Protein AF-A0A841ESJ3-F1 (afdb_monomer)

pLDDT: mean 89.95, std 11.15, range [37.41, 98.88]

Nearest PDB structures (foldseek):
  6ppw-assembly1_A  TM=8.665E-01  e=8.960E-16  Neisseria meningitidis serogroup B
  4ipi-assembly1_A-2  TM=8.671E-01  e=2.176E-15  Neisseria meningitidis
  2wqp-assembly1_A-2  TM=8.686E-01  e=4.232E-15  Neisseria meningitidis serogroup B
  4ipj-assembly1_A-2  TM=8.660E-01  e=6.594E-15  Neisseria meningitidis
  1vli-assembly1_A  TM=8.471E-01  e=4.004E-15  Bacillus subtilis

Foldseek 3Di:
DPPVVVVLLVLQVVAQDLEEEEEDQAPQLLLADPVLPPRGFYEYEQQSCLSPAGQEYEHEDPLSVVNCVVSDRRYNEYEYCDDDPPVHHYDHFAEDEDDPVCLVCVLPPPPDLGQYAYPLRVSSVSSSSLSSLVVVVAAHEYEYGNLPLDDPVPDPRDDDPPPDDPVVSNVVSVVSVVSVVVVQVCCVPPPRSYHYAYEDLDLPHPHDSVLSNVSPLPDLVPFDALVRLVVVLVVCVVVLAAAEEAEAELLCQLPLSSLLSSLRLLVVLPHQEYEYEADDLPVLDDPVQQQPAADDPQDGGNVSSVVRRHQDPVSVVSNNVSCRSSSHRYEYEYADDVSVVVCVVVVHQEYEDECVCLVVLVVVLVCLVPPLHAYEYEQAPHDPVSVVSCCVRNLPDLHAYAYEYEHPDQQDDPVRQPLVVLLVQVVCCVPPRVSYARAYEHNHAAQPSVLSNSLSRHRYYYAYAHADDDPRDPSRVRHQHSVSSSSSVNSVSNSVSNVVSDDPDDDDDPPDDDPDDDDPVPD

Structure (mmCIF, N/CA/C/O backbone):
data_AF-A0A841ESJ3-F1
#
_entry.id   AF-A0A841ESJ3-F1
#
loop_
_atom_site.group_PDB
_atom_site.id
_atom_site.type_symbol
_atom_site.label_atom_id
_atom_site.label_alt_id
_atom_site.label_comp_id
_atom_site.label_asym_id
_atom_site.label_entity_id
_atom_site.label_seq_id
_atom_site.pdbx_PDB_ins_code
_atom_site.Cartn_x
_atom_site.Cartn_y
_atom_site.Cartn_z
_atom_site.occupancy
_atom_site.B_iso_or_equiv
_atom_site.auth_seq_id
_atom_site.auth_comp_id
_atom_site.auth_asym_id
_atom_site.auth_atom_id
_atom_site.pdbx_PDB_model_num
ATOM 1 N N . MET A 1 1 ? -26.104 4.030 46.543 1.00 40.56 1 MET A N 1
ATOM 2 C CA . MET A 1 1 ? -25.430 4.532 45.334 1.00 40.56 1 MET A CA 1
ATOM 3 C C . MET A 1 1 ? -23.946 4.328 45.551 1.00 40.56 1 MET A C 1
ATOM 5 O O . MET A 1 1 ? -23.335 5.131 46.244 1.00 40.56 1 MET A O 1
ATOM 9 N N . GLU A 1 2 ? -23.391 3.208 45.076 1.00 48.34 2 GLU A N 1
ATOM 10 C CA . GLU A 1 2 ? -21.947 3.163 44.814 1.00 48.34 2 GLU A CA 1
ATOM 11 C C . GLU A 1 2 ? -21.603 4.406 43.990 1.00 48.34 2 GLU A C 1
ATOM 13 O O . GLU A 1 2 ? -22.382 4.793 43.117 1.00 48.34 2 GLU A O 1
ATOM 18 N N . ASN A 1 3 ? -20.499 5.080 44.308 1.00 74.06 3 ASN A N 1
ATOM 19 C CA . ASN A 1 3 ? -20.042 6.209 43.508 1.00 74.06 3 ASN A CA 1
ATOM 20 C C . ASN A 1 3 ? -19.911 5.710 42.056 1.00 74.06 3 ASN A C 1
ATOM 22 O O . ASN A 1 3 ? -19.167 4.768 41.806 1.00 74.06 3 ASN A O 1
ATOM 26 N N . PHE A 1 4 ? -20.679 6.260 41.113 1.00 79.62 4 PHE A N 1
ATOM 27 C CA . PHE A 1 4 ? -20.742 5.753 39.736 1.00 79.62 4 PHE A CA 1
ATOM 28 C C . PHE A 1 4 ? -19.363 5.724 39.057 1.00 79.62 4 PHE A C 1
ATOM 30 O O . PHE A 1 4 ? -19.072 4.818 38.273 1.00 79.62 4 PHE A O 1
ATOM 37 N N . LEU A 1 5 ? -18.465 6.638 39.447 1.00 82.12 5 LEU A N 1
ATOM 38 C CA . LEU A 1 5 ? -17.057 6.607 39.046 1.00 82.12 5 LEU A CA 1
ATOM 39 C C . LEU A 1 5 ? -16.354 5.320 39.493 1.00 82.12 5 LEU A C 1
ATOM 41 O O . LEU A 1 5 ? -15.536 4.790 38.752 1.00 82.12 5 LEU A O 1
ATOM 45 N N . THR A 1 6 ? -16.692 4.764 40.658 1.00 87.12 6 THR A N 1
ATOM 46 C CA . THR A 1 6 ? -16.174 3.471 41.130 1.00 87.12 6 THR A CA 1
ATOM 47 C C . THR A 1 6 ? -16.594 2.325 40.214 1.00 87.12 6 THR A C 1
ATOM 49 O O . THR A 1 6 ? -15.775 1.459 39.920 1.00 87.12 6 THR A O 1
ATOM 52 N N . GLN A 1 7 ? -17.831 2.321 39.714 1.00 90.19 7 GLN A N 1
ATOM 53 C CA . GLN A 1 7 ? -18.306 1.261 38.822 1.00 90.19 7 GLN A CA 1
ATOM 54 C C . GLN A 1 7 ? -17.569 1.290 37.473 1.00 90.19 7 GLN A C 1
ATOM 56 O O . GLN A 1 7 ? -17.075 0.259 37.015 1.00 90.19 7 GLN A O 1
ATOM 61 N N . ILE A 1 8 ? -17.417 2.479 36.883 1.00 91.69 8 ILE A N 1
ATOM 62 C CA . ILE A 1 8 ? -16.658 2.681 35.639 1.00 91.69 8 ILE A CA 1
ATOM 63 C C . ILE A 1 8 ? -15.175 2.358 35.864 1.00 91.69 8 ILE A C 1
ATOM 65 O O . ILE A 1 8 ? -14.572 1.612 35.095 1.00 91.69 8 ILE A O 1
ATOM 69 N N . ARG A 1 9 ? -14.592 2.824 36.971 1.00 91.62 9 ARG A N 1
ATOM 70 C CA . ARG A 1 9 ? -13.211 2.509 37.351 1.00 91.62 9 ARG A CA 1
ATOM 71 C C . ARG A 1 9 ? -12.987 1.006 37.485 1.00 91.62 9 ARG A C 1
ATOM 73 O O . ARG A 1 9 ? -11.941 0.519 37.062 1.00 91.62 9 ARG A O 1
ATOM 80 N N . ASN A 1 10 ? -13.947 0.265 38.038 1.00 91.44 10 ASN A N 1
ATOM 81 C CA . ASN A 1 10 ? -13.875 -1.191 38.155 1.00 91.44 10 ASN A CA 1
ATOM 82 C C . ASN A 1 10 ? -13.890 -1.883 36.787 1.00 91.44 10 ASN A C 1
ATOM 84 O O . ASN A 1 10 ? -13.231 -2.907 36.633 1.00 91.44 10 ASN A O 1
ATOM 88 N N . ILE A 1 11 ? -14.606 -1.338 35.799 1.00 93.00 11 ILE A N 1
ATOM 89 C CA . ILE A 1 11 ? -14.554 -1.821 34.412 1.00 93.00 11 ILE A CA 1
ATOM 90 C C . ILE A 1 11 ? -13.148 -1.610 33.845 1.00 93.00 11 ILE A C 1
ATOM 92 O O . ILE A 1 11 ? -12.505 -2.572 33.432 1.00 93.00 11 ILE A O 1
ATOM 96 N N . PHE A 1 12 ? -12.626 -0.383 33.914 1.00 93.38 12 PHE A N 1
ATOM 97 C CA . PHE A 1 12 ? -11.301 -0.077 33.370 1.00 93.38 12 PHE A CA 1
ATOM 98 C C . PHE A 1 12 ? -10.177 -0.842 34.076 1.00 93.38 12 PHE A C 1
ATOM 100 O O . PHE A 1 12 ? -9.230 -1.288 33.438 1.00 93.38 12 PHE A O 1
ATOM 107 N N . SER A 1 13 ? -10.299 -1.057 35.387 1.00 88.81 13 SER A N 1
ATOM 108 C CA . SER A 1 13 ? -9.288 -1.759 36.188 1.00 88.81 13 SER A CA 1
ATOM 109 C C . SER A 1 13 ? -9.218 -3.265 35.910 1.00 88.81 13 SER A C 1
ATOM 111 O O . SER A 1 13 ? -8.241 -3.900 36.297 1.00 88.81 13 SER A O 1
ATOM 113 N N . LYS A 1 14 ? -10.233 -3.853 35.258 1.00 86.44 14 LYS A N 1
ATOM 114 C CA . LYS A 1 14 ? -10.199 -5.256 34.804 1.00 86.44 14 LYS A CA 1
ATOM 115 C C . LYS A 1 14 ? -9.385 -5.440 33.525 1.00 86.44 14 LYS A C 1
ATOM 117 O O . LYS A 1 14 ? -8.959 -6.562 33.247 1.00 86.44 14 LYS A O 1
ATOM 122 N N . SER A 1 15 ? -9.189 -4.370 32.752 1.00 84.25 15 SER A N 1
ATOM 123 C CA . SER A 1 15 ? -8.399 -4.418 31.527 1.00 84.25 15 SER A CA 1
ATOM 124 C C . SER A 1 15 ? -6.946 -4.767 31.842 1.00 84.25 15 SER A C 1
ATOM 126 O O . SER A 1 15 ? -6.341 -4.230 32.771 1.00 84.25 15 SER A O 1
ATOM 128 N N . LYS A 1 16 ? -6.371 -5.670 31.044 1.00 79.44 16 LYS A N 1
ATOM 129 C CA . LYS A 1 16 ? -4.957 -6.066 31.149 1.00 79.44 16 LYS A CA 1
ATOM 130 C C . LYS A 1 16 ? -4.019 -5.087 30.446 1.00 79.44 16 LYS A C 1
ATOM 132 O O . LYS A 1 16 ? -2.806 -5.204 30.590 1.00 79.44 16 LYS A O 1
ATOM 137 N N . THR A 1 17 ? -4.573 -4.159 29.673 1.00 87.19 17 THR A N 1
ATOM 138 C CA . THR A 1 17 ? -3.829 -3.148 28.923 1.00 87.19 17 THR A CA 1
ATOM 139 C C . THR A 1 17 ? -4.431 -1.768 29.154 1.00 87.19 17 THR A C 1
ATOM 141 O O . THR A 1 17 ? -5.559 -1.639 29.632 1.00 87.19 17 THR A O 1
ATOM 144 N N . ASP A 1 18 ? -3.709 -0.731 28.750 1.00 91.69 18 ASP A N 1
ATOM 145 C CA . ASP A 1 18 ? -4.196 0.648 28.798 1.00 91.69 18 ASP A CA 1
ATOM 146 C C . ASP A 1 18 ? -5.003 1.029 27.534 1.00 91.69 18 ASP A C 1
ATOM 148 O O . ASP A 1 18 ? -5.155 2.204 27.199 1.00 91.69 18 ASP A O 1
ATOM 152 N N . ARG A 1 19 ? -5.511 0.025 26.803 1.00 93.94 19 ARG A N 1
ATOM 153 C CA . ARG A 1 19 ? -6.229 0.196 25.536 1.00 93.94 19 ARG A CA 1
ATOM 154 C C . ARG A 1 19 ? -7.728 0.360 25.766 1.00 93.94 19 ARG A C 1
ATOM 156 O O . ARG A 1 19 ? -8.350 -0.402 26.509 1.00 93.94 19 ARG A O 1
ATOM 163 N N . VAL A 1 20 ? -8.311 1.315 25.055 1.00 96.56 20 VAL A N 1
ATOM 164 C CA . VAL A 1 20 ? -9.750 1.577 25.003 1.00 96.56 20 VAL A CA 1
ATOM 165 C C . VAL A 1 20 ? -10.188 1.555 23.545 1.00 96.56 20 VAL A C 1
ATOM 167 O O . VAL A 1 20 ? -9.591 2.227 22.713 1.00 96.56 20 VAL A O 1
ATOM 170 N N . TYR A 1 21 ? -11.234 0.807 23.219 1.00 96.81 21 TYR A N 1
ATOM 171 C CA . TYR A 1 21 ? -11.771 0.692 21.868 1.00 96.81 21 TYR A CA 1
ATOM 172 C C . TYR A 1 21 ? -13.136 1.361 21.807 1.00 96.81 21 TYR A C 1
ATOM 174 O O . TYR A 1 21 ? -14.100 0.862 22.381 1.00 96.81 21 TYR A O 1
ATOM 182 N N . ILE A 1 22 ? -13.232 2.480 21.096 1.00 97.62 22 ILE A N 1
ATOM 183 C CA . ILE A 1 22 ? -14.507 3.139 20.823 1.00 97.62 22 ILE A CA 1
ATOM 184 C C . ILE A 1 22 ? -15.033 2.600 19.495 1.00 97.62 22 ILE A C 1
ATOM 186 O O . ILE A 1 22 ? -14.393 2.757 18.452 1.00 97.62 22 ILE A O 1
ATOM 190 N N . LEU A 1 23 ? -16.199 1.955 19.535 1.00 96.50 23 LEU A N 1
ATOM 191 C CA . LEU A 1 23 ? -16.807 1.314 18.370 1.00 96.50 23 LEU A CA 1
ATOM 192 C C . LEU A 1 23 ? -17.895 2.200 17.769 1.00 96.50 23 LEU A C 1
ATOM 194 O O . LEU A 1 23 ? -18.935 2.427 18.384 1.00 96.50 23 LEU A O 1
ATOM 198 N N . GLY A 1 24 ? -17.650 2.676 16.551 1.00 92.94 24 GLY A N 1
ATOM 199 C CA . GLY A 1 24 ? -18.624 3.351 15.704 1.00 92.94 24 GLY A CA 1
ATOM 200 C C . GLY A 1 24 ? -19.527 2.373 14.947 1.00 92.94 24 GLY A C 1
ATOM 201 O O . GLY A 1 24 ? -19.757 1.244 15.371 1.00 92.94 24 GLY A O 1
ATOM 202 N N . LYS A 1 25 ? -20.047 2.813 13.798 1.00 86.00 25 LYS A N 1
ATOM 203 C CA . LYS A 1 25 ? -20.945 2.018 12.931 1.00 86.00 25 LYS A CA 1
ATOM 204 C C . LYS A 1 25 ? -20.495 1.939 11.472 1.00 86.00 25 LYS A C 1
ATOM 206 O O . LYS A 1 25 ? -21.250 1.517 10.602 1.00 86.00 25 LYS A O 1
ATOM 211 N N . GLY A 1 26 ? -19.293 2.422 11.192 1.00 86.88 26 GLY A N 1
ATOM 212 C CA . GLY A 1 26 ? -18.702 2.390 9.867 1.00 86.88 26 GLY A CA 1
ATOM 213 C C . GLY A 1 26 ? -18.474 0.960 9.385 1.00 86.88 26 GLY A C 1
ATOM 214 O O . GLY A 1 26 ? -18.232 0.040 10.168 1.00 86.88 26 GLY A O 1
ATOM 215 N N . ALA A 1 27 ? -18.523 0.797 8.069 1.00 85.44 27 ALA A N 1
ATOM 216 C CA . ALA A 1 27 ? -18.238 -0.435 7.355 1.00 85.44 27 ALA A CA 1
ATOM 217 C C . ALA A 1 27 ? -16.894 -1.076 7.733 1.00 85.44 27 ALA A C 1
ATOM 219 O O . ALA A 1 27 ? -16.772 -2.304 7.734 1.00 85.44 27 ALA A O 1
ATOM 220 N N . SER A 1 28 ? -15.885 -0.263 8.062 1.00 89.44 28 SER A N 1
ATOM 221 C CA . SER A 1 28 ? -14.574 -0.751 8.494 1.00 89.44 28 SER A CA 1
ATOM 222 C C . SER A 1 28 ? -14.638 -1.599 9.760 1.00 89.44 28 SER A C 1
ATOM 224 O O . SER A 1 28 ? -13.830 -2.517 9.896 1.00 89.44 28 SER A O 1
ATOM 226 N N . LEU A 1 29 ? -15.627 -1.382 10.637 1.00 91.06 29 LEU A N 1
ATOM 227 C CA . LEU A 1 29 ? -15.795 -2.173 11.857 1.00 91.06 29 LEU A CA 1
ATOM 228 C C . LEU A 1 29 ? -16.015 -3.658 11.546 1.00 91.06 29 LEU A C 1
ATOM 230 O O . LEU A 1 29 ? -15.482 -4.518 12.241 1.00 91.06 29 LEU A O 1
ATOM 234 N N . GLY A 1 30 ? -16.727 -3.970 10.457 1.00 88.50 30 GLY A N 1
ATOM 235 C CA . GLY A 1 30 ? -16.953 -5.348 10.013 1.00 88.50 30 GLY A CA 1
ATOM 236 C C . GLY A 1 30 ? -15.678 -6.086 9.584 1.00 88.50 30 GLY A C 1
ATOM 237 O O . GLY A 1 30 ? -15.701 -7.305 9.435 1.00 88.50 30 GLY A O 1
ATOM 238 N N . LYS A 1 31 ? -14.566 -5.365 9.393 1.00 89.38 31 LYS A N 1
ATOM 239 C CA . LYS A 1 31 ? -13.256 -5.916 9.021 1.00 89.38 31 LYS A CA 1
ATOM 240 C C . LYS A 1 31 ? -12.306 -6.045 10.213 1.00 89.38 31 LYS A C 1
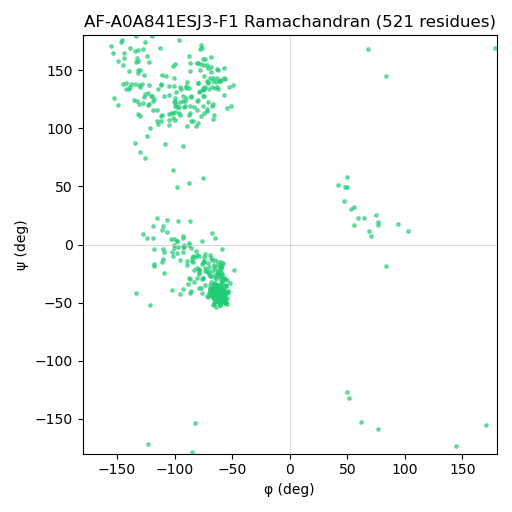ATOM 242 O O . LYS A 1 31 ? -11.197 -6.539 10.029 1.00 89.38 31 LYS A O 1
ATOM 247 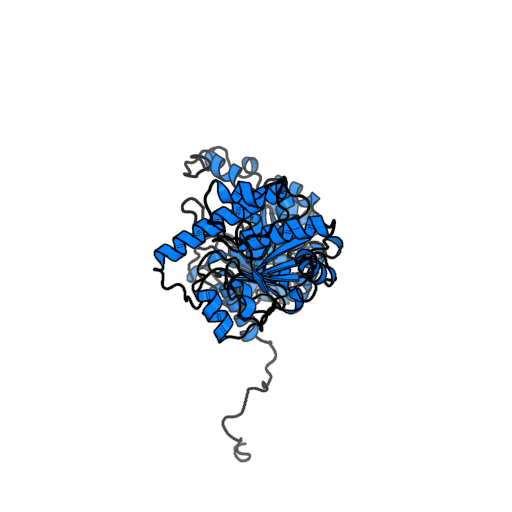N N . ILE A 1 32 ? -12.703 -5.607 11.408 1.00 91.88 32 ILE A N 1
ATOM 248 C CA . ILE A 1 32 ? -11.878 -5.698 12.614 1.00 91.88 32 ILE A CA 1
ATOM 249 C C . ILE A 1 32 ? -11.933 -7.118 13.188 1.00 91.88 32 ILE A C 1
ATOM 251 O O . ILE A 1 32 ? -13.005 -7.692 13.392 1.00 91.88 32 ILE A O 1
ATOM 255 N N . ALA A 1 33 ? -10.765 -7.680 13.489 1.00 91.38 33 ALA A N 1
ATOM 256 C CA . ALA A 1 33 ? -10.638 -8.962 14.162 1.00 91.38 33 ALA A CA 1
ATOM 257 C C . ALA A 1 33 ? -11.050 -8.831 15.637 1.00 91.38 33 ALA A C 1
ATOM 259 O O . ALA A 1 33 ? -10.384 -8.167 16.429 1.00 91.38 33 ALA A O 1
ATOM 260 N N . LYS A 1 34 ? -12.143 -9.504 16.016 1.00 90.25 34 LYS A N 1
ATOM 261 C CA . LYS A 1 34 ? -12.727 -9.451 17.369 1.00 90.25 34 LYS A CA 1
ATOM 262 C C . LYS A 1 34 ? -11.741 -9.809 18.484 1.00 90.25 34 LYS A C 1
ATOM 264 O O . LYS A 1 34 ? -11.782 -9.188 19.539 1.00 90.25 34 LYS A O 1
ATOM 269 N N . SER A 1 35 ? -10.824 -10.741 18.224 1.00 90.12 35 SER A N 1
ATOM 270 C CA . SER A 1 35 ? -9.779 -11.150 19.171 1.00 90.12 35 SER A CA 1
ATOM 271 C C . SER A 1 35 ? -8.869 -9.996 19.604 1.00 90.12 35 SER A C 1
ATOM 273 O O . SER A 1 35 ? -8.306 -10.035 20.692 1.00 90.12 35 SER A O 1
ATOM 275 N N . GLN A 1 36 ? -8.734 -8.946 18.785 1.00 89.50 36 GLN A N 1
ATOM 276 C CA . GLN A 1 36 ? -7.919 -7.779 19.129 1.00 89.50 36 GLN A CA 1
ATOM 277 C C . GLN A 1 36 ? -8.577 -6.876 20.179 1.00 89.50 36 GLN A C 1
ATOM 279 O O . GLN A 1 36 ? -7.890 -6.048 20.769 1.00 89.50 36 GLN A O 1
ATOM 284 N N . LEU A 1 37 ? -9.881 -7.032 20.433 1.00 91.50 37 LEU A N 1
ATOM 285 C CA . LEU A 1 37 ? -10.626 -6.212 21.393 1.00 91.50 37 LEU A CA 1
ATOM 286 C C . LEU A 1 37 ? -10.605 -6.792 22.816 1.00 91.50 37 LEU A C 1
ATOM 288 O O . LEU A 1 37 ? -10.869 -6.070 23.770 1.00 91.50 37 LEU A O 1
ATOM 292 N N . GLU A 1 38 ? -10.265 -8.075 22.975 1.00 87.50 38 GLU A N 1
ATOM 293 C CA . GLU A 1 38 ? -10.401 -8.825 24.238 1.00 87.50 38 GLU A CA 1
ATOM 294 C C . GLU A 1 38 ? -9.515 -8.308 25.385 1.00 87.50 38 GLU A C 1
ATOM 296 O O . GLU A 1 38 ? -9.784 -8.580 26.553 1.00 87.50 38 GLU A O 1
ATOM 301 N N . ASN A 1 39 ? -8.446 -7.575 25.067 1.00 83.75 39 ASN A N 1
ATOM 302 C CA . ASN A 1 39 ? -7.448 -7.131 26.043 1.00 83.75 39 ASN A CA 1
ATOM 303 C C . ASN A 1 39 ? -7.610 -5.669 26.488 1.00 83.75 39 ASN A C 1
ATOM 305 O O . ASN A 1 39 ? -6.756 -5.184 27.233 1.00 83.75 39 ASN A O 1
ATOM 309 N N . GLY A 1 40 ? -8.657 -4.973 26.043 1.00 91.94 40 GLY A N 1
ATOM 310 C CA . GLY A 1 40 ? -8.927 -3.574 26.385 1.00 91.94 40 GLY A CA 1
ATOM 311 C C . GLY A 1 40 ? -10.380 -3.341 26.787 1.00 91.94 40 GLY A C 1
ATOM 312 O O . GLY A 1 40 ? -11.190 -4.264 26.786 1.00 91.94 40 GLY A O 1
ATOM 313 N N . VAL A 1 41 ? -10.707 -2.095 27.123 1.00 96.38 41 VAL A N 1
ATOM 314 C CA . VAL A 1 41 ? -12.083 -1.684 27.441 1.00 96.38 41 VAL A CA 1
ATOM 315 C C . VAL A 1 41 ? -12.815 -1.335 26.158 1.00 96.38 41 VAL A C 1
ATOM 317 O O . VAL A 1 41 ? -12.350 -0.485 25.401 1.00 96.38 41 VAL A O 1
ATOM 320 N N . VAL A 1 42 ? -13.979 -1.925 25.920 1.00 97.12 42 VAL A N 1
ATOM 321 C CA . VAL A 1 42 ? -14.795 -1.624 24.743 1.00 97.12 42 VAL A CA 1
ATOM 322 C C . VAL A 1 42 ? -15.927 -0.666 25.106 1.00 97.12 42 VAL A C 1
ATOM 324 O O . VAL A 1 42 ? -16.766 -0.959 25.957 1.00 97.12 42 VAL A O 1
ATOM 327 N N . ILE A 1 43 ? -15.969 0.474 24.418 1.00 97.94 43 ILE A N 1
ATOM 328 C CA . ILE A 1 43 ? -17.013 1.490 24.532 1.00 97.94 43 ILE A CA 1
ATOM 329 C C . ILE A 1 43 ? -17.813 1.514 23.229 1.00 97.94 43 ILE A C 1
ATOM 331 O O . ILE A 1 43 ? -17.335 1.955 22.183 1.00 97.94 43 ILE A O 1
ATOM 335 N N . ASN A 1 44 ? -19.058 1.063 23.286 1.00 97.19 44 ASN A N 1
ATOM 336 C CA . ASN A 1 44 ? -20.006 1.192 22.192 1.00 97.19 44 ASN A CA 1
ATOM 337 C C . ASN A 1 44 ? -20.598 2.604 22.157 1.00 97.19 44 ASN A C 1
ATOM 339 O O . ASN A 1 44 ? -20.980 3.153 23.191 1.00 97.19 44 ASN A O 1
ATOM 343 N N . ILE A 1 45 ? -20.744 3.171 20.960 1.00 94.31 45 ILE A N 1
ATOM 344 C CA . ILE A 1 45 ? -21.613 4.333 20.729 1.00 94.31 45 ILE A CA 1
ATOM 345 C C . ILE A 1 45 ? -22.831 3.936 19.889 1.00 94.31 45 ILE A C 1
ATOM 347 O O . ILE A 1 45 ? -22.721 3.093 18.993 1.00 94.31 45 ILE A O 1
ATOM 351 N N . ASN A 1 46 ? -23.985 4.558 20.156 1.00 88.69 46 ASN A N 1
ATOM 352 C CA . ASN A 1 46 ? -25.272 4.200 19.544 1.00 88.69 46 ASN A CA 1
ATOM 353 C C . ASN A 1 46 ? -25.560 2.691 19.690 1.00 88.69 46 ASN A C 1
ATOM 355 O O . ASN A 1 46 ? -25.398 2.147 20.774 1.00 88.69 46 ASN A O 1
ATOM 359 N N . ASP A 1 47 ? -25.959 2.010 18.613 1.00 89.00 47 ASP A N 1
ATOM 360 C CA . ASP A 1 47 ? -26.268 0.578 18.571 1.00 89.00 47 ASP A CA 1
ATOM 361 C C . ASP A 1 47 ? -25.094 -0.288 18.072 1.00 89.00 47 ASP A C 1
ATOM 363 O O . ASP A 1 47 ? -25.288 -1.431 17.649 1.00 89.00 47 ASP A O 1
ATOM 367 N N . SER A 1 48 ? -23.856 0.220 18.136 1.00 91.56 48 SER A N 1
ATOM 368 C CA . SER A 1 48 ? -22.653 -0.520 17.706 1.00 91.56 48 SER A CA 1
ATOM 369 C C . SER A 1 48 ? -22.433 -1.840 18.460 1.00 91.56 48 SER A C 1
ATOM 371 O O . SER A 1 48 ? -21.737 -2.729 17.963 1.00 91.56 48 SER A O 1
ATOM 373 N N . GLU A 1 49 ? -23.076 -2.025 19.617 1.00 91.38 49 GLU A N 1
ATOM 374 C CA . GLU A 1 49 ? -23.042 -3.282 20.374 1.00 91.38 49 GLU A CA 1
ATOM 375 C C . GLU A 1 49 ? -23.646 -4.478 19.616 1.00 91.38 49 GLU A C 1
ATOM 377 O O . GLU A 1 49 ? -23.401 -5.640 19.951 1.00 91.38 49 GLU A O 1
ATOM 382 N N . ARG A 1 50 ? -24.394 -4.215 18.535 1.00 87.19 50 ARG A N 1
ATOM 383 C CA . ARG A 1 50 ? -24.850 -5.243 17.591 1.00 87.19 50 ARG A CA 1
ATOM 384 C C . ARG A 1 50 ? -23.685 -6.006 16.959 1.00 87.19 50 ARG A C 1
ATOM 386 O O . ARG A 1 50 ? -23.827 -7.201 16.701 1.00 87.19 50 ARG A O 1
ATOM 393 N N . PHE A 1 51 ? -22.545 -5.349 16.741 1.00 84.19 51 PHE A N 1
ATOM 394 C CA . PHE A 1 51 ? -21.362 -5.948 16.115 1.00 84.19 51 PHE A CA 1
ATOM 395 C C . PHE A 1 51 ? -20.464 -6.662 17.129 1.00 84.19 51 PHE A C 1
ATOM 397 O O . PHE A 1 51 ? -19.965 -7.768 16.866 1.00 84.19 51 PHE A O 1
ATOM 404 N N . TYR A 1 52 ? -20.279 -6.037 18.291 1.00 88.69 52 TYR A N 1
ATOM 405 C CA . TYR A 1 52 ? -19.480 -6.551 19.395 1.00 88.69 52 TYR A CA 1
ATOM 406 C C . TYR A 1 52 ? -20.003 -5.994 20.721 1.00 88.69 52 TYR A C 1
ATOM 408 O O . TYR A 1 52 ? -20.105 -4.778 20.874 1.00 88.69 52 TYR A O 1
ATOM 416 N N . ALA A 1 53 ? -20.315 -6.882 21.667 1.00 91.50 53 ALA A N 1
ATOM 417 C CA . ALA A 1 53 ? -20.769 -6.503 23.000 1.00 91.50 53 ALA A CA 1
ATOM 418 C C . ALA A 1 53 ? -19.630 -5.820 23.766 1.00 91.50 53 ALA A C 1
ATOM 420 O O . ALA A 1 53 ? -18.578 -6.428 23.957 1.00 91.50 53 ALA A O 1
ATOM 421 N N . GLY A 1 54 ? -19.820 -4.567 24.167 1.00 92.44 54 GLY A N 1
ATOM 422 C CA . GLY A 1 54 ? -18.815 -3.810 24.902 1.00 92.44 54 GLY A CA 1
ATOM 423 C C . GLY A 1 54 ? -19.004 -3.828 26.410 1.00 92.44 54 GLY A C 1
ATOM 424 O O . GLY A 1 54 ? -19.981 -4.340 26.956 1.00 92.44 54 GLY A O 1
ATOM 425 N N . ASP A 1 55 ? -18.055 -3.221 27.107 1.00 96.25 55 ASP A N 1
ATOM 426 C CA . ASP A 1 55 ? -18.139 -3.032 28.548 1.00 96.25 55 ASP A CA 1
ATOM 427 C C . ASP A 1 55 ? -19.066 -1.863 28.897 1.00 96.25 55 ASP A C 1
ATOM 429 O O . ASP A 1 55 ? -19.818 -1.928 29.871 1.00 96.25 55 ASP A O 1
ATOM 433 N N . ILE A 1 56 ? -19.035 -0.804 28.083 1.00 97.06 56 ILE A N 1
ATOM 434 C CA . ILE A 1 56 ? -19.830 0.413 28.266 1.00 97.06 56 ILE A CA 1
ATOM 435 C C . ILE A 1 56 ? -20.540 0.757 26.955 1.00 97.06 56 ILE A C 1
ATOM 437 O O . ILE A 1 56 ? -19.910 0.754 25.904 1.00 97.06 56 ILE A O 1
ATOM 441 N N . ALA A 1 57 ? -21.823 1.110 27.004 1.00 96.81 57 ALA A N 1
ATOM 442 C CA . ALA A 1 57 ? -22.564 1.645 25.862 1.00 96.81 57 ALA A CA 1
ATOM 443 C C . ALA A 1 57 ? -23.066 3.065 26.143 1.00 96.81 57 ALA A C 1
ATOM 445 O O . ALA A 1 57 ? -23.769 3.304 27.124 1.00 96.81 57 ALA A O 1
ATOM 446 N N . LEU A 1 58 ? -22.721 4.007 25.264 1.00 96.69 58 LEU A N 1
ATOM 447 C CA . LEU A 1 58 ? -23.229 5.377 25.288 1.00 96.69 58 LEU A CA 1
ATOM 448 C C . LEU A 1 58 ? -24.427 5.493 24.346 1.00 96.69 58 LEU A C 1
ATOM 450 O O . LEU A 1 58 ? -24.311 5.219 23.147 1.00 96.69 58 L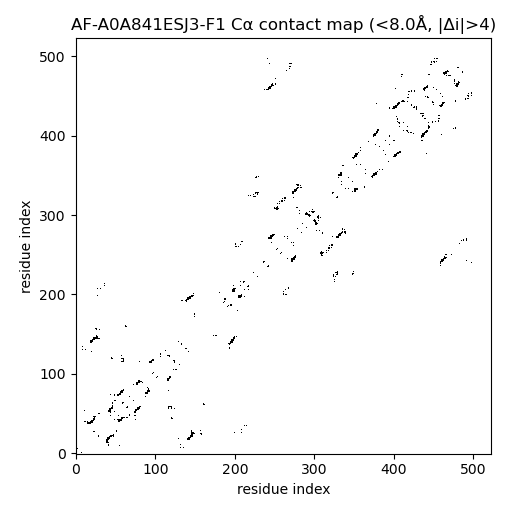EU A O 1
ATOM 454 N N . VAL A 1 59 ? -25.574 5.919 24.877 1.00 93.69 59 VAL A N 1
ATOM 455 C CA . VAL A 1 59 ? -26.840 5.959 24.133 1.00 93.69 59 VAL A CA 1
ATOM 456 C C . VAL A 1 59 ? -27.523 7.306 24.331 1.00 93.69 59 VAL A C 1
ATOM 458 O O . VAL A 1 59 ? -27.825 7.693 25.456 1.00 93.69 59 VAL A O 1
ATOM 461 N N . HIS A 1 60 ? -27.813 7.995 23.228 1.00 91.31 60 HIS A N 1
ATOM 462 C CA . HIS A 1 60 ? -28.549 9.263 23.232 1.00 91.31 60 HIS A CA 1
ATOM 463 C C . HIS A 1 60 ? -29.825 9.199 22.395 1.00 91.31 60 HIS A C 1
ATOM 465 O O . HIS A 1 60 ? -30.913 9.552 22.837 1.00 91.31 60 HIS A O 1
ATOM 471 N N . SER A 1 61 ? -29.707 8.764 21.145 1.00 85.69 61 SER A N 1
ATOM 472 C CA . SER A 1 61 ? -30.803 8.868 20.190 1.00 85.69 61 SER A CA 1
ATOM 473 C C . SER A 1 61 ? -31.913 7.846 20.465 1.00 85.69 61 SER A C 1
ATOM 475 O O . SER A 1 61 ? -31.663 6.707 20.868 1.00 85.69 61 SER A O 1
ATOM 477 N N . LEU A 1 62 ? -33.167 8.241 20.209 1.00 85.75 62 LEU A N 1
ATOM 478 C CA . LEU A 1 62 ? -34.321 7.356 20.401 1.00 85.75 62 LEU A CA 1
ATOM 479 C C . LEU A 1 62 ? -34.242 6.113 19.501 1.00 85.75 62 LEU A C 1
ATOM 481 O O . LEU A 1 62 ? -34.591 5.019 19.937 1.00 85.75 62 LEU A O 1
ATOM 485 N N . TRP A 1 63 ? -33.747 6.274 18.271 1.00 86.12 63 TRP A N 1
ATOM 486 C CA . TRP A 1 63 ? -33.582 5.166 17.331 1.00 86.12 63 TRP A CA 1
ATOM 487 C C . TRP A 1 63 ? -32.529 4.158 17.815 1.00 86.12 63 TRP A C 1
ATOM 489 O O . TRP A 1 63 ? -32.751 2.955 17.700 1.00 86.12 63 TRP A O 1
ATOM 499 N N . ALA A 1 64 ? -31.417 4.613 18.411 1.00 86.81 64 ALA A N 1
ATOM 500 C CA . ALA A 1 64 ? -30.398 3.708 18.943 1.00 86.81 64 ALA A CA 1
ATOM 501 C C . ALA A 1 64 ? -30.957 2.920 20.129 1.00 86.81 64 ALA A C 1
ATOM 503 O O . ALA A 1 64 ? -30.799 1.705 20.189 1.00 86.81 64 ALA A O 1
ATOM 504 N N . TYR A 1 65 ? -31.693 3.588 21.023 1.00 87.56 65 TYR A N 1
ATOM 505 C CA . TYR A 1 65 ? -32.386 2.917 22.121 1.00 87.56 65 TYR A CA 1
ATOM 506 C C . TYR A 1 65 ? -33.363 1.836 21.627 1.00 87.56 65 TYR A C 1
ATOM 508 O O . TYR A 1 65 ? -33.373 0.727 22.161 1.00 87.56 65 TYR A O 1
ATOM 516 N N . GLN A 1 66 ? -34.168 2.131 20.601 1.00 88.12 66 GLN A N 1
ATOM 517 C CA . GLN A 1 66 ? -35.092 1.157 20.006 1.00 88.12 66 GLN A CA 1
ATOM 518 C C . GLN A 1 66 ? -34.345 -0.036 19.399 1.00 88.12 66 GLN A C 1
ATOM 520 O O . GLN A 1 66 ? -34.677 -1.177 19.716 1.00 88.12 66 GLN A O 1
ATOM 525 N N . SER A 1 67 ? -33.293 0.225 18.618 1.00 87.44 67 SER A N 1
ATOM 526 C CA . SER A 1 67 ? -32.438 -0.810 18.023 1.00 87.44 67 SER A CA 1
ATOM 527 C C . SER A 1 67 ? -31.846 -1.740 19.090 1.00 87.44 67 SER A C 1
ATOM 529 O O . SER A 1 67 ? -31.955 -2.962 18.987 1.00 87.44 67 SER A O 1
ATOM 531 N N . ILE A 1 68 ? -31.287 -1.186 20.168 1.00 90.12 68 ILE A N 1
A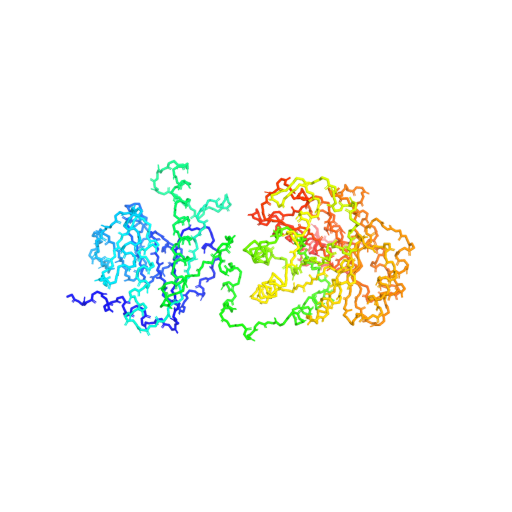TOM 532 C CA . ILE A 1 68 ? -30.721 -1.967 21.280 1.00 90.12 68 ILE A CA 1
ATOM 533 C C . ILE A 1 68 ? -31.806 -2.792 21.976 1.00 90.12 68 ILE A C 1
ATOM 535 O O . ILE A 1 68 ? -31.620 -3.979 22.237 1.00 90.12 68 ILE A O 1
ATOM 539 N N . LYS A 1 69 ? -32.973 -2.192 22.236 1.00 89.31 69 LYS A N 1
ATOM 540 C CA . LYS A 1 69 ? -34.100 -2.878 22.876 1.00 89.31 69 LYS A CA 1
ATOM 541 C C . LYS A 1 69 ? -34.582 -4.083 22.060 1.00 89.31 69 LYS A C 1
ATOM 543 O O . LYS A 1 69 ? -34.919 -5.107 22.648 1.00 89.31 69 LYS A O 1
ATOM 548 N N . GLU A 1 70 ? -34.604 -3.974 20.734 1.00 88.81 70 GLU A N 1
ATOM 549 C CA . GLU A 1 70 ? -34.993 -5.061 19.827 1.00 88.81 70 GLU A CA 1
ATOM 550 C C . GLU A 1 70 ? -33.922 -6.155 19.715 1.00 88.81 70 GLU A C 1
ATOM 552 O O . GLU A 1 70 ? -34.251 -7.336 19.616 1.00 88.81 70 GLU A O 1
ATOM 557 N N . ASN A 1 71 ? -32.641 -5.781 19.768 1.00 86.62 71 ASN A N 1
ATOM 558 C CA . ASN A 1 71 ? -31.508 -6.701 19.614 1.00 86.62 71 ASN A CA 1
ATOM 559 C C . ASN A 1 71 ? -30.972 -7.272 20.944 1.00 86.62 71 ASN A C 1
ATOM 561 O O . ASN A 1 71 ? -30.054 -8.102 20.932 1.00 86.62 71 ASN A O 1
ATOM 565 N N . GLY A 1 72 ? -31.547 -6.841 22.069 1.00 90.75 72 GLY A N 1
ATOM 566 C CA . GLY A 1 72 ? -31.125 -7.172 23.425 1.00 90.75 72 GLY A CA 1
ATOM 567 C C . GLY A 1 72 ? -29.984 -6.285 23.930 1.00 90.75 72 GLY A C 1
ATOM 568 O O . GLY A 1 72 ? -29.075 -5.930 23.182 1.00 90.75 72 GLY A O 1
ATOM 569 N N . PHE A 1 73 ? -30.017 -5.979 25.229 1.00 93.06 73 PHE A N 1
ATOM 570 C CA . PHE A 1 73 ? -28.972 -5.226 25.919 1.00 93.06 73 PHE A CA 1
ATOM 571 C C . PHE A 1 73 ? -27.738 -6.118 26.131 1.00 93.06 73 PHE A C 1
ATOM 573 O O . PHE A 1 73 ? -27.816 -7.086 26.890 1.00 93.06 73 PHE A O 1
ATOM 580 N N . LYS A 1 74 ? -26.611 -5.821 25.470 1.00 94.12 74 LYS A N 1
ATOM 581 C CA . LYS A 1 74 ? -25.392 -6.649 25.504 1.00 94.12 74 LYS A CA 1
ATOM 582 C C . LYS A 1 74 ? -24.246 -6.011 26.285 1.00 94.12 74 LYS A C 1
ATOM 584 O O . LYS A 1 74 ? -23.397 -6.750 26.776 1.00 94.12 74 LYS A O 1
ATOM 589 N N . ALA A 1 75 ? -24.217 -4.684 26.417 1.00 94.44 75 ALA A N 1
ATOM 590 C CA . ALA A 1 75 ? -23.197 -4.009 27.216 1.00 94.44 75 ALA A CA 1
ATOM 591 C C . ALA A 1 75 ? -23.356 -4.215 28.735 1.00 94.44 75 ALA A C 1
ATOM 593 O O . ALA A 1 75 ? -24.467 -4.378 29.245 1.00 94.44 75 ALA A O 1
ATOM 594 N N . SER A 1 76 ? -22.238 -4.167 29.469 1.00 93.69 76 SER A N 1
ATOM 595 C CA . SER A 1 76 ? -22.230 -4.345 30.934 1.00 93.69 76 SER A CA 1
ATOM 596 C C . SER A 1 76 ? -22.737 -3.117 31.704 1.00 93.69 76 SER A C 1
ATOM 598 O O . SER A 1 76 ? -23.266 -3.254 32.811 1.00 93.69 76 SER A O 1
ATOM 600 N N . LEU A 1 77 ? -22.571 -1.918 31.142 1.00 95.69 77 LEU A N 1
ATOM 601 C CA . LEU A 1 77 ? -23.047 -0.650 31.693 1.00 95.69 77 LEU A CA 1
ATOM 602 C C . LEU A 1 77 ? -23.538 0.262 30.565 1.00 95.69 77 LEU A C 1
ATOM 604 O O . LEU A 1 77 ? -22.836 0.465 29.579 1.00 95.69 77 LEU A O 1
ATOM 608 N N . TYR A 1 78 ? -24.707 0.871 30.741 1.00 95.62 78 TYR A N 1
ATOM 609 C CA . TYR A 1 78 ? -25.229 1.887 29.825 1.00 95.62 78 TYR A CA 1
ATOM 610 C C . TYR A 1 78 ? -25.096 3.277 30.429 1.00 95.62 78 TYR A C 1
ATOM 612 O O . TYR A 1 78 ? -25.441 3.478 31.587 1.00 95.62 78 TYR A O 1
ATOM 620 N N . ILE A 1 79 ? -24.655 4.253 29.644 1.00 95.31 79 ILE A N 1
ATOM 621 C CA . ILE A 1 79 ? -24.641 5.665 30.035 1.00 95.31 79 ILE A CA 1
ATOM 622 C C . ILE A 1 79 ? -25.533 6.424 29.052 1.00 95.31 79 ILE A C 1
ATOM 624 O O . ILE A 1 79 ? -25.337 6.343 27.837 1.00 95.31 79 ILE A O 1
ATOM 628 N N . SER A 1 80 ? -26.541 7.125 29.567 1.00 94.75 80 SER A N 1
ATOM 629 C CA . SER A 1 80 ? -27.540 7.814 28.744 1.00 94.75 80 SER A CA 1
ATOM 630 C C . SER A 1 80 ? -28.073 9.071 29.426 1.00 94.75 80 SER A C 1
ATOM 632 O O . SER A 1 80 ? -28.038 9.187 30.645 1.00 94.75 80 SER A O 1
ATOM 634 N N . ASP A 1 81 ? -28.615 10.008 28.650 1.00 92.94 81 ASP A N 1
ATOM 635 C CA . ASP A 1 81 ? -29.450 11.095 29.173 1.00 92.94 81 ASP A CA 1
ATOM 636 C C . ASP A 1 81 ? -30.868 10.633 29.527 1.00 92.94 81 ASP A C 1
ATOM 638 O O . ASP A 1 81 ? -31.602 11.307 30.255 1.00 92.94 81 ASP A O 1
ATOM 642 N N . LYS A 1 82 ? -31.259 9.462 29.018 1.00 89.38 82 LYS A N 1
ATOM 643 C CA . LYS A 1 82 ? -32.591 8.891 29.186 1.00 89.38 82 LYS A CA 1
ATOM 644 C C . LYS A 1 82 ? -32.593 7.815 30.256 1.00 89.38 82 LYS A C 1
ATOM 646 O O . LYS A 1 82 ? -31.599 7.138 30.505 1.00 89.38 82 LYS A O 1
ATOM 651 N N . GLN A 1 83 ? -33.759 7.628 30.860 1.00 89.88 83 GLN A N 1
ATOM 652 C CA . GLN A 1 83 ? -33.975 6.538 31.795 1.00 89.88 83 GLN A CA 1
ATOM 653 C C . GLN A 1 83 ? -34.012 5.199 31.043 1.00 89.88 83 GLN A C 1
ATOM 655 O O . GLN A 1 83 ? -34.830 5.002 30.142 1.00 89.88 83 GLN A O 1
ATOM 660 N N . MET A 1 84 ? -33.128 4.278 31.426 1.00 90.38 84 MET A N 1
ATOM 661 C CA . MET A 1 84 ? -33.110 2.902 30.922 1.00 90.38 84 MET A CA 1
ATOM 662 C C . MET A 1 84 ? -34.034 2.000 31.763 1.00 90.38 84 MET A C 1
ATOM 664 O O . MET A 1 84 ? -34.405 2.376 32.877 1.00 90.38 84 MET A O 1
ATOM 668 N N . PRO A 1 85 ? -34.435 0.813 31.262 1.00 91.44 85 PRO A N 1
ATOM 669 C CA . PRO A 1 85 ? -35.216 -0.140 32.051 1.00 91.44 85 PRO A CA 1
ATOM 670 C C . PRO A 1 85 ? -34.489 -0.536 33.343 1.00 91.44 85 PRO A C 1
ATOM 672 O O . PRO A 1 85 ? -33.280 -0.740 33.322 1.00 91.44 85 PRO A O 1
ATOM 675 N N . GLU A 1 86 ? -35.222 -0.733 34.441 1.00 89.31 86 GLU A N 1
ATOM 676 C CA . GLU A 1 86 ? -34.638 -1.083 35.752 1.00 89.31 86 GLU A CA 1
ATOM 677 C C . GLU A 1 86 ? -33.830 -2.392 35.741 1.00 89.31 86 GLU A C 1
ATOM 679 O O . GLU A 1 86 ? -32.938 -2.585 36.562 1.00 89.31 86 GLU A O 1
ATOM 684 N N . SER A 1 87 ? -34.114 -3.291 34.794 1.00 90.12 87 SER A N 1
ATOM 685 C CA . SER A 1 87 ? -33.371 -4.539 34.597 1.00 90.12 87 SER A CA 1
ATOM 686 C C . SER A 1 87 ? -31.984 -4.344 33.971 1.00 90.12 87 SER A C 1
ATOM 688 O O . SER A 1 87 ? -31.241 -5.314 33.837 1.00 90.12 87 SER A O 1
ATOM 690 N N . VAL A 1 88 ? -31.653 -3.130 33.524 1.00 92.44 88 VAL A N 1
ATOM 691 C CA . VAL A 1 88 ? -30.408 -2.795 32.829 1.00 92.44 88 VAL A CA 1
ATOM 692 C C . VAL A 1 88 ? -29.530 -1.957 33.750 1.00 92.44 88 VAL A C 1
ATOM 694 O O . VAL A 1 88 ? -29.951 -0.922 34.266 1.00 92.44 88 VAL A O 1
ATOM 697 N N . ASN A 1 89 ? -28.278 -2.378 33.925 1.00 94.00 89 ASN A N 1
ATOM 698 C CA . ASN A 1 89 ? -27.291 -1.597 34.660 1.00 94.00 89 ASN A CA 1
ATOM 699 C C . ASN A 1 89 ? -26.991 -0.300 33.897 1.00 94.00 89 ASN A C 1
ATOM 701 O O . ASN A 1 89 ? -26.422 -0.343 32.802 1.00 94.00 89 ASN A O 1
ATOM 705 N N . SER A 1 90 ? -27.401 0.843 34.445 1.00 93.75 90 SER A N 1
ATOM 706 C CA . SER A 1 90 ? -27.320 2.119 33.741 1.00 93.75 90 SER A CA 1
ATOM 707 C C . SER A 1 90 ? -26.998 3.301 34.652 1.00 93.75 90 SER A C 1
ATOM 709 O O . SER A 1 90 ? -27.296 3.294 35.846 1.00 93.75 90 SER A O 1
ATOM 711 N N . LEU A 1 91 ? -26.403 4.326 34.049 1.00 92.56 91 LEU A N 1
ATOM 712 C CA . LEU A 1 91 ? -26.109 5.623 34.634 1.00 92.56 91 LEU A CA 1
ATOM 713 C C . LEU A 1 91 ? -26.793 6.706 33.799 1.00 92.56 91 LEU A C 1
ATOM 715 O O . LEU A 1 91 ? -26.507 6.859 32.609 1.00 92.56 91 LEU A O 1
ATOM 719 N N . GLN A 1 92 ? -27.666 7.477 34.443 1.00 92.75 92 GLN A N 1
ATOM 720 C CA . GLN A 1 92 ? -28.247 8.663 33.832 1.00 92.75 92 GLN A CA 1
ATOM 721 C C . GLN A 1 92 ? -27.326 9.872 34.045 1.00 92.75 92 GLN A C 1
ATOM 723 O O . GLN A 1 92 ? -26.943 10.156 35.179 1.00 92.75 92 GLN A O 1
ATOM 728 N N . VAL A 1 93 ? -26.984 10.584 32.972 1.00 91.81 93 VAL A N 1
ATOM 729 C CA . VAL A 1 93 ? -26.155 11.803 33.012 1.00 91.81 93 VAL A CA 1
ATOM 730 C C . VAL A 1 93 ? -26.829 12.960 32.280 1.00 91.81 93 VAL A C 1
ATOM 732 O O . VAL A 1 93 ? -27.809 12.774 31.563 1.00 91.81 93 VAL A O 1
ATOM 735 N N . SER A 1 94 ? -26.306 14.170 32.448 1.00 90.75 94 SER A N 1
ATOM 736 C CA . SER A 1 94 ? -26.818 15.349 31.749 1.00 90.75 94 SER A CA 1
ATOM 737 C C . SER A 1 94 ? -26.526 15.292 30.247 1.00 90.75 94 SER A C 1
ATOM 739 O O . SER A 1 94 ? -25.459 14.848 29.816 1.00 90.75 94 SER A O 1
ATOM 741 N N . TYR A 1 95 ? -27.478 15.784 29.455 1.00 89.94 95 TYR A N 1
ATOM 742 C CA . TYR A 1 95 ? -27.322 16.003 28.020 1.00 89.94 95 TYR A CA 1
ATOM 743 C C . TYR A 1 95 ? -26.902 17.446 27.736 1.00 89.94 95 TYR A C 1
ATOM 745 O O . TYR A 1 95 ? -27.521 18.376 28.258 1.00 89.94 95 TYR A O 1
ATOM 753 N N . PHE A 1 96 ? -25.904 17.624 26.871 1.00 85.31 96 PHE A N 1
ATOM 754 C CA . PHE A 1 96 ? -25.486 18.927 26.369 1.00 85.31 96 PHE A CA 1
ATOM 755 C C . PHE A 1 96 ? -25.455 18.919 24.838 1.00 85.31 96 PHE A C 1
ATOM 757 O O . PHE A 1 96 ? -24.722 18.118 24.259 1.00 85.31 96 PHE A O 1
ATOM 764 N N . PRO A 1 97 ? -26.215 19.806 24.176 1.00 80.88 97 PRO A N 1
ATOM 765 C CA . PRO A 1 97 ? -26.181 19.910 22.725 1.00 80.88 97 PRO A CA 1
ATOM 766 C C . PRO A 1 97 ? -24.821 20.427 22.240 1.00 80.88 97 PRO A C 1
ATOM 768 O O . PRO A 1 97 ? -24.208 21.311 22.859 1.00 80.88 97 PRO A O 1
ATOM 771 N N . ASP A 1 98 ? -24.370 19.897 21.107 1.00 74.88 98 ASP A N 1
ATOM 772 C CA . ASP A 1 98 ? -23.113 20.296 20.488 1.00 74.88 98 ASP A CA 1
ATOM 773 C C . ASP A 1 98 ? -23.283 21.639 19.773 1.00 74.88 98 ASP A C 1
ATOM 775 O O . ASP A 1 98 ? -23.946 21.776 18.745 1.00 74.88 98 ASP A O 1
ATOM 779 N N . THR A 1 99 ? -22.647 22.662 20.331 1.00 69.19 99 THR A N 1
ATOM 780 C CA . THR A 1 99 ? -22.457 23.973 19.715 1.00 69.19 99 THR A CA 1
ATOM 781 C C . THR A 1 99 ? -20.961 24.253 19.655 1.00 69.19 99 THR A C 1
ATOM 783 O O . THR A 1 99 ? -20.189 23.701 20.439 1.00 69.19 99 THR A O 1
ATOM 786 N N . TYR A 1 100 ? -20.534 25.132 18.748 1.00 60.41 100 TYR A N 1
ATOM 787 C CA . TYR A 1 100 ? -19.111 25.444 18.586 1.00 60.41 100 TYR A CA 1
ATOM 788 C C . TYR A 1 100 ? -18.447 25.876 19.908 1.00 60.41 100 TYR A C 1
ATOM 790 O O . TYR A 1 100 ? -17.342 25.442 20.218 1.00 60.41 100 TYR A O 1
ATOM 798 N N . GLU A 1 101 ? -19.150 26.674 20.718 1.00 59.91 101 GLU A N 1
ATOM 799 C CA . GLU A 1 101 ? -18.669 27.157 22.018 1.00 59.91 101 GLU A CA 1
ATOM 800 C C . GLU A 1 101 ? -18.731 26.083 23.121 1.00 59.91 101 GLU A C 1
ATOM 802 O O . GLU A 1 101 ? -17.906 26.088 24.037 1.00 59.91 101 GLU A O 1
ATOM 807 N N . THR A 1 102 ? -19.677 25.138 23.048 1.00 62.34 102 THR A N 1
ATOM 808 C CA . THR A 1 102 ? -19.844 24.094 24.074 1.00 62.34 102 THR A CA 1
ATOM 809 C C . THR A 1 102 ? -18.903 22.907 23.861 1.00 62.34 102 THR A C 1
ATOM 811 O O . THR A 1 102 ? -18.425 22.331 24.832 1.00 62.34 102 THR A O 1
ATOM 814 N N . THR A 1 103 ? -18.548 22.545 22.628 1.00 65.75 103 THR A N 1
ATOM 815 C CA . THR A 1 103 ? -17.705 21.360 22.404 1.00 65.75 103 THR A CA 1
ATOM 816 C C . THR A 1 103 ? -16.335 21.486 23.083 1.00 65.75 103 THR A C 1
ATOM 818 O O . THR A 1 103 ? -15.950 20.599 23.839 1.00 65.75 103 THR A O 1
ATOM 821 N N . GLU A 1 104 ? -15.607 22.589 22.890 1.00 65.31 104 GLU A N 1
ATOM 822 C CA . GLU A 1 104 ? -14.259 22.744 23.468 1.00 65.31 104 GLU A CA 1
ATOM 823 C C . GLU A 1 104 ? -14.294 23.060 24.966 1.00 65.31 104 GLU A C 1
ATOM 825 O O . GLU A 1 104 ? -13.542 22.474 25.748 1.00 65.31 104 GLU A O 1
ATOM 830 N N . SER A 1 105 ? -15.216 23.930 25.384 1.00 64.75 105 SER A N 1
ATOM 831 C CA . SER A 1 105 ? -15.339 24.348 26.782 1.00 64.75 105 SER A CA 1
ATOM 832 C C . SER A 1 105 ? -15.631 23.167 27.717 1.00 64.75 105 SER A C 1
ATOM 834 O O . SER A 1 105 ? -15.035 23.062 28.788 1.00 64.75 105 SER A O 1
ATOM 836 N N . TYR A 1 106 ? -16.486 22.222 27.308 1.00 65.44 106 TYR A N 1
ATOM 837 C CA . TYR A 1 106 ? -16.900 21.108 28.168 1.00 65.44 106 TYR A CA 1
ATOM 838 C C . TYR A 1 106 ? -15.970 19.892 28.077 1.00 65.44 106 TYR A C 1
ATOM 840 O O . TYR A 1 106 ? -15.727 19.237 29.093 1.00 65.44 106 TYR A O 1
ATOM 848 N N . LEU A 1 107 ? -15.388 19.607 26.904 1.00 67.44 107 LEU A N 1
ATOM 849 C CA . LEU A 1 107 ? -14.388 18.540 26.772 1.00 67.44 107 LEU A CA 1
ATOM 850 C C . LEU A 1 107 ? -13.120 18.819 27.577 1.00 67.44 107 LEU A C 1
ATOM 852 O O . LEU A 1 107 ? -12.527 17.870 28.093 1.00 67.44 107 LEU A O 1
ATOM 856 N N . PHE A 1 108 ? -12.724 20.089 27.705 1.00 67.75 108 PHE A N 1
ATOM 857 C CA . PHE A 1 108 ? -11.443 20.483 28.303 1.00 67.75 108 PHE A CA 1
ATOM 858 C C . PHE A 1 108 ? -11.577 21.345 29.562 1.00 67.75 108 PHE A C 1
ATOM 860 O O . PHE A 1 108 ? -10.572 21.760 30.136 1.00 67.75 108 PHE A O 1
ATOM 867 N N . SER A 1 109 ? -12.803 21.556 30.049 1.00 64.31 109 SER A N 1
ATOM 868 C CA . SER A 1 109 ? -13.064 22.138 31.366 1.00 64.31 109 SER A CA 1
ATOM 869 C C . SER A 1 109 ? -12.268 21.396 32.448 1.00 64.31 109 SER A C 1
ATOM 871 O O . SER A 1 109 ? -12.461 20.193 32.678 1.00 64.31 109 SER A O 1
ATOM 873 N N . ALA A 1 110 ? -11.390 22.144 33.126 1.00 46.06 110 ALA A N 1
ATOM 874 C CA . ALA A 1 110 ? -10.555 21.683 34.236 1.00 46.06 110 ALA A CA 1
ATOM 875 C C . ALA A 1 110 ? -11.356 21.372 35.518 1.00 46.06 110 ALA A C 1
ATOM 877 O O . ALA A 1 110 ? -10.798 20.825 36.469 1.00 46.06 110 ALA A O 1
ATOM 878 N N . HIS A 1 111 ? -12.648 21.722 35.560 1.00 45.69 111 HIS A N 1
ATOM 879 C CA . HIS A 1 111 ? -13.454 21.737 36.784 1.00 45.69 111 HIS A CA 1
ATOM 880 C C . HIS A 1 111 ? -1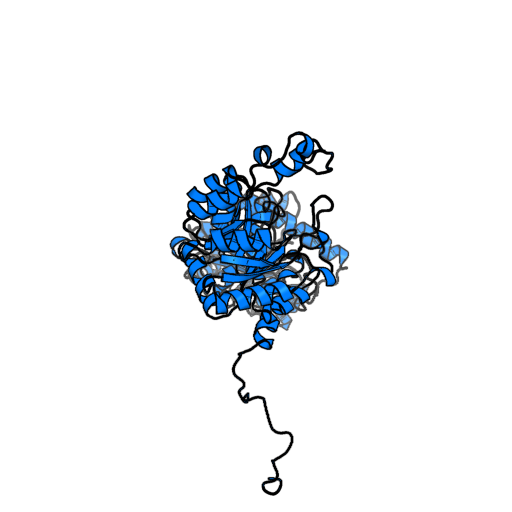4.524 20.644 36.899 1.00 45.69 111 HIS A C 1
ATOM 882 O O . HIS A 1 111 ? -15.118 20.532 37.966 1.00 45.69 111 HIS A O 1
ATOM 888 N N . GLY A 1 112 ? -14.776 19.825 35.876 1.00 56.12 112 GLY A N 1
ATOM 889 C CA . GLY A 1 112 ? -15.841 18.818 35.958 1.00 56.12 112 GLY A CA 1
ATOM 890 C C . GLY A 1 112 ? -15.351 17.393 35.760 1.00 56.12 112 GLY A C 1
ATOM 891 O O . GLY A 1 112 ? -15.279 16.952 34.629 1.00 56.12 112 GLY A O 1
ATOM 892 N N . ASP A 1 113 ? -15.155 16.597 36.808 1.00 66.06 113 ASP A N 1
ATOM 893 C CA . ASP A 1 113 ? -15.074 15.125 36.654 1.00 66.06 113 ASP A CA 1
ATOM 894 C C . ASP A 1 113 ? -16.435 14.504 36.225 1.00 66.06 113 ASP A C 1
ATOM 896 O O . ASP A 1 113 ? -16.621 13.288 36.215 1.00 66.06 113 ASP A O 1
ATOM 900 N N . GLU A 1 114 ? -17.404 15.350 35.856 1.00 80.62 114 GLU A N 1
ATOM 901 C CA . GLU A 1 114 ? -18.729 14.996 35.372 1.00 80.62 114 GLU A CA 1
ATOM 902 C C . GLU A 1 114 ? -18.698 14.463 33.934 1.00 80.62 114 GLU A C 1
ATOM 904 O O . GLU A 1 114 ? -18.091 15.029 33.017 1.00 80.62 114 GLU A O 1
ATOM 909 N N . LEU A 1 115 ? -19.411 13.356 33.749 1.00 87.94 115 LEU A N 1
ATOM 910 C CA . LEU A 1 115 ? -19.704 12.764 32.452 1.00 87.94 115 LEU A CA 1
ATOM 911 C C . LEU A 1 115 ? -20.965 13.399 31.867 1.00 87.94 115 LEU A C 1
ATOM 913 O O . LEU A 1 115 ? -21.887 13.761 32.597 1.00 87.94 115 LEU A O 1
ATOM 917 N N . PHE A 1 116 ? -21.031 13.470 30.541 1.00 88.94 116 PHE A N 1
ATOM 918 C CA . PHE A 1 116 ? -22.194 13.977 29.826 1.00 88.94 116 PHE A CA 1
ATOM 919 C C . PHE A 1 116 ? -22.440 13.229 28.519 1.00 88.94 116 PHE A C 1
ATOM 921 O O . PHE A 1 116 ? -21.530 12.617 27.954 1.00 88.94 116 PHE A O 1
ATOM 928 N N . ILE A 1 117 ? -23.669 13.330 28.020 1.00 92.00 117 ILE A N 1
ATOM 929 C CA . ILE A 1 117 ? -24.049 12.912 26.671 1.00 92.00 117 ILE A CA 1
ATOM 930 C C . ILE A 1 117 ? -24.080 14.131 25.748 1.00 92.00 117 ILE A C 1
ATOM 932 O O . ILE A 1 117 ? -24.695 15.138 26.093 1.00 92.00 117 ILE A O 1
ATOM 936 N N . SER A 1 118 ? -23.439 14.028 24.586 1.00 89.94 118 SER A N 1
ATOM 937 C CA . SER A 1 118 ? -23.515 15.010 23.500 1.00 89.94 118 SER A CA 1
ATOM 938 C C . SER A 1 118 ? -24.222 14.455 22.263 1.00 89.94 118 SER A C 1
ATOM 940 O O . SER A 1 118 ? -24.455 13.245 22.162 1.00 89.94 118 SER A O 1
ATOM 942 N N . ASP A 1 119 ? -24.538 15.329 21.300 1.00 86.25 119 ASP A N 1
ATOM 943 C CA . ASP A 1 119 ? -25.068 14.920 19.991 1.00 86.25 119 ASP A CA 1
ATOM 944 C C . ASP A 1 119 ? -24.099 13.951 19.290 1.00 86.25 119 ASP A C 1
ATOM 946 O O . ASP A 1 119 ? -24.478 12.897 18.766 1.00 86.25 119 ASP A O 1
ATOM 950 N N . PHE A 1 120 ? -22.809 14.281 19.309 1.00 89.81 120 PHE A N 1
ATOM 951 C CA . PHE A 1 120 ? -21.726 13.462 18.796 1.00 89.81 120 PHE A CA 1
ATOM 952 C C . PHE A 1 120 ? -21.156 12.595 19.917 1.00 89.81 120 PHE A C 1
ATOM 954 O O . PHE A 1 120 ? -20.133 12.923 20.506 1.00 89.81 120 PHE A O 1
ATOM 961 N N . LEU A 1 121 ? -21.778 11.439 20.169 1.00 92.56 121 LEU A N 1
ATOM 962 C CA . LEU A 1 121 ? -21.417 10.502 21.252 1.00 92.56 121 LEU A CA 1
ATOM 963 C C . LEU A 1 121 ? -19.926 10.143 21.375 1.00 92.56 121 LEU A C 1
ATOM 965 O O . LEU A 1 121 ? -19.477 9.714 22.437 1.00 92.56 121 LEU A O 1
ATOM 969 N N . PHE A 1 122 ? -19.142 10.294 20.308 1.00 93.00 122 PHE A N 1
ATOM 970 C CA . PHE A 1 122 ? -17.699 10.097 20.381 1.00 93.00 122 PHE A CA 1
ATOM 971 C C . PHE A 1 122 ? -17.005 11.131 21.285 1.00 93.00 122 PHE A C 1
ATOM 973 O O . PHE A 1 122 ? -16.004 10.800 21.908 1.00 93.00 122 PHE A O 1
ATOM 980 N N . LEU A 1 123 ? -17.553 12.342 21.428 1.00 92.12 123 LEU A N 1
ATOM 981 C CA . LEU A 1 123 ? -17.084 13.364 22.370 1.00 92.12 123 LEU A CA 1
ATOM 982 C C . LEU A 1 123 ? -17.303 12.913 23.816 1.00 92.12 123 LEU A C 1
ATOM 984 O O . LEU A 1 123 ? -16.382 12.979 24.629 1.00 92.12 123 LEU A O 1
ATOM 988 N N . SER A 1 124 ? -18.486 12.372 24.120 1.00 93.50 124 SER A N 1
ATOM 989 C CA . SER A 1 124 ? -18.778 11.741 25.411 1.00 93.50 124 SER A CA 1
ATOM 990 C C . SER A 1 124 ? -17.823 10.585 25.713 1.00 93.50 124 SER A C 1
ATOM 992 O O . SER A 1 124 ? -17.338 10.459 26.837 1.00 93.50 124 SER A O 1
ATOM 994 N N . ALA A 1 125 ? -17.499 9.766 24.707 1.00 95.31 125 ALA A N 1
ATOM 995 C CA . ALA A 1 125 ? -16.546 8.668 24.852 1.00 95.31 125 ALA A CA 1
ATOM 996 C C . ALA A 1 125 ? -15.109 9.162 25.104 1.00 95.31 125 ALA A C 1
ATOM 998 O O . ALA A 1 125 ? -14.417 8.616 25.964 1.00 95.31 125 ALA A O 1
ATOM 999 N N . ILE A 1 126 ? -14.673 10.227 24.420 1.00 93.62 126 ILE A N 1
ATOM 1000 C CA . ILE A 1 126 ? -13.383 10.885 24.682 1.00 93.62 126 ILE A CA 1
ATOM 1001 C C . ILE A 1 126 ? -13.349 11.429 26.108 1.00 93.62 126 ILE A C 1
ATOM 1003 O O . ILE A 1 126 ? -12.390 11.167 26.832 1.00 93.62 126 ILE A O 1
ATOM 1007 N N . ARG A 1 127 ? -14.398 12.141 26.542 1.00 91.56 127 ARG A N 1
ATOM 1008 C CA . ARG A 1 127 ? -14.482 12.682 27.905 1.00 91.56 127 ARG A CA 1
ATOM 1009 C C . ARG A 1 127 ? -14.374 11.576 28.947 1.00 91.56 127 ARG A C 1
ATOM 1011 O O . ARG A 1 127 ? -13.609 11.716 29.896 1.00 91.56 127 ARG A O 1
ATOM 1018 N N . LEU A 1 128 ? -15.084 10.468 28.742 1.00 93.56 128 LEU A N 1
ATOM 1019 C CA . LEU A 1 128 ? -14.985 9.286 29.592 1.00 93.56 128 LEU A CA 1
ATOM 1020 C C . LEU A 1 128 ? -13.542 8.764 29.666 1.00 93.56 128 LEU A C 1
ATOM 1022 O O . LEU A 1 128 ? -13.045 8.505 30.760 1.00 93.56 128 LEU A O 1
ATOM 1026 N N . GLY A 1 129 ? -12.847 8.682 28.529 1.00 93.62 129 GLY A N 1
ATOM 1027 C CA . GLY A 1 129 ? -11.427 8.333 28.476 1.00 93.62 129 GLY A CA 1
ATOM 1028 C C . GLY A 1 129 ? -10.533 9.294 29.270 1.00 93.62 129 GLY A C 1
ATOM 1029 O O . GLY A 1 129 ? -9.709 8.838 30.057 1.00 93.62 129 GLY A O 1
ATOM 1030 N N . ILE A 1 130 ? -10.726 10.610 29.132 1.00 91.56 130 ILE A N 1
ATOM 1031 C CA . ILE A 1 130 ? -9.963 11.640 29.865 1.00 91.56 130 ILE A CA 1
ATOM 1032 C C . ILE A 1 130 ? -10.161 11.500 31.380 1.00 91.56 130 ILE A C 1
ATOM 1034 O O . ILE A 1 130 ? -9.184 11.476 32.132 1.00 91.56 130 ILE A O 1
ATOM 1038 N N . VAL A 1 131 ? -11.415 11.387 31.831 1.00 91.81 131 VAL A N 1
ATOM 1039 C CA . VAL A 1 131 ? -11.744 11.242 33.258 1.00 91.81 131 VAL A CA 1
ATOM 1040 C C . VAL A 1 131 ? -11.139 9.948 33.809 1.00 91.81 131 VAL A C 1
ATOM 1042 O O . VAL A 1 131 ? -10.524 9.965 34.872 1.00 91.81 131 VAL A O 1
ATOM 1045 N N . MET A 1 132 ? -11.221 8.837 33.070 1.00 93.12 132 MET A N 1
ATOM 1046 C CA . MET A 1 132 ? -10.638 7.562 33.505 1.00 93.12 132 MET A CA 1
ATOM 1047 C C . MET A 1 132 ? -9.110 7.559 33.505 1.00 93.12 132 MET A C 1
ATOM 1049 O O . MET A 1 132 ? -8.517 7.013 34.432 1.00 93.12 132 MET A O 1
ATOM 1053 N N . ALA A 1 133 ? -8.456 8.208 32.541 1.00 92.44 133 ALA A N 1
ATOM 1054 C CA . ALA A 1 133 ? -7.002 8.366 32.544 1.00 92.44 133 ALA A CA 1
ATOM 1055 C C . ALA A 1 133 ? -6.518 9.112 33.802 1.00 92.44 133 ALA A C 1
ATOM 1057 O O . ALA A 1 133 ? -5.556 8.693 34.452 1.00 92.44 133 ALA A O 1
ATOM 1058 N N . LYS A 1 134 ? -7.235 10.177 34.196 1.00 90.44 134 LYS A N 1
ATOM 1059 C CA . LYS A 1 134 ? -6.976 10.943 35.425 1.00 90.44 134 LYS A CA 1
ATOM 1060 C C . LYS A 1 134 ? -7.226 10.105 36.685 1.00 90.44 134 LYS A C 1
ATOM 1062 O O . LYS A 1 134 ? -6.346 10.020 37.536 1.00 90.44 134 LYS A O 1
ATOM 1067 N N . GLU A 1 135 ? -8.381 9.447 36.785 1.00 90.38 135 GLU A N 1
ATOM 1068 C CA . GLU A 1 135 ? -8.770 8.625 37.945 1.00 90.38 135 GLU A CA 1
ATOM 1069 C C . GLU A 1 135 ? -7.855 7.413 38.175 1.00 90.38 135 GLU A C 1
ATOM 1071 O O . GLU A 1 135 ? -7.593 7.017 39.315 1.00 90.38 135 GLU A O 1
ATOM 1076 N N . LEU A 1 136 ? -7.366 6.805 37.093 1.00 91.31 136 LEU A N 1
ATOM 1077 C CA . LEU A 1 136 ? -6.446 5.669 37.146 1.00 91.31 136 LEU A CA 1
ATOM 1078 C C . LEU A 1 136 ? -4.985 6.106 37.284 1.00 91.31 136 LEU A C 1
ATOM 1080 O O . LEU A 1 136 ? -4.139 5.260 37.569 1.00 91.31 136 LEU A O 1
ATOM 1084 N N . ASN A 1 137 ? -4.695 7.399 37.097 1.00 91.00 137 ASN A N 1
ATOM 1085 C CA . ASN A 1 137 ? -3.349 7.954 36.976 1.00 91.00 137 ASN A CA 1
ATOM 1086 C C . ASN A 1 137 ? -2.501 7.182 35.947 1.00 91.00 137 ASN A C 1
ATOM 1088 O O . ASN A 1 137 ? -1.387 6.735 36.234 1.00 91.00 137 ASN A O 1
ATOM 1092 N N . LYS A 1 138 ? -3.071 6.971 34.756 1.00 91.38 138 LYS A N 1
ATOM 1093 C CA . LYS A 1 138 ? -2.462 6.211 33.659 1.00 91.38 138 LYS A CA 1
ATOM 1094 C C . LYS A 1 138 ? -2.722 6.874 32.317 1.00 91.38 138 LYS A C 1
ATOM 1096 O O . LYS A 1 138 ? -3.771 7.480 32.116 1.00 91.38 138 LYS A O 1
ATOM 1101 N N . LYS A 1 139 ? -1.779 6.704 31.389 1.00 93.50 139 LYS A N 1
ATOM 1102 C CA . LYS A 1 139 ? -1.985 7.080 29.992 1.00 93.50 139 LYS A CA 1
ATOM 1103 C C . LYS A 1 139 ? -2.839 6.019 29.300 1.00 93.50 139 LYS A C 1
ATOM 1105 O O . LYS A 1 139 ? -2.523 4.846 29.443 1.00 93.50 139 LYS A O 1
ATOM 1110 N N . LEU A 1 140 ? -3.876 6.420 28.564 1.00 94.50 140 LEU A N 1
ATOM 1111 C CA . LEU A 1 140 ? -4.731 5.495 27.808 1.00 94.50 140 LEU A C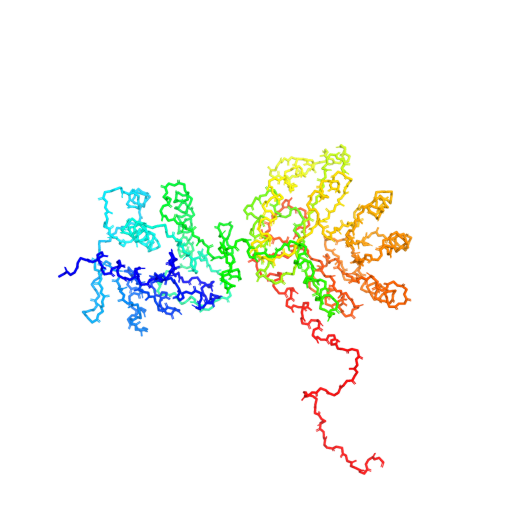A 1
ATOM 1112 C C . LEU A 1 140 ? -4.560 5.672 26.297 1.00 94.50 140 LEU A C 1
ATOM 1114 O O . LEU A 1 140 ? -4.552 6.798 25.801 1.00 94.50 140 LEU A O 1
ATOM 1118 N N . ASP A 1 141 ? -4.504 4.562 25.564 1.00 94.25 141 ASP A N 1
ATOM 1119 C CA . ASP A 1 141 ? -4.573 4.556 24.101 1.00 94.25 141 ASP A CA 1
ATOM 1120 C C . ASP A 1 141 ? -6.015 4.281 23.660 1.00 94.25 141 ASP A C 1
ATOM 1122 O O . ASP A 1 141 ? -6.548 3.189 23.872 1.00 94.25 141 ASP A O 1
ATOM 1126 N N . ILE A 1 142 ? -6.652 5.275 23.046 1.00 96.25 142 ILE A N 1
ATOM 1127 C CA . ILE A 1 142 ? -8.055 5.246 22.638 1.00 96.25 142 ILE A CA 1
ATOM 1128 C C . ILE A 1 142 ? -8.147 5.043 21.124 1.00 96.25 142 ILE A C 1
ATOM 1130 O O . ILE A 1 142 ? -7.897 5.955 20.336 1.00 96.25 142 ILE A O 1
ATOM 1134 N N . TYR A 1 143 ? -8.550 3.843 20.723 1.00 96.44 143 TYR A N 1
ATOM 1135 C CA . TYR A 1 143 ? -8.691 3.416 19.338 1.00 96.44 143 TYR A CA 1
ATOM 1136 C C . TYR A 1 143 ? -10.118 3.650 18.843 1.00 96.44 143 TYR A C 1
ATOM 1138 O O . TYR A 1 143 ? -11.077 3.107 19.392 1.00 96.44 143 TYR A O 1
ATOM 1146 N N . PHE A 1 144 ? -10.256 4.411 17.764 1.00 97.44 144 PHE A N 1
ATOM 1147 C CA . PHE A 1 144 ? -11.520 4.661 17.079 1.00 97.44 144 PHE A CA 1
ATOM 1148 C C . PHE A 1 144 ? -11.678 3.679 15.922 1.00 97.44 144 PHE A C 1
ATOM 1150 O O . PHE A 1 144 ? -10.953 3.761 14.928 1.00 97.44 144 PHE A O 1
ATOM 1157 N N . LEU A 1 145 ? -12.635 2.757 16.054 1.00 96.12 145 LEU A N 1
ATOM 1158 C CA . LEU A 1 145 ? -12.912 1.688 15.091 1.00 96.12 145 LEU A CA 1
ATOM 1159 C C . LEU A 1 145 ? -14.292 1.899 14.460 1.00 96.12 145 LEU A C 1
ATOM 1161 O O . LEU A 1 145 ? -15.259 2.162 15.172 1.00 96.12 145 LEU A O 1
ATOM 1165 N N . GLY A 1 146 ? -14.430 1.782 13.136 1.00 93.31 146 GLY A N 1
ATOM 1166 C CA . GLY A 1 146 ? -15.720 2.049 12.482 1.00 93.31 146 GLY A CA 1
ATOM 1167 C C . GLY A 1 146 ? -16.065 3.537 12.374 1.00 93.31 146 GLY A C 1
ATOM 1168 O O . GLY A 1 146 ? -17.242 3.894 12.322 1.00 93.31 146 GLY A O 1
ATOM 1169 N N . PHE A 1 147 ? -15.063 4.415 12.368 1.00 93.50 147 PHE A N 1
ATOM 1170 C CA . PHE A 1 147 ? -15.221 5.862 12.200 1.00 93.50 147 PHE A CA 1
ATOM 1171 C C . PHE A 1 147 ? -14.881 6.268 10.762 1.00 93.50 147 PHE A C 1
ATOM 1173 O O . PHE A 1 147 ? -13.907 6.969 10.504 1.00 93.50 147 PHE A O 1
ATOM 1180 N N . ASP A 1 148 ? -15.671 5.779 9.804 1.00 89.31 148 ASP A N 1
ATOM 1181 C CA . ASP A 1 148 ? -15.438 6.025 8.370 1.00 89.31 148 ASP A CA 1
ATOM 1182 C C . ASP A 1 148 ? -15.955 7.397 7.907 1.00 89.31 148 ASP A C 1
ATOM 1184 O O . ASP A 1 148 ? -15.535 7.897 6.864 1.00 89.31 148 ASP A O 1
ATOM 1188 N N . PHE A 1 149 ? -16.874 7.998 8.674 1.00 83.19 149 PHE A N 1
ATOM 1189 C CA . PHE A 1 149 ? -17.516 9.292 8.406 1.00 83.19 149 PHE A CA 1
ATOM 1190 C C . PHE A 1 149 ? -18.034 9.472 6.964 1.00 83.19 149 PHE A C 1
ATOM 1192 O O . PHE A 1 149 ? -17.950 10.543 6.370 1.00 83.19 149 PHE A O 1
ATOM 1199 N N . GLY A 1 150 ? -18.575 8.410 6.371 1.00 70.50 150 GLY A N 1
ATOM 1200 C CA . GLY A 1 150 ? -19.090 8.429 5.006 1.00 70.50 150 GLY A CA 1
ATOM 1201 C C . GLY A 1 150 ? -19.620 7.067 4.580 1.00 70.50 150 GLY A C 1
ATOM 1202 O O . GLY A 1 150 ? -19.433 6.069 5.278 1.00 70.50 150 GLY A O 1
ATOM 1203 N N . SER A 1 151 ? -20.305 7.028 3.438 1.00 54.25 151 SER A N 1
ATOM 1204 C CA . SER A 1 151 ? -20.772 5.781 2.836 1.00 54.25 151 SER A CA 1
ATOM 1205 C C . SER A 1 151 ? -19.704 5.214 1.900 1.00 54.25 151 SER A C 1
ATOM 1207 O O . SER A 1 151 ? -19.569 5.645 0.759 1.00 54.25 151 SER A O 1
ATOM 1209 N N . ASP A 1 152 ? -18.965 4.204 2.361 1.00 49.50 152 ASP A N 1
ATOM 1210 C CA . ASP A 1 152 ? -18.388 3.232 1.432 1.00 49.50 152 ASP A CA 1
ATOM 1211 C C . ASP A 1 152 ? -19.577 2.476 0.815 1.00 49.50 152 ASP A C 1
ATOM 1213 O O . ASP A 1 152 ? -20.256 1.692 1.485 1.00 49.50 152 ASP A O 1
ATOM 1217 N N . SER A 1 153 ? -19.858 2.748 -0.460 1.00 40.31 153 SER A N 1
ATOM 1218 C CA . SER A 1 153 ? -21.023 2.274 -1.227 1.00 40.31 153 SER A CA 1
ATOM 1219 C C . SER A 1 153 ? -21.175 0.746 -1.329 1.00 40.31 153 SER A C 1
ATOM 1221 O O . SER A 1 153 ? -22.175 0.269 -1.857 1.00 40.31 153 SER A O 1
ATOM 1223 N N . ASN A 1 154 ? -20.228 -0.028 -0.793 1.00 38.22 154 ASN A N 1
ATOM 1224 C CA . ASN A 1 154 ? -20.132 -1.481 -0.944 1.00 38.22 154 ASN A CA 1
ATOM 1225 C C . ASN A 1 154 ? -20.427 -2.284 0.332 1.00 38.22 154 ASN A C 1
ATOM 1227 O O . ASN A 1 154 ? -20.097 -3.468 0.397 1.00 38.22 154 ASN A O 1
ATOM 1231 N N . THR A 1 155 ? -21.043 -1.683 1.351 1.00 40.16 155 THR A N 1
ATOM 1232 C CA . THR A 1 155 ? -21.271 -2.378 2.628 1.00 40.16 155 THR A CA 1
ATOM 1233 C C . THR A 1 155 ? -22.703 -2.244 3.121 1.00 40.16 155 THR A C 1
ATOM 1235 O O . THR A 1 155 ? -23.137 -1.191 3.572 1.00 40.16 155 THR A O 1
ATOM 1238 N N . THR A 1 156 ? -23.408 -3.374 3.110 1.00 37.41 156 THR A N 1
ATOM 1239 C CA . THR A 1 156 ? -24.765 -3.621 3.630 1.00 37.41 156 THR A CA 1
ATOM 1240 C C . THR A 1 156 ? -24.893 -3.470 5.153 1.00 37.41 156 THR A C 1
ATOM 1242 O O . THR A 1 156 ? -25.938 -3.778 5.711 1.00 37.41 156 THR A O 1
ATOM 1245 N N . LEU A 1 157 ? -23.833 -3.033 5.842 1.00 44.84 157 LEU A N 1
ATOM 1246 C CA . LEU A 1 157 ? -23.736 -3.003 7.308 1.00 44.84 157 LEU A CA 1
ATOM 1247 C C . LEU A 1 157 ? -24.444 -1.804 7.956 1.00 44.84 157 LEU A C 1
ATOM 1249 O O . LEU A 1 157 ? -24.558 -1.767 9.177 1.00 44.84 157 LEU A O 1
ATOM 1253 N N . ILE A 1 158 ? -24.907 -0.829 7.170 1.00 51.47 158 ILE A N 1
ATOM 1254 C CA . ILE A 1 158 ? -25.540 0.388 7.686 1.00 51.47 158 ILE A CA 1
ATOM 1255 C C . ILE A 1 158 ? -27.040 0.336 7.379 1.00 51.47 158 ILE A C 1
ATOM 1257 O O . ILE A 1 158 ? -27.497 0.862 6.366 1.00 51.47 158 ILE A O 1
ATOM 1261 N N . GLU A 1 159 ? -27.819 -0.292 8.260 1.00 51.84 159 GLU A N 1
ATOM 1262 C CA . GLU A 1 159 ? -29.259 -0.025 8.329 1.00 51.84 159 GLU A CA 1
ATOM 1263 C C . GLU A 1 159 ? -29.449 1.337 9.011 1.00 51.84 159 GLU A C 1
ATOM 1265 O O . GLU A 1 159 ? -28.992 1.554 10.135 1.00 51.84 159 GLU A O 1
ATOM 1270 N N . ASP A 1 160 ? -30.060 2.294 8.310 1.00 54.88 160 ASP A N 1
ATOM 1271 C CA . ASP A 1 160 ? -30.332 3.618 8.865 1.00 54.88 160 ASP A CA 1
ATOM 1272 C C . ASP A 1 160 ? -31.753 3.705 9.422 1.00 54.88 160 ASP A C 1
ATOM 1274 O O . ASP A 1 160 ? -32.729 3.629 8.677 1.00 54.88 160 ASP A O 1
ATOM 1278 N N . TYR A 1 161 ? -31.846 3.950 10.726 1.00 53.75 161 TYR A N 1
ATOM 1279 C CA . TYR A 1 161 ? -33.102 4.123 11.456 1.00 53.75 161 TYR A CA 1
ATOM 1280 C C . TYR A 1 161 ? -33.413 5.593 11.775 1.00 53.75 161 TYR A C 1
ATOM 1282 O O . TYR A 1 161 ? -34.386 5.878 12.467 1.00 53.75 161 TYR A O 1
ATOM 1290 N N . SER A 1 162 ? -32.597 6.544 11.296 1.00 61.22 162 SER A N 1
ATOM 1291 C CA . SER A 1 162 ? -32.782 7.972 11.593 1.00 61.22 162 SER A CA 1
ATOM 1292 C C . SER A 1 162 ? -33.881 8.643 10.761 1.00 61.22 162 SER A C 1
ATOM 1294 O O . SER A 1 162 ? -34.405 9.679 11.163 1.00 61.22 162 SER A O 1
ATOM 1296 N N . GLY A 1 163 ? -34.243 8.072 9.605 1.00 57.31 163 GLY A N 1
ATOM 1297 C CA . GLY A 1 163 ? -35.292 8.602 8.724 1.00 57.31 163 GLY A CA 1
ATOM 1298 C C . GLY A 1 163 ? -34.934 9.906 7.993 1.00 57.31 163 GLY A C 1
ATOM 1299 O O . GLY A 1 163 ? -35.795 10.496 7.340 1.00 57.31 163 GLY A O 1
ATOM 1300 N N . HIS A 1 164 ? -33.686 10.375 8.079 1.00 69.31 164 HIS A N 1
ATOM 1301 C CA . HIS A 1 164 ? -33.235 11.602 7.419 1.00 69.31 164 HIS A CA 1
ATOM 1302 C C . HIS A 1 164 ? -32.899 11.403 5.933 1.00 69.31 164 HIS A C 1
ATOM 1304 O O . HIS A 1 164 ? -32.525 10.317 5.487 1.00 69.31 164 HIS A O 1
ATOM 1310 N N . SER A 1 165 ? -32.964 12.491 5.153 1.00 73.19 165 SER A N 1
ATOM 1311 C CA . SER A 1 165 ? -32.514 12.477 3.757 1.00 73.19 165 SER A CA 1
ATOM 1312 C C . SER A 1 165 ? -31.014 12.164 3.664 1.00 73.19 165 SER A C 1
ATOM 1314 O O . SER A 1 165 ? -30.231 12.499 4.555 1.00 73.19 165 SER A O 1
ATOM 1316 N N . GLN A 1 166 ? -30.582 11.540 2.565 1.00 72.75 166 GLN A N 1
ATOM 1317 C CA . GLN A 1 166 ? -29.164 11.232 2.339 1.00 72.75 166 GLN A CA 1
ATOM 1318 C C . GLN A 1 166 ? -28.274 12.481 2.413 1.00 72.75 166 GLN A C 1
ATOM 1320 O O . GLN A 1 166 ? -27.265 12.459 3.104 1.00 72.75 166 GLN A O 1
ATOM 1325 N N . GLN A 1 167 ? -28.709 13.594 1.815 1.00 72.38 167 GLN A N 1
ATOM 1326 C CA . GLN A 1 167 ? -27.962 14.856 1.836 1.00 72.38 167 GLN A CA 1
ATOM 1327 C C . GLN A 1 167 ? -27.744 15.403 3.253 1.00 72.38 167 GLN A C 1
ATOM 1329 O O . GLN A 1 167 ? -26.651 15.875 3.561 1.00 72.38 167 GLN A O 1
ATOM 1334 N N . PHE A 1 168 ? -28.764 15.335 4.118 1.00 74.31 168 PHE A N 1
ATOM 1335 C CA . PHE A 1 168 ? -28.638 15.781 5.506 1.00 74.31 168 PHE A CA 1
ATOM 1336 C C . PHE A 1 168 ? -27.676 14.883 6.289 1.00 74.31 168 PHE A C 1
ATOM 1338 O O . PHE A 1 168 ? -26.800 15.386 6.986 1.00 74.31 168 PHE A O 1
ATOM 1345 N N . ARG A 1 169 ? -27.776 13.558 6.115 1.00 74.75 169 ARG A N 1
ATOM 1346 C CA . ARG A 1 169 ? -26.862 12.594 6.752 1.00 74.75 169 ARG A CA 1
ATOM 1347 C C . ARG A 1 169 ? -25.412 12.836 6.347 1.00 74.75 169 ARG A C 1
ATOM 1349 O O . ARG A 1 169 ? -24.548 12.898 7.214 1.00 74.75 169 ARG A O 1
ATOM 1356 N N . ASP A 1 170 ? -25.157 13.042 5.058 1.00 77.19 170 ASP A N 1
ATOM 1357 C CA . ASP A 1 170 ? -23.811 13.321 4.554 1.00 77.19 170 ASP A CA 1
ATOM 1358 C C . ASP A 1 170 ? -23.256 14.640 5.114 1.00 77.19 170 ASP A C 1
ATOM 1360 O O . ASP A 1 170 ? -22.065 14.740 5.399 1.00 77.19 170 ASP A O 1
ATOM 1364 N N . ALA A 1 171 ? -24.103 15.661 5.292 1.00 79.00 171 ALA A N 1
ATOM 1365 C CA . ALA A 1 171 ? -23.697 16.916 5.920 1.00 79.00 171 ALA A CA 1
ATOM 1366 C C . ALA A 1 171 ? -23.324 16.722 7.398 1.00 79.00 171 ALA A C 1
ATOM 1368 O O . ALA A 1 171 ? -22.257 17.172 7.809 1.00 79.00 171 ALA A O 1
ATOM 1369 N N . VAL A 1 172 ? -24.145 15.998 8.165 1.00 81.00 172 VAL A N 1
ATOM 1370 C CA . VAL A 1 172 ? -23.863 15.686 9.576 1.00 81.00 172 VAL A CA 1
ATOM 1371 C C . VAL A 1 172 ? -22.577 14.869 9.718 1.00 81.00 172 VAL A C 1
ATOM 1373 O O . VAL A 1 172 ? -21.751 15.185 10.569 1.00 81.00 172 VAL A O 1
ATOM 1376 N N . LEU A 1 173 ? -22.366 13.855 8.871 1.00 83.75 173 LEU A N 1
ATOM 1377 C CA . LEU A 1 173 ? -21.150 13.033 8.895 1.00 83.75 173 LEU A CA 1
ATOM 1378 C C . LEU A 1 173 ? -19.888 13.854 8.611 1.00 83.75 173 LEU A C 1
ATOM 1380 O O . LEU A 1 173 ? -18.891 13.671 9.304 1.00 83.75 173 LEU A O 1
ATOM 1384 N N . ARG A 1 174 ? -19.942 14.796 7.659 1.00 83.81 174 ARG A N 1
ATOM 1385 C CA . ARG A 1 174 ? -18.834 15.733 7.410 1.00 83.81 174 ARG A CA 1
ATOM 1386 C C . ARG A 1 174 ? -18.534 16.592 8.635 1.00 83.81 174 ARG A C 1
ATOM 1388 O O . ARG A 1 174 ? -17.386 16.682 9.046 1.00 83.81 174 ARG A O 1
ATOM 1395 N N . THR A 1 175 ? -19.560 17.156 9.274 1.00 85.62 175 THR A N 1
ATOM 1396 C CA . THR A 1 175 ? -19.375 17.935 10.508 1.00 85.62 175 THR A CA 1
ATOM 1397 C C . THR A 1 175 ? -18.780 17.091 11.641 1.00 85.62 175 THR A C 1
ATOM 1399 O O . THR A 1 175 ? -17.932 17.582 12.389 1.00 85.62 175 THR A O 1
ATOM 1402 N N . GLN A 1 176 ? -19.180 15.821 11.763 1.00 88.88 176 GLN A N 1
ATOM 1403 C CA . GLN A 1 176 ? -18.592 14.884 12.725 1.00 88.88 176 GLN A CA 1
ATOM 1404 C C . GLN A 1 176 ? -17.117 14.605 12.425 1.00 88.88 176 GLN A C 1
ATOM 1406 O O . GLN A 1 176 ? -16.307 14.624 13.350 1.00 88.88 176 GLN A O 1
ATOM 1411 N N . GLU A 1 177 ? -16.767 14.385 11.156 1.00 91.50 177 GLU A N 1
ATOM 1412 C CA . GLU A 1 177 ? -15.388 14.161 10.715 1.00 91.50 177 GLU A CA 1
ATOM 1413 C C . GLU A 1 177 ? -14.493 15.363 11.027 1.00 91.50 177 GLU A C 1
ATOM 1415 O O . GLU A 1 177 ? -13.465 15.212 11.687 1.00 91.50 177 GLU A O 1
ATOM 1420 N N . ASP A 1 178 ? -14.917 16.564 10.627 1.00 88.75 178 ASP A N 1
ATOM 1421 C CA . ASP A 1 178 ? -14.171 17.805 10.861 1.00 88.75 178 ASP A CA 1
ATOM 1422 C C . ASP A 1 178 ? -13.955 18.047 12.362 1.00 88.75 178 ASP A C 1
ATOM 1424 O O . ASP A 1 178 ? -12.870 18.435 12.804 1.00 88.75 178 ASP A O 1
ATOM 1428 N N . THR A 1 179 ? -14.985 17.771 13.166 1.00 88.94 179 THR A N 1
ATOM 1429 C CA . THR A 1 179 ? -14.917 17.892 14.627 1.00 88.94 179 THR A CA 1
ATOM 1430 C C . THR A 1 179 ? -13.962 16.862 15.229 1.00 88.94 179 THR A C 1
ATOM 1432 O O . THR A 1 179 ? -13.148 17.213 16.083 1.00 88.94 179 THR A O 1
ATOM 1435 N N . PHE A 1 180 ? -14.008 15.609 14.767 1.00 92.06 180 PHE A N 1
ATOM 1436 C CA . PHE A 1 180 ? -13.101 14.553 15.215 1.00 92.06 180 PHE A CA 1
ATOM 1437 C C . PHE A 1 180 ? -11.637 14.899 14.922 1.00 92.06 180 PHE A C 1
ATOM 1439 O O . PHE A 1 180 ? -10.799 14.809 15.818 1.00 92.06 180 PHE A O 1
ATOM 1446 N N . VAL A 1 181 ? -11.331 15.355 13.703 1.00 91.31 181 VAL A N 1
ATOM 1447 C CA . VAL A 1 181 ? -9.965 15.737 13.306 1.00 91.31 181 VAL A CA 1
ATOM 1448 C C . VAL A 1 181 ? -9.449 16.905 14.146 1.00 91.31 181 VAL A C 1
ATOM 1450 O O . VAL A 1 181 ? -8.313 16.853 14.625 1.00 91.31 181 VAL A O 1
ATOM 1453 N N . ARG A 1 182 ? -10.280 17.932 14.379 1.00 89.19 182 ARG A N 1
ATOM 1454 C CA . ARG A 1 182 ? -9.917 19.074 15.233 1.00 89.19 182 ARG A CA 1
ATOM 1455 C C . ARG A 1 182 ? -9.577 18.622 16.654 1.00 89.19 182 ARG A C 1
ATOM 1457 O O . ARG A 1 182 ? -8.539 18.997 17.191 1.00 89.19 182 ARG A O 1
ATOM 1464 N N . ILE A 1 183 ? -10.427 17.786 17.242 1.00 89.31 183 ILE A N 1
ATOM 1465 C CA . ILE A 1 183 ? -10.267 17.316 18.622 1.00 89.31 183 ILE A CA 1
ATOM 1466 C C . ILE A 1 183 ? -9.070 16.385 18.771 1.00 89.31 183 ILE A C 1
ATOM 1468 O O . ILE A 1 183 ? -8.329 16.522 19.741 1.00 89.31 183 ILE A O 1
ATOM 1472 N N . LYS A 1 184 ? -8.844 15.482 17.811 1.00 91.25 184 LYS A N 1
ATOM 1473 C CA . LYS A 1 184 ? -7.645 14.637 17.777 1.00 91.25 184 LYS A CA 1
ATOM 1474 C C . LYS A 1 184 ? -6.383 15.497 17.824 1.00 91.25 184 LYS A C 1
ATOM 1476 O O . LYS A 1 184 ? -5.555 15.295 18.704 1.00 91.25 184 LYS A O 1
ATOM 1481 N N . SER A 1 185 ? -6.293 16.503 16.951 1.00 88.88 185 SER A N 1
ATOM 1482 C CA . SER A 1 185 ? -5.140 17.412 16.896 1.00 88.88 185 SER A CA 1
ATOM 1483 C C . SER A 1 185 ? -4.936 18.193 18.198 1.00 88.88 185 SER A C 1
ATOM 1485 O O . SER A 1 185 ? -3.798 18.391 18.621 1.00 88.88 185 SER A O 1
ATOM 1487 N N . TYR A 1 186 ? -6.022 18.638 18.838 1.00 88.00 186 TYR A N 1
ATOM 1488 C CA . TYR A 1 186 ? -5.945 19.312 20.134 1.00 88.00 186 TYR A CA 1
ATOM 1489 C C . TYR A 1 186 ? -5.428 18.365 21.224 1.00 88.00 186 TYR A C 1
ATOM 1491 O O . TYR A 1 186 ? -4.503 18.706 21.954 1.00 88.00 186 TYR A O 1
ATOM 1499 N N . ILE A 1 187 ? -5.986 17.155 21.317 1.00 89.12 187 ILE A N 1
ATOM 1500 C CA . ILE A 1 187 ? -5.630 16.166 22.343 1.00 89.12 187 ILE A CA 1
ATOM 1501 C C . ILE A 1 187 ? -4.171 15.731 22.239 1.00 89.12 187 ILE A C 1
ATOM 1503 O O . ILE A 1 187 ? -3.495 15.651 23.260 1.00 89.12 187 ILE A O 1
ATOM 1507 N N . GLU A 1 188 ? -3.675 15.518 21.021 1.00 86.62 188 GLU A N 1
ATOM 1508 C CA . GLU A 1 188 ? -2.265 15.198 20.772 1.00 86.62 188 GLU A CA 1
ATOM 1509 C C . GLU A 1 188 ? -1.303 16.259 21.318 1.00 86.62 188 GLU A C 1
ATOM 1511 O O . GLU A 1 188 ? -0.178 15.928 21.690 1.00 86.62 188 GLU A O 1
ATOM 1516 N N . THR A 1 189 ? -1.747 17.516 21.382 1.00 85.19 189 THR A N 1
ATOM 1517 C CA . THR A 1 189 ? -0.920 18.648 21.814 1.00 85.19 189 THR A CA 1
ATOM 1518 C C . THR A 1 189 ? -1.105 18.956 23.303 1.00 85.19 189 THR A C 1
ATOM 1520 O O . THR A 1 189 ? -0.129 19.172 24.015 1.00 85.19 189 THR A O 1
ATOM 1523 N N . GLU A 1 190 ? -2.348 18.938 23.790 1.00 87.19 190 GLU A N 1
ATOM 1524 C CA . GLU A 1 190 ? -2.723 19.525 25.084 1.00 87.19 190 GLU A CA 1
ATOM 1525 C C . GLU A 1 190 ? -3.121 18.494 26.156 1.00 87.19 190 GLU A C 1
ATOM 1527 O O . GLU A 1 190 ? -3.196 18.830 27.339 1.00 87.19 190 GLU A O 1
ATOM 1532 N N . VAL A 1 191 ? -3.394 17.232 25.791 1.00 87.56 191 VAL A N 1
ATOM 1533 C CA . VAL A 1 191 ? -3.932 16.218 26.722 1.00 87.56 191 VAL A CA 1
ATOM 1534 C C . VAL A 1 191 ? -3.060 14.952 26.731 1.00 87.56 191 VAL A C 1
ATOM 1536 O O . VAL A 1 191 ? -3.461 13.906 26.224 1.00 87.56 191 VAL A O 1
ATOM 1539 N N . PRO A 1 192 ? -1.872 14.986 27.368 1.00 87.75 192 PRO A N 1
ATOM 1540 C CA . PRO A 1 192 ? -0.891 13.895 27.302 1.00 87.75 192 PRO A CA 1
ATOM 1541 C C . PRO A 1 192 ? -1.330 12.595 28.000 1.00 87.75 192 PRO A C 1
ATOM 1543 O O . PRO A 1 192 ? -0.690 11.553 27.823 1.00 87.75 192 PRO A O 1
ATOM 1546 N N . SER A 1 193 ? -2.393 12.644 28.813 1.00 89.62 193 SER A N 1
ATOM 1547 C CA . SER A 1 193 ? -2.954 11.490 29.525 1.00 89.62 193 SER A CA 1
ATOM 1548 C C . SER A 1 193 ? -3.740 10.539 28.622 1.00 89.62 193 SER A C 1
ATOM 1550 O O . SER A 1 193 ? -4.013 9.412 29.028 1.00 89.62 193 SER A O 1
ATOM 1552 N N . ILE A 1 194 ? -4.087 10.941 27.401 1.00 92.69 194 ILE A N 1
ATOM 1553 C CA . ILE A 1 194 ? -4.712 10.051 26.426 1.00 92.69 194 ILE A CA 1
ATOM 1554 C C . ILE A 1 194 ? -4.042 10.194 25.064 1.00 92.69 194 ILE A C 1
ATOM 1556 O O . ILE A 1 194 ? -3.414 11.199 24.750 1.00 92.69 194 ILE A O 1
ATOM 1560 N N . ASN A 1 195 ? -4.177 9.163 24.249 1.00 93.81 195 ASN A N 1
ATOM 1561 C CA . ASN A 1 195 ? -3.740 9.144 22.866 1.00 93.81 195 ASN A CA 1
ATOM 1562 C C . ASN A 1 195 ? -4.928 8.723 22.002 1.00 93.81 195 ASN A C 1
ATOM 1564 O O . ASN A 1 195 ? -5.556 7.707 22.293 1.00 93.81 195 ASN A O 1
ATOM 1568 N N . ILE A 1 196 ? -5.264 9.499 20.973 1.00 94.25 196 ILE A N 1
ATOM 1569 C CA . ILE A 1 196 ? -6.360 9.167 20.058 1.00 94.25 196 ILE A CA 1
ATOM 1570 C C . ILE A 1 196 ? -5.778 8.560 18.793 1.00 94.25 196 ILE A C 1
ATOM 1572 O O . ILE A 1 196 ? -5.047 9.218 18.059 1.00 94.25 196 ILE A O 1
ATOM 1576 N N . LEU A 1 197 ? -6.167 7.319 18.524 1.00 94.56 197 LEU A N 1
ATOM 1577 C CA . LEU A 1 197 ? -5.708 6.537 17.389 1.00 94.56 197 LEU A CA 1
ATOM 1578 C C . LEU A 1 197 ? -6.899 6.187 16.503 1.00 94.56 197 LEU A C 1
ATOM 1580 O O . LEU A 1 197 ? -7.802 5.458 16.908 1.00 94.56 197 LEU A O 1
ATOM 1584 N N . HIS A 1 198 ? -6.921 6.692 15.277 1.00 95.88 198 HIS A N 1
ATOM 1585 C CA . HIS A 1 198 ? -7.926 6.308 14.291 1.00 95.88 198 HIS A CA 1
ATOM 1586 C C . HIS A 1 198 ? -7.443 5.103 13.482 1.00 95.88 198 HIS A C 1
ATOM 1588 O O . HIS A 1 198 ? -6.353 5.126 12.902 1.00 95.88 198 HIS A O 1
ATOM 1594 N N . VAL A 1 199 ? -8.261 4.047 13.434 1.00 94.75 199 VAL A N 1
ATOM 1595 C CA . VAL A 1 199 ? -7.981 2.844 12.642 1.00 94.75 199 VAL A CA 1
ATOM 1596 C C . VAL A 1 199 ? -8.828 2.875 11.377 1.00 94.75 199 VAL A C 1
ATOM 1598 O O . VAL A 1 199 ? -10.055 2.777 11.435 1.00 94.75 199 VAL A O 1
ATOM 1601 N N . GLY A 1 200 ? -8.187 3.006 10.217 1.00 92.44 200 GLY A N 1
ATOM 1602 C CA . GLY A 1 200 ? -8.918 3.139 8.963 1.00 92.44 200 GLY A CA 1
ATOM 1603 C C . GLY A 1 200 ? -8.063 3.512 7.758 1.00 92.44 200 GLY A C 1
ATOM 1604 O O . GLY A 1 200 ? -6.875 3.211 7.683 1.00 92.44 200 GLY A O 1
ATOM 1605 N N . ARG A 1 201 ? -8.718 4.132 6.769 1.00 88.38 201 ARG A N 1
ATOM 1606 C CA . ARG A 1 201 ? -8.142 4.482 5.455 1.00 88.38 201 ARG A CA 1
ATOM 1607 C C . ARG A 1 201 ? -8.138 5.991 5.190 1.00 88.38 201 ARG A C 1
ATOM 1609 O O . ARG A 1 201 ? -8.038 6.421 4.045 1.00 88.38 201 ARG A O 1
ATOM 1616 N N . LYS A 1 202 ? -8.325 6.802 6.228 1.00 88.19 202 LYS A N 1
ATOM 1617 C CA . LYS A 1 202 ? -8.409 8.258 6.111 1.00 88.19 202 LYS A CA 1
ATOM 1618 C C . LYS A 1 202 ? -7.006 8.872 6.156 1.00 88.19 202 LYS A C 1
ATOM 1620 O O . LYS A 1 202 ? -6.103 8.285 6.753 1.00 88.19 202 LYS A O 1
ATOM 1625 N N . PRO A 1 203 ? -6.810 10.080 5.599 1.00 86.19 203 PRO A N 1
ATOM 1626 C CA . PRO A 1 203 ? -5.522 10.772 5.664 1.00 86.19 203 PRO A CA 1
ATOM 1627 C C . PRO A 1 203 ? -4.984 10.985 7.085 1.00 86.19 203 PRO A C 1
ATOM 1629 O O . PRO A 1 203 ? -3.776 11.029 7.289 1.00 86.19 203 PRO A O 1
ATOM 1632 N N . TYR A 1 204 ? -5.887 11.111 8.059 1.00 89.06 204 TYR A N 1
ATOM 1633 C CA . TYR A 1 204 ? -5.587 11.273 9.483 1.00 89.06 204 TYR A CA 1
ATOM 1634 C C . TYR A 1 204 ? -5.665 9.964 10.279 1.00 89.06 204 TYR A C 1
ATOM 1636 O O . TYR A 1 204 ? -5.528 10.005 11.499 1.00 89.06 204 TYR A O 1
ATOM 1644 N N . SER A 1 205 ? -5.922 8.818 9.631 1.00 92.56 205 SER A N 1
ATOM 1645 C CA . SER A 1 205 ? -5.780 7.523 10.300 1.00 92.56 205 SER A CA 1
ATOM 1646 C C . SER A 1 205 ? -4.357 7.397 10.827 1.00 92.56 205 SER A C 1
ATOM 1648 O O . SER A 1 205 ? -3.433 7.944 10.221 1.00 92.56 205 SER A O 1
ATOM 1650 N N . ASP A 1 206 ? -4.170 6.641 11.899 1.00 92.50 206 ASP A N 1
ATOM 1651 C CA . ASP A 1 206 ? -2.863 6.320 12.477 1.00 92.50 206 ASP A CA 1
ATOM 1652 C C . ASP A 1 206 ? -2.455 4.898 12.090 1.00 92.50 206 ASP A C 1
ATOM 1654 O O . ASP A 1 206 ? -1.311 4.649 11.714 1.00 92.50 206 ASP A O 1
ATOM 1658 N N . ILE A 1 207 ? -3.423 3.980 12.088 1.00 92.44 207 ILE A N 1
ATOM 1659 C CA . ILE A 1 207 ? -3.206 2.547 11.891 1.00 92.44 207 ILE A CA 1
ATOM 1660 C C . ILE A 1 207 ? -4.138 2.053 10.779 1.00 92.44 207 ILE A C 1
ATOM 1662 O O . ILE A 1 207 ? -5.303 2.449 10.702 1.00 92.44 207 ILE A O 1
ATOM 1666 N N . SER A 1 208 ? -3.627 1.193 9.897 1.00 90.94 208 SER A N 1
ATOM 1667 C CA . SER A 1 208 ? -4.456 0.533 8.886 1.00 90.94 208 SER A CA 1
ATOM 1668 C C . SER A 1 208 ? -5.291 -0.589 9.516 1.00 90.94 208 SER A C 1
ATOM 1670 O O . SER A 1 208 ? -4.959 -1.117 10.578 1.00 90.94 208 SER A O 1
ATOM 1672 N N . ILE A 1 209 ? -6.376 -1.004 8.864 1.00 90.81 209 ILE A N 1
ATOM 1673 C CA . ILE A 1 209 ? -7.197 -2.111 9.383 1.00 90.81 209 ILE A CA 1
ATOM 1674 C C . ILE A 1 209 ? -6.380 -3.408 9.378 1.00 90.81 209 ILE A C 1
ATOM 1676 O O . ILE A 1 209 ? -6.452 -4.196 10.323 1.00 90.81 209 ILE A O 1
ATOM 1680 N N . GLY A 1 210 ? -5.581 -3.620 8.327 1.00 89.12 210 GLY A N 1
ATOM 1681 C CA . GLY A 1 210 ? -4.701 -4.779 8.217 1.00 89.12 210 GLY A CA 1
ATOM 1682 C C . GLY A 1 210 ? -3.681 -4.839 9.351 1.00 89.12 210 GLY A C 1
ATOM 1683 O O . GLY A 1 210 ? -3.562 -5.879 9.999 1.00 89.12 210 GLY A O 1
ATOM 1684 N N . LEU A 1 211 ? -3.003 -3.723 9.632 1.00 88.94 211 LEU A N 1
ATOM 1685 C CA . LEU A 1 211 ? -2.008 -3.627 10.699 1.00 88.94 211 LEU A CA 1
ATOM 1686 C C . LEU A 1 211 ? -2.640 -3.817 12.086 1.00 88.94 211 LEU A C 1
ATOM 1688 O O . LEU A 1 211 ? -2.120 -4.574 12.902 1.00 88.94 211 LEU A O 1
ATOM 1692 N N . PHE A 1 212 ? -3.803 -3.209 12.340 1.00 91.62 212 PHE A N 1
ATOM 1693 C CA . PHE A 1 212 ? -4.522 -3.402 13.602 1.00 91.62 212 PHE A CA 1
ATOM 1694 C C . PHE A 1 212 ? -4.857 -4.881 13.849 1.00 91.62 212 PHE A C 1
ATOM 1696 O O . PHE A 1 212 ? -4.650 -5.407 14.941 1.00 91.62 212 PHE A O 1
ATOM 1703 N N . ASN A 1 213 ? -5.312 -5.589 12.813 1.00 91.06 213 ASN A N 1
ATOM 1704 C CA . ASN A 1 213 ? -5.685 -6.998 12.918 1.00 91.06 213 ASN A CA 1
ATOM 1705 C C . ASN A 1 213 ? -4.501 -7.943 13.176 1.00 91.06 213 ASN A C 1
ATOM 1707 O O . ASN A 1 213 ? -4.718 -9.035 13.707 1.00 91.06 213 ASN A O 1
ATOM 1711 N N . GLN A 1 214 ? -3.272 -7.541 12.833 1.00 86.06 214 GLN A N 1
ATOM 1712 C CA . GLN A 1 214 ? -2.060 -8.317 13.119 1.00 86.06 214 GLN A CA 1
ATOM 1713 C C . GLN A 1 214 ? -1.684 -8.306 14.608 1.00 86.06 214 GLN A C 1
ATOM 1715 O O . GLN A 1 214 ? -1.004 -9.221 15.058 1.00 86.06 214 GLN A O 1
ATOM 1720 N N . GLY A 1 215 ? -2.127 -7.309 15.383 1.00 79.94 215 GLY A N 1
ATOM 1721 C CA . GLY A 1 215 ? -1.860 -7.204 16.825 1.00 79.94 215 GLY A CA 1
ATOM 1722 C C . GLY A 1 215 ? -0.512 -6.568 17.205 1.00 79.94 215 GLY A C 1
ATOM 1723 O O . GLY A 1 215 ? -0.383 -6.066 18.321 1.00 79.94 215 GLY A O 1
ATOM 1724 N N . ASN A 1 216 ? 0.449 -6.500 16.276 1.00 69.69 216 ASN A N 1
ATOM 1725 C CA . ASN A 1 216 ? 1.804 -5.965 16.487 1.00 69.69 216 ASN A CA 1
ATOM 1726 C C . ASN A 1 216 ? 1.950 -4.502 16.024 1.00 69.69 216 ASN A C 1
ATOM 1728 O O . ASN A 1 216 ? 2.866 -4.159 15.288 1.00 69.69 216 ASN A O 1
ATOM 1732 N N . PHE A 1 217 ? 1.036 -3.621 16.430 1.00 71.94 217 PHE A N 1
ATOM 1733 C CA . PHE A 1 217 ? 1.047 -2.204 16.021 1.00 71.94 217 PHE A CA 1
ATOM 1734 C C . PHE A 1 217 ? 1.678 -1.254 17.055 1.00 71.94 217 PHE A C 1
ATOM 1736 O O . PHE A 1 217 ? 1.671 -0.041 16.852 1.00 71.94 217 PHE A O 1
ATOM 1743 N N . THR A 1 218 ? 2.208 -1.782 18.167 1.00 65.75 218 THR A N 1
ATOM 1744 C CA . THR A 1 218 ? 2.776 -0.983 19.272 1.00 65.75 218 THR A CA 1
ATOM 1745 C C . THR A 1 218 ? 4.268 -1.208 19.540 1.00 65.75 218 THR A C 1
ATOM 1747 O O . THR A 1 218 ? 4.873 -0.348 20.175 1.00 65.75 218 THR A O 1
ATOM 1750 N N . ASP A 1 219 ? 4.875 -2.311 19.081 1.00 65.38 219 ASP A N 1
ATOM 1751 C CA . ASP A 1 219 ? 6.294 -2.612 19.335 1.00 65.38 219 ASP A CA 1
ATOM 1752 C C . ASP A 1 219 ? 7.132 -2.592 18.049 1.00 65.38 219 ASP A C 1
ATOM 1754 O O . ASP A 1 219 ? 7.133 -3.523 17.245 1.00 65.38 219 ASP A O 1
ATOM 1758 N N . PHE A 1 220 ? 7.885 -1.507 17.874 1.00 60.59 220 PHE A N 1
ATOM 1759 C CA . PHE A 1 220 ? 8.734 -1.303 16.705 1.00 60.59 220 PHE A CA 1
ATOM 1760 C C . PHE A 1 220 ? 10.003 -2.156 16.688 1.00 60.59 220 PHE A C 1
ATOM 1762 O O . PHE A 1 220 ? 10.617 -2.311 15.623 1.00 60.59 220 PHE A O 1
ATOM 1769 N N . ALA A 1 221 ? 10.432 -2.669 17.844 1.00 61.69 221 ALA A N 1
ATOM 1770 C CA . ALA A 1 221 ? 11.626 -3.500 17.937 1.00 61.69 221 ALA A CA 1
ATOM 1771 C C . ALA A 1 221 ? 11.407 -4.874 17.289 1.00 61.69 221 ALA A C 1
ATOM 1773 O O . ALA A 1 221 ? 12.366 -5.471 16.805 1.00 61.69 221 ALA A O 1
ATOM 1774 N N . GLU A 1 222 ? 10.155 -5.333 17.219 1.00 71.81 222 GLU A N 1
ATOM 1775 C CA . GLU A 1 222 ? 9.788 -6.613 16.607 1.00 71.81 222 GLU A CA 1
ATOM 1776 C C . GLU A 1 222 ? 9.607 -6.536 15.082 1.00 71.81 222 GLU A C 1
ATOM 1778 O O . GLU A 1 222 ? 9.599 -7.571 14.415 1.00 71.81 222 GLU A O 1
ATOM 1783 N N . HIS A 1 223 ? 9.496 -5.332 14.505 1.00 82.69 223 HIS A N 1
ATOM 1784 C CA . HIS A 1 223 ? 9.317 -5.183 13.061 1.00 82.69 223 HIS A CA 1
ATOM 1785 C C . HIS A 1 223 ? 10.573 -5.558 12.279 1.00 82.69 223 HIS A C 1
ATOM 1787 O O . HIS A 1 223 ? 11.676 -5.069 12.548 1.00 82.69 223 HIS A O 1
ATOM 1793 N N . LYS A 1 224 ? 10.359 -6.348 11.226 1.00 89.69 224 LYS A N 1
ATOM 1794 C CA . LYS A 1 224 ? 11.394 -6.758 10.272 1.00 89.69 224 LYS A CA 1
ATOM 1795 C C . LYS A 1 224 ? 12.097 -5.558 9.635 1.00 89.69 224 LYS A C 1
ATOM 1797 O O . LYS A 1 224 ? 11.465 -4.553 9.296 1.00 89.69 224 LYS A O 1
ATOM 1802 N N . SER A 1 225 ? 13.408 -5.678 9.420 1.00 93.19 225 SER A N 1
ATOM 1803 C CA . SER A 1 225 ? 14.144 -4.683 8.639 1.00 93.19 225 SER A CA 1
ATOM 1804 C C . SER A 1 225 ? 13.724 -4.730 7.164 1.00 93.19 225 SER A C 1
ATOM 1806 O O . SER A 1 225 ? 13.190 -5.734 6.687 1.00 93.19 225 SER A O 1
ATOM 1808 N N . ASN A 1 226 ? 14.006 -3.668 6.400 1.00 96.25 226 ASN A N 1
ATOM 1809 C CA . ASN A 1 226 ? 13.714 -3.660 4.960 1.00 96.25 226 ASN A CA 1
ATOM 1810 C C . ASN A 1 226 ? 14.441 -4.803 4.216 1.00 96.25 226 ASN A C 1
ATOM 1812 O O . ASN A 1 226 ? 13.900 -5.373 3.272 1.00 96.25 226 ASN A O 1
ATOM 1816 N N . ASN A 1 227 ? 15.634 -5.186 4.687 1.00 96.62 227 ASN A N 1
ATOM 1817 C CA . ASN A 1 227 ? 16.388 -6.323 4.158 1.00 96.62 227 ASN A CA 1
ATOM 1818 C C . ASN A 1 227 ? 15.706 -7.666 4.462 1.00 96.62 227 ASN A C 1
ATOM 1820 O O . ASN A 1 227 ? 15.565 -8.491 3.562 1.00 96.62 227 ASN A O 1
ATOM 1824 N N . ASP A 1 228 ? 15.206 -7.868 5.683 1.00 96.56 228 ASP A N 1
ATOM 1825 C CA . ASP A 1 228 ? 14.479 -9.095 6.046 1.00 96.56 228 ASP A CA 1
ATOM 1826 C C . ASP A 1 228 ? 13.163 -9.225 5.268 1.00 96.56 228 ASP A C 1
ATOM 1828 O O . ASP A 1 228 ? 12.784 -10.312 4.827 1.00 96.56 228 ASP A O 1
ATOM 1832 N N . LEU A 1 229 ? 12.468 -8.103 5.052 1.00 97.56 229 LEU A N 1
ATOM 1833 C CA . LEU A 1 229 ? 11.263 -8.064 4.223 1.00 97.56 229 LEU A CA 1
ATOM 1834 C C . LEU A 1 229 ? 11.575 -8.445 2.770 1.00 97.56 229 LEU A C 1
ATOM 1836 O O . LEU A 1 229 ? 10.807 -9.189 2.154 1.00 97.56 229 LEU A O 1
ATOM 1840 N N . TYR A 1 230 ? 12.721 -8.010 2.239 1.00 98.31 230 TYR A N 1
ATOM 1841 C CA . TYR A 1 230 ? 13.169 -8.405 0.907 1.00 98.31 230 TYR A CA 1
ATOM 1842 C C . TYR A 1 230 ? 13.518 -9.896 0.802 1.00 98.31 230 TYR A C 1
ATOM 1844 O O . TYR A 1 230 ? 13.209 -10.527 -0.209 1.00 98.31 230 TYR A O 1
ATOM 1852 N N . LEU A 1 231 ? 14.100 -10.499 1.844 1.00 97.88 231 LEU A N 1
ATOM 1853 C CA . LEU A 1 231 ? 14.327 -11.949 1.869 1.00 97.88 231 LEU A CA 1
ATOM 1854 C C . LEU A 1 231 ? 13.007 -12.720 1.733 1.00 97.88 231 LEU A C 1
ATOM 1856 O O . LEU A 1 231 ? 12.914 -13.623 0.903 1.00 97.88 231 LEU A O 1
ATOM 1860 N N . GLY A 1 232 ? 11.955 -12.294 2.440 1.00 97.69 232 GLY A N 1
ATOM 1861 C CA . GLY A 1 232 ? 10.617 -12.878 2.290 1.00 97.69 232 GLY A CA 1
ATOM 1862 C C . GLY A 1 232 ? 10.019 -12.689 0.886 1.00 97.69 232 GLY A C 1
ATOM 1863 O O . GLY A 1 232 ? 9.334 -13.574 0.372 1.00 97.69 232 GLY A O 1
ATOM 1864 N N . VAL A 1 233 ? 10.300 -11.561 0.227 1.00 98.00 233 VAL A N 1
ATOM 1865 C CA . VAL A 1 233 ? 9.941 -11.330 -1.185 1.00 98.00 233 VAL A CA 1
ATOM 1866 C C . VAL A 1 233 ? 10.667 -12.324 -2.102 1.00 98.00 233 VAL A C 1
ATOM 1868 O O . VAL A 1 233 ? 10.032 -12.957 -2.948 1.00 98.00 233 VAL A O 1
ATOM 1871 N N . LYS A 1 234 ? 11.975 -12.528 -1.903 1.00 97.50 234 LYS A N 1
ATOM 1872 C CA . LYS A 1 234 ? 12.774 -13.490 -2.678 1.00 97.50 234 LYS A CA 1
ATOM 1873 C C . LYS A 1 234 ? 12.284 -14.921 -2.503 1.00 97.50 234 LYS A C 1
ATOM 1875 O O . LYS A 1 234 ? 12.145 -15.626 -3.497 1.00 97.50 234 LYS A O 1
ATOM 1880 N N . GLU A 1 235 ? 11.989 -15.344 -1.277 1.00 97.94 235 GLU A N 1
ATOM 1881 C CA . GLU A 1 235 ? 11.443 -16.678 -0.995 1.00 97.94 235 GLU A CA 1
ATOM 1882 C C . GLU A 1 235 ? 10.171 -16.950 -1.806 1.00 97.94 235 GLU A C 1
ATOM 1884 O O . GLU A 1 235 ? 10.059 -17.989 -2.458 1.00 97.94 235 GLU A O 1
ATOM 1889 N N . LYS A 1 236 ? 9.244 -15.985 -1.845 1.00 97.19 236 LYS A N 1
ATOM 1890 C CA . LYS A 1 236 ? 8.016 -16.090 -2.644 1.00 97.19 236 LYS A CA 1
ATOM 1891 C C . LYS A 1 236 ? 8.304 -16.173 -4.146 1.00 97.19 236 LYS A C 1
ATOM 1893 O O . LYS A 1 236 ? 7.741 -17.036 -4.818 1.00 97.19 236 LYS A O 1
ATOM 1898 N N . ILE A 1 237 ? 9.203 -15.336 -4.667 1.00 96.75 237 ILE A N 1
ATOM 1899 C CA . ILE A 1 237 ? 9.613 -15.372 -6.081 1.00 96.75 237 ILE A CA 1
ATOM 1900 C C . ILE A 1 237 ? 10.230 -16.727 -6.444 1.00 96.75 237 ILE A C 1
ATOM 1902 O O . ILE A 1 237 ? 9.880 -17.306 -7.472 1.00 96.75 237 ILE A O 1
ATOM 1906 N N . PHE A 1 238 ? 11.109 -17.274 -5.600 1.00 95.69 238 PHE A N 1
ATOM 1907 C CA . PHE A 1 238 ? 11.710 -18.592 -5.827 1.00 95.69 238 PHE A CA 1
ATOM 1908 C C . PHE A 1 238 ? 10.701 -19.738 -5.703 1.00 95.69 238 PHE A C 1
ATOM 1910 O O . PHE A 1 238 ? 10.852 -20.748 -6.387 1.00 95.69 238 PHE A O 1
ATOM 1917 N N . ALA A 1 239 ? 9.637 -19.558 -4.919 1.00 94.69 239 ALA A N 1
ATOM 1918 C CA . ALA A 1 239 ? 8.479 -20.448 -4.896 1.00 94.69 239 ALA A CA 1
ATOM 1919 C C . ALA A 1 239 ? 7.537 -20.270 -6.108 1.00 94.69 239 ALA A C 1
ATOM 1921 O O . ALA A 1 239 ? 6.500 -20.927 -6.179 1.00 94.69 239 ALA A O 1
ATOM 1922 N N . GLY A 1 240 ? 7.872 -19.395 -7.066 1.00 93.50 240 GLY A N 1
ATOM 1923 C CA . GLY A 1 240 ? 7.069 -19.142 -8.264 1.00 93.50 240 GLY A CA 1
ATOM 1924 C C . GLY A 1 240 ? 5.840 -18.265 -8.019 1.00 93.50 240 GLY A C 1
ATOM 1925 O O . GLY A 1 240 ? 4.932 -18.246 -8.846 1.00 93.50 240 GLY A O 1
ATOM 1926 N N . ILE A 1 241 ? 5.791 -17.548 -6.894 1.00 96.19 241 ILE A N 1
ATOM 1927 C CA . ILE A 1 241 ? 4.697 -16.642 -6.548 1.00 96.19 241 ILE A CA 1
ATOM 1928 C C . ILE A 1 241 ? 5.042 -15.245 -7.084 1.00 96.19 241 ILE A C 1
ATOM 1930 O O . ILE A 1 241 ? 6.044 -14.668 -6.654 1.00 96.19 241 ILE A O 1
ATOM 1934 N N . PRO A 1 242 ? 4.233 -14.670 -7.992 1.00 97.06 242 PRO A N 1
ATOM 1935 C CA . PRO A 1 242 ? 4.467 -13.326 -8.504 1.00 97.06 242 PRO A CA 1
ATOM 1936 C C . PRO A 1 242 ? 4.191 -12.247 -7.460 1.00 97.06 242 PRO A C 1
ATOM 1938 O O . PRO A 1 242 ? 3.191 -12.324 -6.745 1.00 97.06 242 PRO A O 1
ATOM 1941 N N . MET A 1 243 ? 5.051 -11.230 -7.412 1.00 98.50 243 MET A N 1
ATOM 1942 C CA . MET A 1 243 ? 4.958 -10.094 -6.492 1.00 98.50 243 MET A CA 1
ATOM 1943 C C . MET A 1 243 ? 4.364 -8.871 -7.180 1.00 98.50 243 MET A C 1
ATOM 1945 O O . MET A 1 243 ? 4.762 -8.529 -8.297 1.00 98.50 243 MET A O 1
ATOM 1949 N N . VAL A 1 244 ? 3.446 -8.187 -6.494 1.00 98.75 244 VAL A N 1
ATOM 1950 C CA . VAL A 1 244 ? 2.842 -6.938 -6.979 1.00 98.75 244 VAL A CA 1
ATOM 1951 C C . VAL A 1 244 ? 3.522 -5.733 -6.330 1.00 98.75 244 VAL A C 1
ATOM 1953 O O . VAL A 1 244 ? 3.508 -5.577 -5.108 1.00 98.75 244 VAL A O 1
ATOM 1956 N N . VAL A 1 245 ? 4.090 -4.862 -7.164 1.00 98.88 245 VAL A N 1
ATOM 1957 C CA . VAL A 1 245 ? 4.716 -3.595 -6.780 1.00 98.88 245 VAL A CA 1
ATOM 1958 C C . VAL A 1 245 ? 3.719 -2.457 -6.993 1.00 98.88 245 VAL A C 1
ATOM 1960 O O . VAL A 1 245 ? 3.316 -2.185 -8.128 1.00 98.88 245 VAL A O 1
ATOM 1963 N N . ALA A 1 246 ? 3.360 -1.769 -5.910 1.00 98.50 246 ALA A N 1
ATOM 1964 C CA . ALA A 1 246 ? 2.618 -0.516 -5.956 1.00 98.50 246 ALA A CA 1
ATOM 1965 C C . ALA A 1 246 ? 3.596 0.646 -6.181 1.00 98.50 246 ALA A C 1
ATOM 1967 O O . ALA A 1 246 ? 4.353 1.029 -5.287 1.00 98.50 246 ALA A O 1
ATOM 1968 N N . GLU A 1 247 ? 3.589 1.194 -7.394 1.00 97.62 247 GLU A N 1
ATOM 1969 C CA . GLU A 1 247 ? 4.455 2.301 -7.795 1.00 97.62 247 GLU A CA 1
ATOM 1970 C C . GLU A 1 247 ? 3.810 3.649 -7.450 1.00 97.62 247 GLU A C 1
ATOM 1972 O O . GLU A 1 247 ? 2.818 4.056 -8.062 1.00 97.62 247 GLU A O 1
ATOM 1977 N N . LEU A 1 248 ? 4.388 4.361 -6.478 1.00 96.19 248 LEU A N 1
ATOM 1978 C CA . LEU A 1 248 ? 3.853 5.637 -6.001 1.00 96.19 248 LEU A CA 1
ATOM 1979 C C . LEU A 1 248 ? 4.272 6.821 -6.878 1.00 96.19 248 LEU A C 1
ATOM 1981 O O . LEU A 1 248 ? 3.585 7.837 -6.868 1.00 96.19 248 LEU A O 1
ATOM 1985 N N . THR A 1 249 ? 5.358 6.730 -7.653 1.00 91.31 249 THR A N 1
ATOM 1986 C CA . THR A 1 249 ? 5.941 7.856 -8.411 1.00 91.31 249 THR A CA 1
ATOM 1987 C C . THR A 1 249 ? 6.138 9.108 -7.542 1.00 91.31 249 THR A C 1
ATOM 1989 O O . THR A 1 249 ? 6.722 9.017 -6.469 1.00 91.31 249 THR A O 1
ATOM 1992 N N . ASN A 1 250 ? 5.607 10.253 -7.988 1.00 91.25 250 ASN A N 1
ATOM 1993 C CA . ASN A 1 250 ? 5.404 11.480 -7.232 1.00 91.25 250 ASN A CA 1
ATOM 1994 C C . ASN A 1 250 ? 3.907 11.689 -6.895 1.00 91.25 250 ASN A C 1
ATOM 1996 O O . ASN A 1 250 ? 3.488 12.813 -6.624 1.00 91.25 250 ASN A O 1
ATOM 2000 N N . ASN A 1 251 ? 3.069 10.639 -6.914 1.00 93.38 251 ASN A N 1
ATOM 2001 C CA . ASN A 1 251 ? 1.628 10.750 -6.628 1.00 93.38 251 ASN A CA 1
ATOM 2002 C C . ASN A 1 251 ? 1.338 11.088 -5.163 1.00 93.38 251 ASN A C 1
ATOM 2004 O O . ASN A 1 251 ? 0.209 11.456 -4.852 1.00 93.38 251 ASN A O 1
ATOM 2008 N N . HIS A 1 252 ? 2.341 11.016 -4.282 1.00 94.06 252 HIS A N 1
ATOM 2009 C CA . HIS A 1 252 ? 2.305 11.568 -2.926 1.00 94.06 252 HIS A CA 1
ATOM 2010 C C . HIS A 1 252 ? 2.440 13.102 -2.895 1.00 94.06 252 HIS A C 1
ATOM 2012 O O . HIS A 1 252 ? 2.207 13.690 -1.850 1.00 94.06 252 HIS A O 1
ATOM 2018 N N . ILE A 1 253 ? 2.790 13.751 -4.016 1.00 93.06 253 ILE A N 1
ATOM 2019 C CA . ILE A 1 253 ? 2.823 15.213 -4.236 1.00 93.06 253 ILE A CA 1
ATOM 2020 C C . ILE A 1 253 ? 3.624 16.025 -3.206 1.00 93.06 253 ILE A C 1
ATOM 2022 O O . ILE A 1 253 ? 3.286 17.171 -2.928 1.00 93.06 253 ILE A O 1
ATOM 2026 N N . GLY A 1 254 ? 4.672 15.432 -2.631 1.00 93.00 254 GLY A N 1
ATOM 2027 C CA . GLY A 1 254 ? 5.434 16.054 -1.540 1.00 93.00 254 GLY A CA 1
ATOM 2028 C C . GLY A 1 254 ? 4.669 16.172 -0.208 1.00 93.00 254 GLY A C 1
ATOM 2029 O O . GLY A 1 254 ? 5.138 16.853 0.697 1.00 93.00 254 GLY A O 1
ATOM 2030 N N . ASP A 1 255 ? 3.511 15.519 -0.065 1.00 94.06 255 ASP A N 1
ATOM 2031 C CA . ASP A 1 255 ? 2.680 15.568 1.142 1.00 94.06 255 ASP A CA 1
ATOM 2032 C C . ASP A 1 255 ? 2.880 14.325 2.027 1.00 94.06 255 ASP A C 1
ATOM 2034 O O . ASP A 1 255 ? 2.680 13.183 1.598 1.00 94.06 255 ASP A O 1
ATOM 2038 N N . GLU A 1 256 ? 3.248 14.553 3.291 1.00 95.12 256 GLU A N 1
ATOM 2039 C CA . GLU A 1 256 ? 3.510 13.491 4.268 1.00 95.12 256 GLU A CA 1
ATOM 2040 C C . GLU A 1 256 ? 2.271 12.624 4.530 1.00 95.12 256 GLU A C 1
ATOM 2042 O O . GLU A 1 256 ? 2.344 11.391 4.488 1.00 95.12 256 GLU A O 1
ATOM 2047 N N . LYS A 1 257 ? 1.119 13.252 4.802 1.00 92.81 257 LYS A N 1
ATOM 2048 C CA . LYS A 1 257 ? -0.111 12.536 5.182 1.00 92.81 257 LYS A CA 1
ATOM 2049 C C . LYS A 1 257 ? -0.574 11.630 4.049 1.00 92.81 257 LYS A C 1
ATOM 2051 O O . LYS A 1 257 ? -0.979 10.484 4.272 1.00 92.81 257 LYS A O 1
ATOM 2056 N N . ARG A 1 258 ? -0.471 12.119 2.819 1.00 94.38 258 ARG A N 1
ATOM 2057 C CA . ARG A 1 258 ? -0.769 11.376 1.605 1.00 94.38 258 ARG A CA 1
ATOM 2058 C C . ARG A 1 258 ? 0.202 10.225 1.397 1.00 94.38 258 ARG A C 1
ATOM 2060 O O . ARG A 1 258 ? -0.273 9.122 1.144 1.00 94.38 258 ARG A O 1
ATOM 2067 N N . LEU A 1 259 ? 1.511 10.433 1.564 1.00 96.75 259 LEU A N 1
ATOM 2068 C CA . LEU A 1 259 ? 2.508 9.360 1.480 1.00 96.75 259 LEU A CA 1
ATOM 2069 C C . LEU A 1 259 ? 2.189 8.224 2.461 1.00 96.75 259 LEU A C 1
ATOM 2071 O O . LEU A 1 259 ? 2.072 7.070 2.043 1.00 96.75 259 LEU A O 1
ATOM 2075 N N . ARG A 1 260 ? 1.950 8.551 3.741 1.00 96.12 260 ARG A N 1
ATOM 2076 C CA . ARG A 1 260 ? 1.589 7.553 4.762 1.00 96.12 260 ARG A CA 1
ATOM 2077 C C . ARG A 1 260 ? 0.319 6.792 4.400 1.00 96.12 260 ARG A C 1
ATOM 2079 O O . ARG A 1 260 ? 0.227 5.574 4.535 1.00 96.12 260 ARG A O 1
ATOM 2086 N N . THR A 1 261 ? -0.681 7.518 3.917 1.00 95.00 261 THR A N 1
ATOM 2087 C CA . THR A 1 261 ? -1.972 6.947 3.522 1.00 95.00 261 THR A CA 1
ATOM 2088 C C . THR A 1 261 ? -1.833 6.008 2.333 1.00 95.00 261 THR A C 1
ATOM 2090 O O . THR A 1 261 ? -2.373 4.905 2.369 1.00 95.00 261 THR A O 1
ATOM 2093 N N . MET A 1 262 ? -1.051 6.391 1.323 1.00 96.88 262 MET A N 1
ATOM 2094 C CA . MET A 1 262 ? -0.794 5.551 0.158 1.00 96.88 262 MET A CA 1
ATOM 2095 C C . MET A 1 262 ? -0.092 4.243 0.528 1.00 96.88 262 MET A C 1
ATOM 2097 O O . MET A 1 262 ? -0.526 3.191 0.069 1.00 96.88 262 MET A O 1
ATOM 2101 N N . ILE A 1 263 ? 0.930 4.286 1.391 1.00 97.69 263 ILE A N 1
ATOM 2102 C CA . ILE A 1 263 ? 1.666 3.091 1.844 1.00 97.69 263 ILE A CA 1
ATOM 2103 C C . ILE A 1 263 ? 0.729 2.114 2.563 1.00 97.69 263 ILE A C 1
ATOM 2105 O O . ILE A 1 263 ? 0.645 0.940 2.195 1.00 97.69 263 ILE A O 1
ATOM 2109 N N . ARG A 1 264 ? -0.025 2.609 3.551 1.00 95.62 264 ARG A N 1
ATOM 2110 C CA . ARG A 1 264 ? -0.964 1.796 4.338 1.00 95.62 264 ARG A CA 1
ATOM 2111 C C . ARG A 1 264 ? -2.046 1.169 3.478 1.00 95.62 264 ARG A C 1
ATOM 2113 O O . ARG A 1 264 ? -2.310 -0.025 3.580 1.00 95.62 264 ARG A O 1
ATOM 2120 N N . MET A 1 265 ? -2.666 1.967 2.611 1.00 95.06 265 MET A N 1
ATOM 2121 C CA . MET A 1 265 ? -3.732 1.478 1.743 1.00 95.06 265 MET A CA 1
ATOM 2122 C C . MET A 1 265 ? -3.205 0.484 0.714 1.00 95.06 265 MET A C 1
ATOM 2124 O O . MET A 1 265 ? -3.849 -0.536 0.499 1.00 95.06 265 MET A O 1
ATOM 2128 N N . ALA A 1 266 ? -2.025 0.721 0.134 1.00 97.19 266 ALA A N 1
ATOM 2129 C CA . ALA A 1 266 ? -1.420 -0.224 -0.796 1.00 97.19 266 ALA A CA 1
ATOM 2130 C C . ALA A 1 266 ? -1.160 -1.590 -0.140 1.00 97.19 266 ALA A C 1
ATOM 2132 O O . ALA A 1 266 ? -1.506 -2.623 -0.718 1.00 97.19 266 ALA A O 1
ATOM 2133 N N . LYS A 1 267 ? -0.640 -1.604 1.096 1.00 95.94 267 LYS A N 1
ATOM 2134 C CA . LYS A 1 267 ? -0.480 -2.830 1.892 1.00 95.94 267 LYS A CA 1
ATOM 2135 C C . LYS A 1 267 ? -1.822 -3.513 2.180 1.00 95.94 267 LYS A C 1
ATOM 2137 O O . LYS A 1 267 ? -1.954 -4.710 1.930 1.00 95.94 267 LYS A O 1
ATOM 2142 N N . ASP A 1 268 ? -2.823 -2.771 2.654 1.00 93.19 268 ASP A N 1
ATOM 2143 C CA . ASP A 1 268 ? -4.171 -3.286 2.965 1.00 93.19 268 ASP A CA 1
ATOM 2144 C C . ASP A 1 268 ? -4.946 -3.772 1.721 1.00 93.19 268 ASP A C 1
ATOM 2146 O O . ASP A 1 268 ? -5.927 -4.520 1.816 1.00 93.19 268 ASP A O 1
ATOM 2150 N N . GLU A 1 269 ? -4.542 -3.330 0.534 1.00 95.00 269 GLU A N 1
ATOM 2151 C CA . GLU A 1 269 ? -5.059 -3.796 -0.754 1.00 95.00 269 GLU A CA 1
ATOM 2152 C C . GLU A 1 269 ? -4.254 -4.958 -1.338 1.00 95.00 269 GLU A C 1
ATOM 2154 O O . GLU A 1 269 ? -4.648 -5.545 -2.341 1.00 95.00 269 GLU A O 1
ATOM 2159 N N . GLY A 1 270 ? -3.192 -5.371 -0.650 1.00 96.19 270 GLY A N 1
ATOM 2160 C CA . GLY A 1 270 ? -2.468 -6.598 -0.939 1.00 96.19 270 GLY A CA 1
ATOM 2161 C C . GLY A 1 270 ? -1.269 -6.430 -1.862 1.00 96.19 270 GLY A C 1
ATOM 2162 O O . GLY A 1 270 ? -0.820 -7.443 -2.397 1.00 96.19 270 GLY A O 1
ATOM 2163 N N . ALA A 1 271 ? -0.746 -5.211 -2.040 1.00 98.25 271 ALA A N 1
ATOM 2164 C CA . ALA A 1 271 ? 0.581 -5.036 -2.623 1.00 98.25 271 ALA A CA 1
ATOM 2165 C C . ALA A 1 271 ? 1.641 -5.735 -1.758 1.00 98.25 271 ALA A C 1
ATOM 2167 O O . ALA A 1 271 ? 1.586 -5.701 -0.525 1.00 98.25 271 ALA A O 1
ATOM 2168 N N . ASP A 1 272 ? 2.621 -6.351 -2.415 1.00 98.50 272 ASP A N 1
ATOM 2169 C CA . ASP A 1 272 ? 3.749 -6.992 -1.740 1.00 98.50 272 ASP A CA 1
ATOM 2170 C C . ASP A 1 272 ? 4.889 -5.997 -1.486 1.00 98.50 272 ASP A C 1
ATOM 2172 O O . ASP A 1 272 ? 5.652 -6.165 -0.533 1.00 98.50 272 ASP A O 1
ATOM 2176 N N . ILE A 1 273 ? 5.014 -4.978 -2.345 1.00 98.81 273 ILE A N 1
ATOM 2177 C CA . ILE A 1 273 ? 6.159 -4.065 -2.382 1.00 98.81 273 ILE A CA 1
ATOM 2178 C C . ILE A 1 273 ? 5.691 -2.635 -2.680 1.00 98.81 273 ILE A C 1
ATOM 2180 O O . ILE A 1 273 ? 4.854 -2.424 -3.559 1.00 98.81 273 ILE A O 1
ATOM 2184 N N . ILE A 1 274 ? 6.271 -1.649 -1.995 1.00 98.75 274 ILE A N 1
ATOM 2185 C CA . ILE A 1 274 ? 6.157 -0.225 -2.342 1.00 98.75 274 ILE A CA 1
ATOM 2186 C C . ILE A 1 274 ? 7.358 0.192 -3.187 1.00 98.75 274 ILE A C 1
ATOM 2188 O O . ILE A 1 274 ? 8.502 -0.112 -2.846 1.00 98.75 274 ILE A O 1
ATOM 2192 N N . LYS A 1 275 ? 7.120 0.944 -4.262 1.00 98.62 275 LYS A N 1
ATOM 2193 C CA . LYS A 1 275 ? 8.195 1.628 -4.980 1.00 98.62 275 LYS A CA 1
ATOM 2194 C C . LYS A 1 275 ? 7.958 3.130 -5.047 1.00 98.62 275 LYS A C 1
ATOM 2196 O O . LYS A 1 275 ? 6.844 3.593 -5.284 1.00 98.62 275 LYS A O 1
ATOM 2201 N N . VAL A 1 276 ? 9.031 3.879 -4.816 1.00 97.62 276 VAL A N 1
ATOM 2202 C CA . VAL A 1 276 ? 9.098 5.336 -4.983 1.00 97.62 276 VAL A CA 1
ATOM 2203 C C . VAL A 1 276 ? 10.171 5.696 -6.013 1.00 97.62 276 VAL A C 1
ATOM 2205 O O . VAL A 1 276 ? 10.833 4.820 -6.575 1.00 97.62 276 VAL A O 1
ATOM 2208 N N . GLN A 1 277 ? 10.354 6.986 -6.286 1.00 95.38 277 GLN A N 1
ATOM 2209 C CA . GLN A 1 277 ? 11.422 7.463 -7.161 1.00 95.38 277 GLN A CA 1
ATOM 2210 C C . GLN A 1 277 ? 12.246 8.528 -6.450 1.00 95.38 277 GLN A C 1
ATOM 2212 O O . GLN A 1 277 ? 11.710 9.331 -5.687 1.00 95.38 277 GLN A O 1
ATOM 2217 N N . ARG A 1 278 ? 13.549 8.546 -6.733 1.00 94.44 278 ARG A N 1
ATOM 2218 C CA . ARG A 1 278 ? 14.434 9.647 -6.368 1.00 94.44 278 ARG A CA 1
ATOM 2219 C C . ARG A 1 278 ? 15.051 10.231 -7.624 1.00 94.44 278 ARG A C 1
ATOM 2221 O O . ARG A 1 278 ? 15.615 9.506 -8.449 1.00 94.44 278 ARG A O 1
ATOM 2228 N N . ARG A 1 279 ? 14.917 11.546 -7.732 1.00 94.38 279 ARG A N 1
ATOM 2229 C CA . ARG A 1 279 ? 15.514 12.358 -8.774 1.00 94.38 279 ARG A CA 1
ATOM 2230 C C . ARG A 1 279 ? 16.032 13.647 -8.170 1.00 94.38 279 ARG A C 1
ATOM 2232 O O . ARG A 1 279 ? 15.306 14.326 -7.444 1.00 94.38 279 ARG A O 1
ATOM 2239 N N . ASP A 1 280 ? 17.247 14.004 -8.533 1.00 95.44 280 ASP A N 1
ATOM 2240 C CA . ASP A 1 280 ? 17.768 15.339 -8.327 1.00 95.44 280 ASP A CA 1
ATOM 2241 C C . ASP A 1 280 ? 17.346 16.208 -9.520 1.00 95.44 280 ASP A C 1
ATOM 2243 O O . ASP A 1 280 ? 17.802 16.031 -10.650 1.00 95.44 280 ASP A O 1
ATOM 2247 N N . VAL A 1 281 ? 16.379 17.101 -9.286 1.00 95.50 281 VAL A N 1
ATOM 2248 C CA . VAL A 1 281 ? 15.668 17.828 -10.355 1.00 95.50 281 VAL A CA 1
ATOM 2249 C C . VAL A 1 281 ? 16.626 18.640 -11.222 1.00 95.50 281 VAL A C 1
ATOM 2251 O O . VAL A 1 281 ? 16.476 18.650 -12.444 1.00 95.50 281 VAL A O 1
ATOM 2254 N N . ASP A 1 282 ? 17.594 19.299 -10.591 1.00 93.12 282 ASP A N 1
ATOM 2255 C CA . ASP A 1 282 ? 18.490 20.244 -11.251 1.00 93.12 282 ASP A CA 1
ATOM 2256 C C . ASP A 1 282 ? 19.613 19.552 -12.040 1.00 93.12 282 ASP A C 1
ATOM 2258 O O . ASP A 1 282 ? 20.092 20.120 -13.020 1.00 93.12 282 ASP A O 1
ATOM 2262 N N . SER A 1 283 ? 20.006 18.322 -11.682 1.00 90.56 283 SER A N 1
ATOM 2263 C CA . SER A 1 283 ? 20.932 17.526 -12.505 1.00 90.56 283 SER A CA 1
ATOM 2264 C C . SER A 1 283 ? 20.236 16.702 -13.588 1.00 90.56 283 SER A C 1
ATOM 2266 O O . SER A 1 283 ? 20.828 16.453 -14.638 1.00 90.56 283 SER A O 1
ATOM 2268 N N . PHE A 1 284 ? 18.989 16.276 -13.363 1.00 94.19 284 PHE A N 1
ATOM 2269 C CA . PHE A 1 284 ? 18.273 15.418 -14.307 1.00 94.19 284 PHE A CA 1
ATOM 2270 C C . PHE A 1 284 ? 17.725 16.184 -15.518 1.00 94.19 284 PHE A C 1
ATOM 2272 O O . PHE A 1 284 ? 17.698 15.661 -16.632 1.00 94.19 284 PHE A O 1
ATOM 2279 N N . TYR A 1 285 ? 17.245 17.410 -15.309 1.00 94.62 285 TYR A N 1
ATOM 2280 C CA . TYR A 1 285 ? 16.605 18.209 -16.349 1.00 94.62 285 TYR A CA 1
ATOM 2281 C C . TYR A 1 285 ? 17.498 19.358 -16.816 1.00 94.62 285 TYR A C 1
ATOM 2283 O O . TYR A 1 285 ? 18.175 19.998 -16.019 1.00 94.62 285 TYR A O 1
ATOM 2291 N N . SER A 1 286 ? 17.437 19.689 -18.109 1.00 95.44 286 SER A N 1
ATOM 2292 C CA . SER A 1 286 ? 18.028 20.939 -18.589 1.00 95.44 286 SER A CA 1
ATOM 2293 C C . SER A 1 286 ? 17.243 22.143 -18.068 1.00 95.44 286 SER A C 1
ATOM 2295 O O . SER A 1 286 ? 16.025 22.081 -17.880 1.00 95.44 286 SER A O 1
ATOM 2297 N N . GLU A 1 287 ? 17.919 23.282 -17.928 1.00 95.56 287 GLU A N 1
ATOM 2298 C CA . GLU A 1 287 ? 17.278 24.546 -17.549 1.00 95.56 287 GLU A CA 1
ATOM 2299 C C . GLU A 1 287 ? 16.116 24.899 -18.495 1.00 95.56 287 GLU A C 1
ATOM 2301 O O . GLU A 1 287 ? 15.025 25.246 -18.048 1.00 95.56 287 GLU A O 1
ATOM 2306 N N . SER A 1 288 ? 16.303 24.685 -19.803 1.00 97.06 288 SER A N 1
ATOM 2307 C CA . SER A 1 288 ? 15.260 24.888 -20.816 1.00 97.06 288 SER A CA 1
ATOM 2308 C C . SER A 1 288 ? 14.019 24.015 -20.604 1.00 97.06 288 SER A C 1
ATOM 2310 O O . SER A 1 288 ? 12.907 24.476 -20.855 1.00 97.06 288 SER A O 1
ATOM 2312 N N . GLU A 1 289 ? 14.186 22.775 -20.136 1.00 96.50 289 GLU A N 1
ATOM 2313 C CA . GLU A 1 289 ? 13.077 21.870 -19.830 1.00 96.50 289 GLU A CA 1
ATOM 2314 C C . GLU A 1 289 ? 12.344 22.335 -18.568 1.00 96.50 289 GLU A C 1
ATOM 2316 O O . GLU A 1 289 ? 11.116 22.416 -18.554 1.00 96.50 289 GLU A O 1
ATOM 2321 N N . LEU A 1 290 ? 13.092 22.722 -17.529 1.00 97.06 290 LEU A N 1
ATOM 2322 C CA . LEU A 1 290 ? 12.545 23.221 -16.265 1.00 97.06 290 LEU A CA 1
ATOM 2323 C C . LEU A 1 290 ? 11.772 24.536 -16.429 1.00 97.06 290 LEU A C 1
ATOM 2325 O O . LEU A 1 290 ? 10.818 24.777 -15.684 1.00 97.06 290 LEU A O 1
ATOM 2329 N N . SER A 1 291 ? 12.141 25.373 -17.400 1.00 97.06 291 SER A N 1
ATOM 2330 C CA . SER A 1 291 ? 11.438 26.621 -17.717 1.00 97.06 291 SER A CA 1
ATOM 2331 C C . SER A 1 291 ? 10.158 26.431 -18.538 1.00 97.06 291 SER A C 1
ATOM 2333 O O . SER A 1 291 ? 9.407 27.397 -18.690 1.00 97.06 291 SER A O 1
ATOM 2335 N N . LYS A 1 292 ? 9.870 25.231 -19.069 1.00 97.50 292 LYS A N 1
ATOM 2336 C CA . LYS A 1 292 ? 8.659 25.010 -19.876 1.00 97.50 292 LYS A CA 1
ATOM 2337 C C . LYS A 1 292 ? 7.387 25.297 -19.068 1.00 97.50 292 LYS A C 1
ATOM 2339 O O . LYS A 1 292 ? 7.323 24.911 -17.895 1.00 97.50 292 LYS A O 1
ATOM 2344 N N . PRO A 1 293 ? 6.360 25.921 -19.681 1.00 96.12 293 PRO A N 1
ATOM 2345 C CA . PRO A 1 293 ? 5.086 26.169 -19.020 1.00 96.12 293 PRO A CA 1
ATOM 2346 C C . PRO A 1 293 ? 4.445 24.878 -18.510 1.00 96.12 293 PRO A C 1
ATOM 2348 O O . PRO A 1 293 ? 4.267 23.921 -19.262 1.00 96.12 293 PRO A O 1
ATOM 2351 N N . TYR A 1 294 ? 4.064 24.876 -17.238 1.00 93.06 294 TYR A N 1
ATOM 2352 C CA . TYR A 1 294 ? 3.344 23.776 -16.607 1.00 93.06 294 TYR A CA 1
ATOM 2353 C C . TYR A 1 294 ? 2.433 24.328 -15.518 1.00 93.06 294 TYR A C 1
ATOM 2355 O O . TYR A 1 294 ? 2.905 24.968 -14.583 1.00 93.06 294 TYR A O 1
ATOM 2363 N N . LYS A 1 295 ? 1.122 24.111 -15.633 1.00 90.31 295 LYS A N 1
ATOM 2364 C CA . LYS A 1 295 ? 0.154 24.668 -14.685 1.00 90.31 295 LYS A CA 1
ATOM 2365 C C . LYS A 1 295 ? -0.014 23.727 -13.494 1.00 90.31 295 LYS A C 1
ATOM 2367 O O . LYS A 1 295 ? -0.573 22.645 -13.643 1.00 90.31 295 LYS A O 1
ATOM 2372 N N . SER A 1 296 ? 0.420 24.162 -12.315 1.00 91.38 296 SER A N 1
ATOM 2373 C CA . SER A 1 296 ? 0.272 23.411 -11.064 1.00 91.38 296 SER A CA 1
ATOM 2374 C C . SER A 1 296 ? 0.008 24.344 -9.873 1.00 91.38 296 SER A C 1
ATOM 2376 O O . SER A 1 296 ? 0.277 25.543 -9.976 1.00 91.38 296 SER A O 1
ATOM 2378 N N . PRO A 1 297 ? -0.454 23.825 -8.720 1.00 90.56 297 PRO A N 1
ATOM 2379 C CA . PRO A 1 297 ? -0.558 24.610 -7.484 1.00 90.56 297 PRO A CA 1
ATOM 2380 C C . PRO A 1 297 ? 0.781 25.166 -6.978 1.00 90.56 297 PRO A C 1
ATOM 2382 O O . PRO A 1 297 ? 0.796 26.114 -6.201 1.00 90.56 297 PRO A O 1
ATOM 2385 N N . PHE A 1 298 ? 1.902 24.594 -7.423 1.00 92.50 298 PHE A N 1
ATOM 2386 C CA . PHE A 1 298 ? 3.249 24.960 -6.981 1.00 92.50 298 PHE A CA 1
ATOM 2387 C C . PHE A 1 298 ? 3.907 26.027 -7.862 1.00 92.50 298 PHE A C 1
ATOM 2389 O O . PHE A 1 298 ? 4.988 26.513 -7.542 1.00 92.50 298 PHE A O 1
ATOM 2396 N N . GLY A 1 299 ? 3.271 26.394 -8.979 1.00 92.88 299 GLY A N 1
ATOM 2397 C CA . GLY A 1 299 ? 3.773 27.386 -9.921 1.00 92.88 299 GLY A CA 1
ATOM 2398 C C . GLY A 1 299 ? 3.446 27.051 -11.374 1.00 92.88 299 GLY A C 1
ATOM 2399 O O . GLY A 1 299 ? 2.720 26.102 -11.677 1.00 92.88 299 GLY A O 1
ATOM 2400 N N . ASN A 1 300 ? 4.013 27.856 -12.276 1.00 95.12 300 ASN A N 1
ATOM 2401 C CA . ASN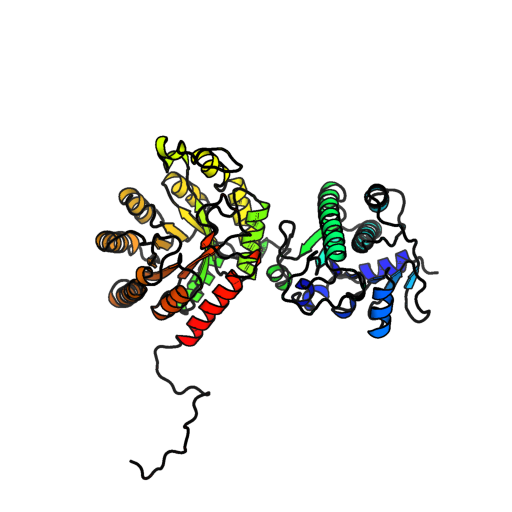 A 1 300 ? 3.664 27.872 -13.702 1.00 95.12 300 ASN A CA 1
ATOM 2402 C C . ASN A 1 300 ? 4.728 27.247 -14.622 1.00 95.12 300 ASN A C 1
ATOM 2404 O O . ASN A 1 300 ? 4.649 27.405 -15.841 1.00 95.12 300 ASN A O 1
ATOM 2408 N N . THR A 1 301 ? 5.733 26.565 -14.065 1.00 96.25 301 THR A N 1
ATOM 2409 C CA . THR A 1 301 ? 6.789 25.899 -14.845 1.00 96.25 301 THR A CA 1
ATOM 2410 C C . THR A 1 301 ? 7.011 24.471 -14.367 1.00 96.25 301 THR A C 1
ATOM 2412 O O . THR A 1 301 ? 6.695 24.137 -13.220 1.00 96.25 301 THR A O 1
ATOM 2415 N N . LEU A 1 302 ? 7.581 23.627 -15.233 1.00 95.00 302 LEU A N 1
ATOM 2416 C CA . LEU A 1 302 ? 7.908 22.243 -14.888 1.00 95.00 302 LEU A CA 1
ATOM 2417 C C . LEU A 1 302 ? 8.832 22.174 -13.666 1.00 95.00 302 LEU A C 1
ATOM 2419 O O . LEU A 1 302 ? 8.641 21.319 -12.805 1.00 95.00 302 LEU A O 1
ATOM 2423 N N . GLY A 1 303 ? 9.795 23.092 -13.558 1.00 96.19 303 GLY A N 1
ATOM 2424 C CA . GLY A 1 303 ? 10.714 23.143 -12.425 1.00 96.19 303 GLY A CA 1
ATOM 2425 C C . GLY A 1 303 ? 10.037 23.460 -11.092 1.00 96.19 303 GLY A C 1
ATOM 2426 O O . GLY A 1 303 ? 10.390 22.844 -10.090 1.00 96.19 303 GLY A O 1
ATOM 2427 N N . HIS A 1 304 ? 9.041 24.354 -11.064 1.00 95.06 304 HIS A N 1
ATOM 2428 C CA . HIS A 1 304 ? 8.258 24.602 -9.845 1.00 95.06 304 HIS A CA 1
ATOM 2429 C C . HIS A 1 304 ? 7.514 23.343 -9.394 1.00 95.06 304 HIS A C 1
ATOM 2431 O O . HIS A 1 304 ? 7.591 22.959 -8.231 1.00 95.06 304 HIS A O 1
ATOM 2437 N N . TYR A 1 305 ? 6.841 22.675 -10.334 1.00 94.44 305 TYR A N 1
ATOM 2438 C CA . TYR A 1 305 ? 6.136 21.428 -10.062 1.00 94.44 305 TYR A CA 1
ATOM 2439 C C . TYR A 1 305 ? 7.090 20.334 -9.571 1.00 94.44 305 TYR A C 1
ATOM 2441 O O . TYR A 1 305 ? 6.856 19.756 -8.514 1.00 94.44 305 TYR A O 1
ATOM 2449 N N . ARG A 1 306 ? 8.183 20.072 -10.301 1.00 93.88 306 ARG A N 1
ATOM 2450 C CA . ARG A 1 306 ? 9.114 18.984 -9.982 1.00 93.88 306 ARG A CA 1
ATOM 2451 C C . ARG A 1 306 ? 9.748 19.161 -8.612 1.00 93.88 306 ARG A C 1
ATOM 2453 O O . ARG A 1 306 ? 9.660 18.243 -7.810 1.00 93.88 306 ARG A O 1
ATOM 2460 N N . ARG A 1 307 ? 10.287 20.342 -8.294 1.00 94.62 307 ARG A N 1
ATOM 2461 C CA . ARG A 1 307 ? 10.918 20.578 -6.982 1.00 94.62 307 ARG A CA 1
ATOM 2462 C C . ARG A 1 307 ? 9.945 20.446 -5.805 1.00 94.62 307 ARG A C 1
ATOM 2464 O O . ARG A 1 307 ? 10.387 20.119 -4.713 1.00 94.62 307 ARG A O 1
ATOM 2471 N N . ALA A 1 308 ? 8.647 20.670 -6.016 1.00 93.69 308 ALA A N 1
ATOM 2472 C CA . ALA A 1 308 ? 7.645 20.561 -4.958 1.00 93.69 308 ALA A CA 1
ATOM 2473 C C . ALA A 1 308 ? 7.192 19.120 -4.668 1.00 93.69 308 ALA A C 1
ATOM 2475 O O . ALA A 1 308 ? 6.780 18.832 -3.548 1.00 93.69 308 ALA A O 1
ATOM 2476 N N . VAL A 1 309 ? 7.237 18.222 -5.659 1.00 93.62 309 VAL A N 1
ATOM 2477 C CA . VAL A 1 309 ? 6.663 16.867 -5.536 1.00 93.62 309 VAL A CA 1
ATOM 2478 C C . VAL A 1 309 ? 7.690 15.759 -5.298 1.00 93.62 309 VAL A C 1
ATOM 2480 O O . VAL A 1 309 ? 7.295 14.612 -5.077 1.00 93.62 309 VAL A O 1
ATOM 2483 N N . GLU A 1 310 ? 8.989 16.062 -5.357 1.00 94.19 310 GLU A N 1
ATOM 2484 C CA . GLU A 1 310 ? 10.035 15.099 -4.998 1.00 94.19 310 GLU A CA 1
ATOM 2485 C C . GLU A 1 310 ? 10.017 14.789 -3.493 1.00 94.19 310 GLU A C 1
ATOM 2487 O O . GLU A 1 310 ? 9.694 15.633 -2.657 1.00 94.19 310 GLU A O 1
ATOM 2492 N N . LEU A 1 311 ? 10.393 13.561 -3.130 1.00 94.81 311 LEU A N 1
ATOM 2493 C CA . LEU A 1 311 ? 10.578 13.188 -1.728 1.00 94.81 311 LEU A CA 1
ATOM 2494 C C . LEU A 1 311 ? 11.764 13.955 -1.134 1.00 94.81 311 LEU A C 1
ATOM 2496 O O . LEU A 1 311 ? 12.889 13.821 -1.604 1.00 94.81 311 LEU A O 1
ATOM 2500 N N . THR A 1 312 ? 11.543 14.742 -0.090 1.00 94.50 312 THR A N 1
ATOM 2501 C CA . THR A 1 312 ? 12.622 15.351 0.699 1.00 94.50 312 THR A CA 1
ATOM 2502 C C . THR A 1 312 ? 13.246 14.328 1.649 1.00 94.50 312 THR A C 1
ATOM 2504 O O . THR A 1 312 ? 12.713 13.233 1.831 1.00 94.50 312 THR A O 1
ATOM 2507 N N . ASP A 1 313 ? 14.351 14.686 2.304 1.00 94.06 313 ASP A N 1
ATOM 2508 C CA . ASP A 1 313 ? 14.993 13.820 3.304 1.00 94.06 313 ASP A CA 1
ATOM 2509 C C . ASP A 1 313 ? 14.050 13.465 4.461 1.00 94.06 313 ASP A C 1
ATOM 2511 O O . ASP A 1 313 ? 14.044 12.331 4.941 1.00 94.06 313 ASP A O 1
ATOM 2515 N N . ASP A 1 314 ? 13.201 14.406 4.875 1.00 96.31 314 ASP A N 1
ATOM 2516 C CA . ASP A 1 314 ? 12.193 14.152 5.904 1.00 96.31 314 ASP A CA 1
ATOM 2517 C C . ASP A 1 314 ? 11.093 13.213 5.398 1.00 96.31 314 ASP A C 1
ATOM 2519 O O . ASP A 1 314 ? 10.700 12.290 6.112 1.00 96.31 314 ASP A O 1
ATOM 2523 N N . LEU A 1 315 ? 10.667 13.346 4.138 1.00 96.81 315 LEU A N 1
ATOM 2524 C CA . LEU A 1 315 ? 9.711 12.409 3.542 1.00 96.81 315 LEU A CA 1
ATOM 2525 C C . LEU A 1 315 ? 10.307 11.008 3.319 1.00 96.81 315 LEU A C 1
ATOM 2527 O O . LEU A 1 315 ? 9.569 10.025 3.366 1.00 96.81 315 LEU A O 1
ATOM 2531 N N . PHE A 1 316 ? 11.624 10.874 3.135 1.00 96.31 316 PHE A N 1
ATOM 2532 C CA . PHE A 1 316 ? 12.280 9.560 3.137 1.00 96.31 316 PHE A CA 1
ATOM 2533 C C . PHE A 1 316 ? 12.245 8.900 4.516 1.00 96.31 316 PHE A C 1
ATOM 2535 O O . PHE A 1 316 ? 11.989 7.700 4.601 1.00 96.31 316 PHE A O 1
ATOM 2542 N N . LYS A 1 317 ? 12.431 9.660 5.604 1.00 96.25 317 LYS A N 1
ATOM 2543 C CA . LYS A 1 317 ? 12.254 9.128 6.969 1.00 96.25 317 LYS A CA 1
ATOM 2544 C C . LYS A 1 317 ? 10.818 8.649 7.178 1.00 96.25 317 LYS A C 1
ATOM 2546 O O . LYS A 1 317 ? 10.607 7.529 7.630 1.00 96.25 317 LYS A O 1
ATOM 2551 N N . VAL A 1 318 ? 9.839 9.449 6.747 1.00 96.94 318 VAL A N 1
ATOM 2552 C CA . VAL A 1 318 ? 8.414 9.079 6.760 1.00 96.94 318 VAL A CA 1
ATOM 2553 C C . VAL A 1 318 ? 8.174 7.770 6.007 1.00 96.94 318 VAL A C 1
ATOM 2555 O O . VAL A 1 318 ? 7.509 6.886 6.542 1.00 96.94 318 VAL A O 1
ATOM 2558 N N . LEU A 1 319 ? 8.703 7.639 4.784 1.00 97.75 319 LEU A N 1
ATOM 2559 C CA . LEU A 1 319 ? 8.589 6.428 3.966 1.00 97.75 319 LEU A CA 1
ATOM 2560 C C . LEU A 1 319 ? 9.136 5.204 4.707 1.00 97.75 319 LEU A C 1
ATOM 2562 O O . LEU A 1 319 ? 8.459 4.182 4.780 1.00 97.75 319 LEU A O 1
ATOM 2566 N N . ILE A 1 320 ? 10.348 5.315 5.254 1.00 96.19 320 ILE A N 1
ATOM 2567 C CA . ILE A 1 320 ? 11.025 4.226 5.966 1.00 96.19 320 ILE A CA 1
ATOM 2568 C C . ILE A 1 320 ? 10.210 3.793 7.181 1.00 96.19 320 ILE A C 1
ATOM 2570 O O . ILE A 1 320 ? 9.925 2.604 7.337 1.00 96.19 320 ILE A O 1
ATOM 2574 N N . ASP A 1 321 ? 9.809 4.753 8.010 1.00 94.00 321 ASP A N 1
ATOM 2575 C CA . ASP A 1 321 ? 9.055 4.487 9.228 1.00 94.00 321 ASP A CA 1
ATOM 2576 C C . ASP A 1 321 ? 7.703 3.856 8.910 1.00 94.00 321 ASP A C 1
ATOM 2578 O O . ASP A 1 321 ? 7.300 2.886 9.549 1.00 94.00 321 ASP A O 1
ATOM 2582 N N . GLU A 1 322 ? 6.997 4.376 7.906 1.00 95.31 322 GLU A N 1
ATOM 2583 C CA . GLU A 1 322 ? 5.680 3.869 7.545 1.00 95.31 322 GLU A CA 1
ATOM 2584 C C . GLU A 1 322 ? 5.750 2.477 6.905 1.00 95.31 322 GLU A C 1
ATOM 2586 O O . GLU A 1 322 ? 4.960 1.601 7.256 1.00 95.31 322 GLU A O 1
ATOM 2591 N N . CYS A 1 323 ? 6.712 2.222 6.016 1.00 96.31 323 CYS A N 1
ATOM 2592 C CA . CYS A 1 323 ? 6.904 0.891 5.441 1.00 96.31 323 CYS A CA 1
ATOM 2593 C C . CYS A 1 323 ? 7.301 -0.139 6.508 1.00 96.31 323 CYS A C 1
ATOM 2595 O O . CYS A 1 323 ? 6.793 -1.261 6.491 1.00 96.31 323 CYS A O 1
ATOM 2597 N N . ARG A 1 324 ? 8.147 0.253 7.473 1.00 93.50 324 ARG A N 1
ATOM 2598 C CA . ARG A 1 324 ? 8.527 -0.598 8.608 1.00 93.50 324 ARG A CA 1
ATOM 2599 C C . ARG A 1 324 ? 7.322 -0.945 9.482 1.00 93.50 324 ARG A C 1
ATOM 2601 O O . ARG A 1 324 ? 7.111 -2.122 9.749 1.00 93.50 324 ARG A O 1
ATOM 2608 N N . LYS A 1 325 ? 6.506 0.049 9.861 1.00 90.62 325 LYS A N 1
ATOM 2609 C CA . LYS A 1 325 ? 5.254 -0.150 10.625 1.00 90.62 325 LYS A CA 1
ATOM 2610 C C . LYS A 1 325 ? 4.317 -1.154 9.967 1.00 90.62 325 LYS A C 1
ATOM 2612 O O . LYS A 1 325 ? 3.690 -1.956 10.641 1.00 90.62 325 LYS A O 1
ATOM 2617 N N . ASN A 1 326 ? 4.203 -1.084 8.644 1.00 92.19 326 ASN A N 1
ATOM 2618 C CA . ASN A 1 326 ? 3.272 -1.904 7.870 1.00 92.19 326 ASN A CA 1
ATOM 2619 C C . ASN A 1 326 ? 3.905 -3.212 7.358 1.00 92.19 326 ASN A C 1
ATOM 2621 O O . ASN A 1 326 ? 3.289 -3.918 6.550 1.00 92.19 326 ASN A O 1
ATOM 2625 N N . GLU A 1 327 ? 5.134 -3.517 7.790 1.00 93.19 327 GLU A N 1
ATOM 2626 C CA . GLU A 1 327 ? 5.930 -4.668 7.356 1.00 93.19 327 GLU A CA 1
ATOM 2627 C C . GLU A 1 327 ? 5.843 -4.892 5.839 1.00 93.19 327 GLU A C 1
ATOM 2629 O O . GLU A 1 327 ? 5.466 -5.965 5.347 1.00 93.19 327 GLU A O 1
ATOM 2634 N N . ILE A 1 328 ? 6.095 -3.830 5.075 1.00 96.94 328 ILE A N 1
ATOM 2635 C CA . ILE A 1 328 ? 6.095 -3.861 3.614 1.00 96.94 328 ILE A CA 1
ATOM 2636 C C . ILE A 1 328 ? 7.465 -3.462 3.092 1.00 96.94 328 ILE A C 1
ATOM 2638 O O . ILE A 1 328 ? 8.032 -2.443 3.483 1.00 96.94 328 ILE A O 1
ATOM 2642 N N . PHE A 1 329 ? 8.011 -4.309 2.222 1.00 98.62 329 PHE A N 1
ATOM 2643 C CA . PHE A 1 329 ? 9.282 -4.031 1.579 1.00 98.62 329 PHE A CA 1
ATOM 2644 C C . PHE A 1 329 ? 9.144 -2.794 0.689 1.00 98.62 329 PHE A C 1
ATOM 2646 O O . PHE A 1 329 ? 8.140 -2.642 -0.014 1.00 98.62 329 PHE A O 1
ATOM 2653 N N . TRP A 1 330 ? 10.160 -1.935 0.687 1.00 98.56 330 TRP A N 1
ATOM 2654 C CA . TRP A 1 330 ? 10.218 -0.803 -0.226 1.00 98.56 330 TRP A CA 1
ATOM 2655 C C . TRP A 1 330 ? 11.567 -0.686 -0.926 1.00 98.56 330 TRP A C 1
ATOM 2657 O O . TRP A 1 330 ? 12.618 -1.030 -0.380 1.00 98.56 330 TRP A O 1
ATOM 2667 N N . PHE A 1 331 ? 11.526 -0.151 -2.142 1.00 98.62 331 PHE A N 1
ATOM 2668 C CA . PHE A 1 331 ? 12.710 0.221 -2.907 1.00 98.62 331 PHE A CA 1
ATOM 2669 C C . PHE A 1 331 ? 12.447 1.466 -3.754 1.00 98.62 331 PHE A C 1
ATOM 2671 O O . PHE A 1 331 ? 11.334 1.998 -3.778 1.00 98.62 331 PHE A O 1
ATOM 2678 N N . THR A 1 332 ? 13.476 1.963 -4.437 1.00 97.69 332 THR A N 1
ATOM 2679 C CA . THR A 1 332 ? 13.376 3.199 -5.218 1.00 97.69 332 THR A CA 1
ATOM 2680 C C . THR A 1 332 ? 13.941 3.050 -6.622 1.00 97.69 332 THR A C 1
ATOM 2682 O O . THR A 1 332 ? 14.906 2.315 -6.850 1.00 97.69 332 THR A O 1
ATOM 2685 N N . SER A 1 333 ? 13.353 3.781 -7.566 1.00 97.81 333 SER A N 1
ATOM 2686 C CA . SER A 1 333 ? 14.024 4.108 -8.819 1.00 97.81 333 SER A CA 1
ATOM 2687 C C . SER A 1 333 ? 15.073 5.191 -8.579 1.00 97.81 333 SER A C 1
ATOM 2689 O O . SER A 1 333 ? 14.742 6.255 -8.054 1.00 97.81 333 SER A O 1
ATOM 2691 N N . VAL A 1 334 ? 16.307 4.956 -9.023 1.00 97.19 334 VAL A N 1
ATOM 2692 C CA . VAL A 1 334 ? 17.380 5.962 -9.031 1.00 97.19 334 VAL A CA 1
ATOM 2693 C C . VAL A 1 334 ? 17.537 6.513 -10.445 1.00 97.19 334 VAL A C 1
ATOM 2695 O O . VAL A 1 334 ? 17.850 5.778 -11.379 1.00 97.19 334 VAL A O 1
ATOM 2698 N N . LEU A 1 335 ? 17.212 7.794 -10.633 1.00 96.12 335 LEU A N 1
ATOM 2699 C CA . LEU A 1 335 ? 17.127 8.395 -11.970 1.00 96.12 335 LEU A CA 1
ATOM 2700 C C . LEU A 1 335 ? 18.413 9.110 -12.400 1.00 96.12 335 LEU A C 1
ATOM 2702 O O . LEU A 1 335 ? 18.576 9.431 -13.572 1.00 96.12 335 LEU A O 1
ATOM 2706 N N . ASP A 1 336 ? 19.328 9.357 -11.475 1.00 96.00 336 ASP A N 1
ATOM 2707 C CA . ASP A 1 336 ? 20.571 10.075 -11.723 1.00 96.00 336 ASP A CA 1
ATOM 2708 C C . ASP A 1 336 ? 21.631 9.679 -10.687 1.00 96.00 336 ASP A C 1
ATOM 2710 O O . ASP A 1 336 ? 21.362 8.967 -9.711 1.00 96.00 336 ASP A O 1
ATOM 2714 N N . LYS A 1 337 ? 22.867 10.130 -10.915 1.00 96.06 337 LYS A N 1
ATOM 2715 C CA . LYS A 1 337 ? 24.008 9.793 -10.064 1.00 96.06 337 LYS A CA 1
ATOM 2716 C C . LYS A 1 337 ? 23.851 10.319 -8.632 1.00 96.06 337 LYS A C 1
ATOM 2718 O O . LYS A 1 337 ? 24.160 9.574 -7.707 1.00 96.06 337 LYS A O 1
ATOM 2723 N N . ASN A 1 338 ? 23.325 11.529 -8.442 1.00 96.31 338 ASN A N 1
ATOM 2724 C CA . ASN A 1 338 ? 23.136 12.114 -7.111 1.00 96.31 338 ASN A CA 1
ATOM 2725 C C . ASN A 1 338 ? 22.097 11.306 -6.319 1.00 96.31 338 ASN A C 1
ATOM 2727 O O . ASN A 1 338 ? 22.306 10.972 -5.156 1.00 96.31 338 ASN A O 1
ATOM 2731 N N . SER A 1 339 ? 21.006 10.915 -6.978 1.00 96.12 339 SER A N 1
ATOM 2732 C CA . SER A 1 339 ? 19.968 10.043 -6.427 1.00 96.12 339 SER A CA 1
ATOM 2733 C C . SER A 1 339 ? 20.491 8.650 -6.068 1.00 96.12 339 SER A C 1
ATOM 2735 O O . SER A 1 339 ? 20.072 8.078 -5.060 1.00 96.12 339 SER A O 1
ATOM 2737 N N . TYR A 1 340 ? 21.407 8.106 -6.875 1.00 97.62 340 TYR A N 1
ATOM 2738 C CA . TYR A 1 340 ? 22.088 6.845 -6.585 1.00 97.62 340 TYR A CA 1
ATOM 2739 C C . TYR A 1 340 ? 23.005 6.952 -5.365 1.00 97.62 340 TYR A C 1
ATOM 2741 O O . TYR A 1 340 ? 22.862 6.176 -4.429 1.00 97.62 340 TYR A O 1
ATOM 2749 N N . GLU A 1 341 ? 23.894 7.941 -5.320 1.00 96.81 341 GLU A N 1
ATOM 2750 C CA . GLU A 1 341 ? 24.787 8.145 -4.173 1.00 96.81 341 GLU A CA 1
ATOM 2751 C C . GLU A 1 341 ? 23.999 8.397 -2.881 1.00 96.81 341 GLU A C 1
ATOM 2753 O O . GLU A 1 341 ? 24.317 7.833 -1.833 1.00 96.81 341 GLU A O 1
ATOM 2758 N N . TYR A 1 342 ? 22.913 9.169 -2.972 1.00 96.00 342 TYR A N 1
ATOM 2759 C CA . TYR A 1 342 ? 22.008 9.415 -1.858 1.00 96.00 342 TYR A CA 1
ATOM 2760 C C . TYR A 1 342 ? 21.410 8.124 -1.299 1.00 96.00 342 TYR A C 1
ATOM 2762 O O . TYR A 1 342 ? 21.354 7.963 -0.082 1.00 96.00 342 TYR A O 1
ATOM 2770 N N . ILE A 1 343 ? 20.951 7.198 -2.147 1.00 96.19 343 ILE A N 1
ATOM 2771 C CA . ILE A 1 343 ? 20.241 6.012 -1.656 1.00 96.19 343 ILE A CA 1
ATOM 2772 C C . ILE A 1 343 ? 21.171 4.990 -0.984 1.00 96.19 343 ILE A C 1
ATOM 2774 O O . ILE A 1 343 ? 20.717 4.222 -0.135 1.00 96.19 343 ILE A O 1
ATOM 2778 N N . LEU A 1 344 ? 22.474 5.004 -1.298 1.00 95.31 344 LEU A N 1
ATOM 2779 C CA . LEU A 1 344 ? 23.450 4.064 -0.729 1.00 95.31 344 LEU A CA 1
ATOM 2780 C C . LEU A 1 344 ? 23.531 4.142 0.802 1.00 95.31 344 LEU A C 1
ATOM 2782 O O . LEU A 1 344 ? 23.754 3.121 1.450 1.00 95.31 344 LEU A O 1
ATOM 2786 N N . GLN A 1 345 ? 23.272 5.311 1.397 1.00 94.94 345 GLN A N 1
ATOM 2787 C CA . GLN A 1 345 ? 23.279 5.479 2.857 1.00 94.94 345 GLN A CA 1
ATOM 2788 C C . GLN A 1 345 ? 22.230 4.611 3.578 1.00 94.94 345 GLN A C 1
ATOM 2790 O O . GLN A 1 345 ? 22.378 4.325 4.764 1.00 94.94 345 GLN A O 1
ATOM 2795 N N . TYR A 1 346 ? 21.176 4.182 2.874 1.00 94.69 346 TYR A N 1
ATOM 2796 C CA . TYR A 1 346 ? 20.092 3.371 3.433 1.00 94.69 346 TYR A CA 1
ATOM 2797 C C . TYR A 1 346 ? 20.315 1.862 3.281 1.00 94.69 346 TYR A C 1
ATOM 2799 O O . TYR A 1 346 ? 19.465 1.089 3.720 1.00 94.69 346 TYR A O 1
ATOM 2807 N N . ASN A 1 347 ? 21.433 1.440 2.671 1.00 94.44 347 ASN A N 1
ATOM 2808 C CA . ASN A 1 347 ? 21.792 0.032 2.471 1.00 94.44 347 ASN A CA 1
ATOM 2809 C C . ASN A 1 347 ? 20.627 -0.806 1.899 1.00 94.44 347 ASN A C 1
ATOM 2811 O O . ASN A 1 347 ? 20.238 -1.835 2.461 1.00 94.44 347 ASN A O 1
ATOM 2815 N N . LEU A 1 348 ? 20.009 -0.306 0.822 1.00 95.75 348 LEU A N 1
ATOM 2816 C CA . LEU A 1 348 ? 18.892 -0.990 0.176 1.00 95.75 348 LEU A CA 1
ATOM 2817 C C . LEU A 1 348 ? 19.358 -2.255 -0.551 1.00 95.75 348 LEU A C 1
ATOM 2819 O O . LEU A 1 348 ? 20.362 -2.202 -1.259 1.00 95.75 348 LEU A O 1
ATOM 2823 N N . PRO A 1 349 ? 18.592 -3.359 -0.483 1.00 97.12 349 PRO A N 1
ATOM 2824 C CA . PRO A 1 349 ? 18.962 -4.597 -1.161 1.00 97.12 349 PRO A CA 1
ATOM 2825 C C . PRO A 1 349 ? 18.532 -4.635 -2.633 1.00 97.12 349 PRO A C 1
ATOM 2827 O O . PRO A 1 349 ? 18.907 -5.557 -3.355 1.00 97.12 349 PRO A O 1
ATOM 2830 N N . LEU A 1 350 ? 17.711 -3.673 -3.064 1.00 98.38 350 LEU A N 1
ATOM 2831 C CA . LEU A 1 350 ? 17.145 -3.579 -4.404 1.00 98.38 350 LEU A CA 1
ATOM 2832 C C . LEU A 1 350 ? 17.038 -2.110 -4.815 1.00 98.38 350 LEU A C 1
ATOM 2834 O O . LEU A 1 350 ? 16.574 -1.278 -4.033 1.00 98.38 350 LEU A O 1
ATOM 2838 N N . ILE A 1 351 ? 17.388 -1.807 -6.061 1.00 98.50 351 ILE A N 1
ATOM 2839 C CA . ILE A 1 351 ? 17.107 -0.519 -6.711 1.00 98.50 351 ILE A CA 1
ATOM 2840 C C . ILE A 1 351 ? 16.516 -0.747 -8.101 1.00 98.50 351 ILE A C 1
ATOM 2842 O O . ILE A 1 351 ? 16.674 -1.821 -8.687 1.00 98.50 351 ILE A O 1
ATOM 2846 N N . LYS A 1 352 ? 15.845 0.271 -8.649 1.00 98.62 352 LYS A N 1
ATOM 2847 C CA . LYS A 1 352 ? 15.360 0.260 -10.032 1.00 98.62 352 LYS A CA 1
ATOM 2848 C C . LYS A 1 352 ? 16.089 1.261 -10.916 1.00 98.62 352 LYS A C 1
ATOM 2850 O O . LYS A 1 352 ? 16.243 2.425 -10.557 1.00 98.62 352 LYS A O 1
ATOM 2855 N N . LEU A 1 353 ? 16.411 0.815 -12.124 1.00 98.44 353 LEU A N 1
ATOM 2856 C CA . LEU A 1 353 ? 16.835 1.630 -13.253 1.00 98.44 353 LEU A CA 1
ATOM 2857 C C . LEU A 1 353 ? 15.660 1.716 -14.245 1.00 98.44 353 LEU A C 1
ATOM 2859 O O . LEU A 1 353 ? 15.339 0.727 -14.920 1.00 98.44 353 LEU A O 1
ATOM 2863 N N . PRO A 1 354 ? 14.926 2.846 -14.281 1.00 97.00 354 PRO A N 1
ATOM 2864 C CA . PRO A 1 354 ? 13.765 2.994 -15.151 1.00 97.00 354 PRO A CA 1
ATOM 2865 C C . PRO A 1 354 ? 14.174 3.167 -16.620 1.00 97.00 354 PRO A C 1
ATOM 2867 O O . PRO A 1 354 ? 15.278 3.601 -16.938 1.00 97.00 354 PRO A O 1
ATOM 2870 N N . SER A 1 355 ? 13.250 2.896 -17.541 1.00 94.62 355 SER A N 1
ATOM 2871 C CA . SER A 1 355 ? 13.502 3.015 -18.984 1.00 94.62 355 SER A CA 1
ATOM 2872 C C . SER A 1 355 ? 13.829 4.438 -19.450 1.00 94.62 355 SER A C 1
ATOM 2874 O O . SER A 1 355 ? 14.500 4.618 -20.466 1.00 94.62 355 SER A O 1
ATOM 2876 N N . THR A 1 356 ? 13.406 5.457 -18.697 1.00 93.12 356 THR A N 1
ATOM 2877 C CA . THR A 1 356 ? 13.669 6.875 -18.990 1.00 93.12 356 THR A CA 1
ATOM 2878 C C . THR A 1 356 ? 15.153 7.221 -19.039 1.00 93.12 356 THR A C 1
ATOM 2880 O O . THR A 1 356 ? 15.503 8.242 -19.620 1.00 93.12 356 THR A O 1
ATOM 2883 N N . ILE A 1 357 ? 16.016 6.391 -18.442 1.00 95.31 357 ILE A N 1
ATOM 2884 C CA . ILE A 1 357 ? 17.465 6.609 -18.408 1.00 95.31 357 ILE A CA 1
ATOM 2885 C C . ILE A 1 357 ? 18.261 5.612 -19.256 1.00 95.31 357 ILE A C 1
ATOM 2887 O O . ILE A 1 357 ? 19.484 5.554 -19.151 1.00 95.31 357 ILE A O 1
ATOM 2891 N N . SER A 1 358 ? 17.587 4.849 -20.118 1.00 95.19 358 SER A N 1
ATOM 2892 C CA . SER A 1 358 ? 18.193 3.814 -20.972 1.00 95.19 358 SER A CA 1
ATOM 2893 C C . SER A 1 358 ? 19.353 4.319 -21.843 1.00 95.19 358 SER A C 1
ATOM 2895 O O . SER A 1 358 ? 20.319 3.597 -22.086 1.00 95.19 358 SER A O 1
ATOM 2897 N N . ASN A 1 359 ? 19.319 5.590 -22.250 1.00 93.62 359 ASN A N 1
ATOM 2898 C CA . ASN A 1 359 ? 20.393 6.208 -23.029 1.00 93.62 359 ASN A CA 1
ATOM 2899 C C . ASN A 1 359 ? 21.646 6.554 -22.200 1.00 93.62 359 ASN A C 1
ATOM 2901 O O . ASN A 1 359 ? 22.714 6.778 -22.769 1.00 93.62 359 ASN A O 1
ATOM 2905 N N . HIS A 1 360 ? 21.576 6.565 -20.864 1.00 95.31 360 HIS A N 1
ATOM 2906 C CA . HIS A 1 360 ? 22.699 6.919 -19.988 1.00 95.31 360 HIS A CA 1
ATOM 2907 C C . HIS A 1 360 ? 23.580 5.705 -19.653 1.00 95.31 360 HIS A C 1
ATOM 2909 O O . HIS A 1 360 ? 23.864 5.428 -18.488 1.00 95.31 360 HIS A O 1
ATOM 2915 N N . ARG A 1 361 ? 24.056 4.981 -20.676 1.00 96.00 361 ARG A N 1
ATOM 2916 C CA . ARG A 1 361 ? 24.780 3.703 -20.510 1.00 96.00 361 ARG A CA 1
ATOM 2917 C C . ARG A 1 361 ? 26.003 3.786 -19.589 1.00 96.00 361 ARG A C 1
ATOM 2919 O O . ARG A 1 361 ? 26.222 2.869 -18.809 1.00 96.00 361 ARG A O 1
ATOM 2926 N N . ASN A 1 362 ? 26.746 4.897 -19.601 1.00 96.94 362 ASN A N 1
ATOM 2927 C CA . ASN A 1 362 ? 27.883 5.099 -18.688 1.00 96.94 362 ASN A CA 1
ATOM 2928 C C . ASN A 1 362 ? 27.454 5.123 -17.213 1.00 96.94 362 ASN A C 1
ATOM 2930 O O . ASN A 1 362 ? 28.136 4.563 -16.359 1.00 96.94 362 ASN A O 1
ATOM 2934 N N . TYR A 1 363 ? 26.318 5.756 -16.915 1.00 96.94 363 TYR A N 1
ATOM 2935 C CA . TYR A 1 363 ? 25.754 5.771 -15.568 1.00 96.94 363 TYR A CA 1
ATOM 2936 C C . TYR A 1 363 ? 25.206 4.393 -15.186 1.00 96.94 363 TYR A C 1
ATOM 2938 O O . TYR A 1 363 ? 25.523 3.898 -14.109 1.00 96.94 363 TYR A O 1
ATOM 2946 N N . LEU A 1 364 ? 24.466 3.736 -16.086 1.00 97.75 364 LEU A N 1
ATOM 2947 C CA . LEU A 1 364 ? 23.959 2.380 -15.850 1.00 97.75 364 LEU A CA 1
ATOM 2948 C C . LEU A 1 364 ? 25.103 1.401 -15.552 1.00 97.75 364 LEU A C 1
ATOM 2950 O O . LEU A 1 364 ? 25.027 0.650 -14.585 1.00 97.75 364 LEU A O 1
ATOM 2954 N N . LYS A 1 365 ? 26.194 1.467 -16.324 1.00 97.00 365 LYS A N 1
ATOM 2955 C CA . LYS A 1 365 ? 27.397 0.672 -16.079 1.00 97.00 365 LYS A CA 1
ATOM 2956 C C . LYS A 1 365 ? 28.034 0.993 -14.726 1.00 97.00 365 LYS A C 1
ATOM 2958 O O . LYS A 1 365 ? 28.360 0.079 -13.981 1.00 97.00 365 LYS A O 1
ATOM 2963 N N . HIS A 1 366 ? 28.156 2.271 -14.370 1.00 97.25 366 HIS A N 1
ATOM 2964 C CA . HIS A 1 366 ? 28.662 2.658 -13.053 1.00 97.25 366 HIS A CA 1
ATOM 2965 C C . HIS A 1 366 ? 27.835 2.046 -11.911 1.00 97.25 366 HIS A C 1
ATOM 2967 O O . HIS A 1 366 ? 28.414 1.546 -10.949 1.00 97.25 366 HIS A O 1
ATOM 2973 N N . VAL A 1 367 ? 26.502 2.025 -12.026 1.00 97.44 367 VAL A N 1
ATOM 2974 C CA . VAL A 1 367 ? 25.633 1.348 -11.049 1.00 97.44 367 VAL A CA 1
ATOM 2975 C C . VAL A 1 367 ? 25.870 -0.163 -11.060 1.00 97.44 367 VAL A C 1
ATOM 2977 O O . VAL A 1 367 ? 26.008 -0.757 -9.996 1.00 97.44 367 VAL A O 1
ATOM 2980 N N . ALA A 1 368 ? 25.977 -0.790 -12.236 1.00 96.31 368 ALA A N 1
ATOM 2981 C CA . ALA A 1 368 ? 26.273 -2.218 -12.343 1.00 96.31 368 ALA A CA 1
ATOM 2982 C C . ALA A 1 368 ? 27.593 -2.598 -11.644 1.00 96.31 368 ALA A C 1
ATOM 2984 O O . ALA A 1 368 ? 27.648 -3.624 -10.961 1.00 96.31 368 ALA A O 1
ATOM 2985 N N . ASP A 1 369 ? 28.622 -1.761 -11.775 1.00 95.38 369 ASP A N 1
ATOM 2986 C CA . ASP A 1 369 ? 29.959 -2.005 -11.232 1.00 95.38 369 ASP A CA 1
ATOM 2987 C C . ASP A 1 369 ? 30.059 -1.722 -9.719 1.00 95.38 369 ASP A C 1
ATOM 2989 O O . ASP A 1 369 ? 30.951 -2.257 -9.065 1.00 95.38 369 ASP A O 1
ATOM 2993 N N . THR A 1 370 ? 29.185 -0.877 -9.155 1.00 95.75 370 THR A N 1
ATOM 2994 C CA . THR A 1 370 ? 29.335 -0.371 -7.772 1.00 95.75 370 THR A CA 1
ATOM 2995 C C . THR A 1 370 ? 28.210 -0.741 -6.810 1.00 95.75 370 THR A C 1
ATOM 2997 O O . THR A 1 370 ? 28.402 -0.617 -5.604 1.00 95.75 370 THR A O 1
ATOM 3000 N N . PHE A 1 371 ? 27.047 -1.174 -7.301 1.00 96.56 371 PHE A N 1
ATOM 3001 C CA . PHE A 1 371 ? 25.937 -1.570 -6.440 1.00 96.56 371 PHE A CA 1
ATOM 3002 C C . PHE A 1 371 ? 26.002 -3.065 -6.115 1.00 96.56 371 PHE A C 1
ATOM 3004 O O . PHE A 1 371 ? 25.982 -3.907 -7.015 1.00 96.56 371 PHE A O 1
ATOM 3011 N N . ASP A 1 372 ? 26.025 -3.402 -4.828 1.00 93.25 372 ASP A N 1
ATOM 3012 C CA . ASP A 1 372 ? 26.156 -4.792 -4.370 1.00 93.25 372 ASP A CA 1
ATOM 3013 C C . ASP A 1 372 ? 24.820 -5.556 -4.310 1.00 93.25 372 ASP A C 1
ATOM 3015 O O . ASP A 1 372 ? 24.811 -6.782 -4.202 1.00 93.25 372 ASP A O 1
ATOM 3019 N N . GLY A 1 373 ? 23.684 -4.854 -4.387 1.00 95.75 373 GLY A N 1
ATOM 3020 C CA . GLY A 1 373 ? 22.353 -5.456 -4.293 1.00 95.75 373 GLY A CA 1
ATOM 3021 C C . GLY A 1 373 ? 21.792 -6.003 -5.611 1.00 95.75 373 GLY A C 1
ATOM 3022 O O . GLY A 1 373 ? 22.408 -5.945 -6.679 1.00 95.75 373 GLY A O 1
ATOM 3023 N N . ASP A 1 374 ? 20.565 -6.514 -5.527 1.00 97.94 374 ASP A N 1
ATOM 3024 C CA . ASP A 1 374 ? 19.782 -6.966 -6.677 1.00 97.94 374 ASP A CA 1
ATOM 3025 C C . ASP A 1 374 ? 19.252 -5.748 -7.465 1.00 97.94 374 ASP A C 1
ATOM 3027 O O . ASP A 1 374 ? 19.084 -4.658 -6.917 1.00 97.94 374 ASP A O 1
ATOM 3031 N N . ILE A 1 375 ? 18.984 -5.889 -8.767 1.00 98.25 375 ILE A N 1
ATOM 3032 C CA . ILE A 1 375 ? 18.625 -4.737 -9.617 1.00 98.25 375 ILE A CA 1
ATOM 3033 C C . ILE A 1 375 ? 17.369 -5.022 -10.433 1.00 98.25 375 ILE A C 1
ATOM 3035 O O . ILE A 1 375 ? 17.215 -6.088 -11.025 1.00 98.25 375 ILE A O 1
ATOM 3039 N N . VAL A 1 376 ? 16.481 -4.031 -10.503 1.00 98.75 376 VAL A N 1
ATOM 3040 C CA . VAL A 1 376 ? 15.355 -3.995 -11.439 1.00 98.75 376 VAL A CA 1
ATOM 3041 C C . VAL A 1 376 ? 15.708 -3.106 -12.628 1.00 98.75 376 VAL A C 1
ATOM 3043 O O . VAL A 1 376 ? 16.018 -1.933 -12.441 1.00 98.75 376 VAL A O 1
ATOM 3046 N N . VAL A 1 377 ? 15.594 -3.612 -13.855 1.00 98.62 377 VAL A N 1
ATOM 3047 C CA . VAL A 1 377 ? 15.786 -2.824 -15.084 1.00 98.62 377 VAL A CA 1
ATOM 3048 C C . VAL A 1 377 ? 14.534 -2.903 -15.946 1.00 98.62 377 VAL A C 1
ATOM 3050 O O . VAL A 1 377 ? 14.020 -3.988 -16.209 1.00 98.62 377 VAL A O 1
ATOM 3053 N N . SER A 1 378 ? 14.035 -1.749 -16.392 1.00 98.06 378 SER A N 1
ATOM 3054 C CA . SER A 1 378 ? 12.929 -1.667 -17.355 1.00 98.06 378 SER A CA 1
ATOM 3055 C C . SER A 1 378 ? 13.415 -1.389 -18.778 1.00 98.06 378 SER A C 1
ATOM 3057 O O . SER A 1 378 ? 14.335 -0.597 -18.970 1.00 98.06 378 SER A O 1
ATOM 3059 N N . THR A 1 379 ? 12.751 -1.990 -19.768 1.00 97.31 379 THR A N 1
ATOM 3060 C CA . THR A 1 379 ? 13.161 -1.993 -21.191 1.00 97.31 379 THR A CA 1
ATOM 3061 C C . THR A 1 379 ? 12.186 -1.262 -22.131 1.00 97.31 379 THR A C 1
ATOM 3063 O O . THR A 1 379 ? 12.127 -1.512 -23.332 1.00 97.31 379 THR A O 1
ATOM 3066 N N . GLY A 1 380 ? 11.382 -0.335 -21.605 1.00 95.12 380 GLY A N 1
ATOM 3067 C CA . GLY A 1 380 ? 10.455 0.454 -22.422 1.00 95.12 380 GLY A CA 1
ATOM 3068 C C . GLY A 1 380 ? 11.152 1.488 -23.300 1.00 95.12 380 GLY A C 1
ATOM 3069 O O . GLY A 1 380 ? 12.073 2.160 -22.857 1.00 95.12 380 GLY A O 1
ATOM 3070 N N . PHE A 1 381 ? 10.675 1.672 -24.534 1.00 94.88 381 PHE A N 1
ATOM 3071 C CA . PHE A 1 381 ? 11.303 2.578 -25.513 1.00 94.88 381 PHE A CA 1
ATOM 3072 C C . PHE A 1 381 ? 12.789 2.252 -25.772 1.00 94.88 381 PHE A C 1
ATOM 3074 O O . PHE A 1 381 ? 13.596 3.142 -26.028 1.00 94.88 381 PHE A O 1
ATOM 3081 N N . THR A 1 382 ? 13.152 0.969 -25.697 1.00 96.75 382 THR A N 1
ATOM 3082 C CA . THR A 1 382 ? 14.493 0.472 -26.020 1.00 96.75 382 THR A CA 1
ATOM 3083 C C . THR A 1 382 ? 14.431 -0.641 -27.062 1.00 96.75 382 THR A C 1
ATOM 3085 O O . THR A 1 382 ? 13.351 -1.097 -27.435 1.00 96.75 382 THR A O 1
ATOM 3088 N N . ASP A 1 383 ? 15.593 -1.087 -27.524 1.00 96.12 383 ASP A N 1
ATOM 3089 C CA . ASP A 1 383 ? 15.750 -2.109 -28.554 1.00 96.12 383 ASP A CA 1
ATOM 3090 C C . ASP A 1 383 ? 16.591 -3.300 -28.062 1.00 96.12 383 ASP A C 1
ATOM 3092 O O . ASP A 1 383 ? 16.946 -3.419 -26.885 1.00 96.12 383 ASP A O 1
ATOM 3096 N N . LYS A 1 384 ? 16.920 -4.195 -28.997 1.00 96.81 384 LYS A N 1
ATOM 3097 C CA . LYS A 1 384 ? 17.749 -5.371 -28.741 1.00 96.81 384 LYS A CA 1
ATOM 3098 C C . LYS A 1 384 ? 19.171 -5.011 -28.287 1.00 96.81 384 LYS A C 1
ATOM 3100 O O . LYS A 1 384 ? 19.728 -5.716 -27.454 1.00 96.81 384 LYS A O 1
ATOM 3105 N N . GLU A 1 385 ? 19.762 -3.924 -28.784 1.00 97.75 385 GLU A N 1
ATOM 3106 C CA . GLU A 1 385 ? 21.116 -3.508 -28.379 1.00 97.75 385 GLU A CA 1
ATOM 3107 C C . GLU A 1 385 ? 21.147 -3.031 -26.922 1.00 97.75 385 GLU A C 1
ATOM 3109 O O . GLU A 1 385 ? 22.151 -3.167 -26.214 1.00 97.75 385 GLU A O 1
ATOM 3114 N N . TYR A 1 386 ? 20.056 -2.427 -26.448 1.00 98.00 386 TYR A N 1
ATOM 3115 C CA . TYR A 1 386 ? 19.897 -2.129 -25.029 1.00 98.00 386 TYR A CA 1
ATOM 3116 C C . TYR A 1 386 ? 19.703 -3.397 -24.195 1.00 98.00 386 TYR A C 1
ATOM 3118 O O . TYR A 1 386 ? 20.352 -3.529 -23.160 1.00 98.00 386 TYR A O 1
ATOM 3126 N N . GLU A 1 387 ? 18.877 -4.343 -24.648 1.00 97.75 387 GLU A N 1
ATOM 3127 C CA . GLU A 1 387 ? 18.717 -5.638 -23.973 1.00 97.75 387 GLU A CA 1
ATOM 3128 C C . GLU A 1 387 ? 20.065 -6.358 -23.820 1.00 97.75 387 GLU A C 1
ATOM 3130 O O . GLU A 1 387 ? 20.427 -6.745 -22.713 1.00 97.75 387 GLU A O 1
ATOM 3135 N N . GLU A 1 388 ? 20.848 -6.475 -24.895 1.00 97.12 388 GLU A N 1
ATOM 3136 C CA . GLU A 1 388 ? 22.164 -7.122 -24.864 1.00 97.12 388 GLU A CA 1
ATOM 3137 C C . GLU A 1 388 ? 23.127 -6.429 -23.892 1.00 97.12 388 GLU A C 1
ATOM 3139 O O . GLU A 1 388 ? 23.843 -7.099 -23.149 1.00 97.12 388 GLU A O 1
ATOM 3144 N N . PHE A 1 389 ? 23.114 -5.096 -23.841 1.00 97.94 389 PHE A N 1
ATOM 3145 C CA . PHE A 1 389 ? 23.873 -4.340 -22.846 1.00 97.94 389 PHE A CA 1
ATOM 3146 C C . PHE A 1 389 ? 23.422 -4.645 -21.418 1.00 97.94 389 PHE A C 1
ATOM 3148 O O . PHE A 1 389 ? 24.263 -4.908 -20.563 1.00 97.94 389 PHE A O 1
ATOM 3155 N N . VAL A 1 390 ? 22.112 -4.654 -21.157 1.00 97.75 390 VAL A N 1
ATOM 3156 C CA . VAL A 1 390 ? 21.583 -4.968 -19.826 1.00 97.75 390 VAL A CA 1
ATOM 3157 C C . VAL A 1 390 ? 21.996 -6.375 -19.405 1.00 97.75 390 VAL A C 1
ATOM 3159 O O . VAL A 1 390 ? 22.467 -6.564 -18.287 1.00 97.75 390 VAL A O 1
ATOM 3162 N N . LEU A 1 391 ? 21.878 -7.350 -20.307 1.00 96.81 391 LEU A N 1
ATOM 3163 C CA . LEU A 1 391 ? 22.312 -8.717 -20.048 1.00 96.81 391 LEU A CA 1
ATOM 3164 C C . LEU A 1 391 ? 23.815 -8.767 -19.740 1.00 96.81 391 LEU A C 1
ATOM 3166 O O . LEU A 1 391 ? 24.205 -9.331 -18.729 1.00 96.81 391 LEU A O 1
ATOM 3170 N N . ASN A 1 392 ? 24.661 -8.127 -20.547 1.00 95.62 392 ASN A N 1
ATOM 3171 C CA . ASN A 1 392 ? 26.113 -8.182 -20.359 1.00 95.62 392 ASN A CA 1
ATOM 3172 C C . ASN A 1 392 ? 26.589 -7.522 -19.057 1.00 95.62 392 ASN A C 1
ATOM 3174 O O . ASN A 1 392 ? 27.486 -8.054 -18.409 1.00 95.62 392 ASN A O 1
ATOM 3178 N N . GLU A 1 393 ? 26.008 -6.386 -18.669 1.00 96.38 393 GLU A N 1
ATOM 3179 C CA . GLU A 1 393 ? 26.464 -5.647 -17.487 1.00 96.38 393 GLU A CA 1
ATOM 3180 C C . GLU A 1 393 ? 25.823 -6.171 -16.192 1.00 96.38 393 GLU A C 1
ATOM 3182 O O . GLU A 1 393 ? 26.499 -6.302 -15.172 1.00 96.38 393 GLU A O 1
ATOM 3187 N N . PHE A 1 394 ? 24.527 -6.509 -16.212 1.00 96.06 394 PHE A N 1
ATOM 3188 C CA . PHE A 1 394 ? 23.751 -6.744 -14.987 1.00 96.06 394 PHE A CA 1
ATOM 3189 C C . PHE A 1 394 ? 23.527 -8.214 -14.624 1.00 96.06 394 PHE A C 1
ATOM 3191 O O . PHE A 1 394 ? 23.082 -8.477 -13.508 1.00 96.06 394 PHE A O 1
ATOM 3198 N N . THR A 1 395 ? 23.849 -9.182 -15.492 1.00 91.94 395 THR A N 1
ATOM 3199 C CA . THR A 1 395 ? 23.814 -10.608 -15.101 1.00 91.94 395 THR A CA 1
ATOM 3200 C C . THR A 1 395 ? 25.122 -11.086 -14.471 1.00 91.94 395 THR A C 1
ATOM 3202 O O . THR A 1 395 ? 25.247 -12.266 -14.142 1.00 91.94 395 THR A O 1
ATOM 3205 N N . THR A 1 396 ? 26.108 -10.201 -14.325 1.00 81.25 396 THR A N 1
ATOM 3206 C CA . THR A 1 396 ? 27.382 -10.484 -13.653 1.00 81.25 396 THR A CA 1
ATOM 3207 C C . THR A 1 396 ? 27.214 -10.457 -12.123 1.00 81.25 396 THR A C 1
ATOM 3209 O O . THR A 1 396 ? 26.177 -10.048 -11.603 1.00 81.25 396 THR A O 1
ATOM 3212 N N . ASN A 1 397 ? 28.215 -10.928 -11.372 1.00 79.44 397 ASN A N 1
ATOM 3213 C CA . ASN A 1 397 ? 28.276 -10.818 -9.902 1.00 79.44 397 ASN A CA 1
ATOM 3214 C C . ASN A 1 397 ? 27.193 -11.570 -9.096 1.00 79.44 397 ASN A C 1
ATOM 3216 O O . ASN A 1 397 ? 26.946 -11.229 -7.944 1.00 79.44 397 ASN A O 1
ATOM 3220 N N . ASN A 1 398 ? 26.570 -12.615 -9.657 1.00 82.44 398 ASN A N 1
ATOM 3221 C CA . ASN A 1 398 ? 25.598 -13.487 -8.967 1.00 82.44 398 ASN A CA 1
ATOM 3222 C C . ASN A 1 398 ? 24.381 -12.770 -8.331 1.00 82.44 398 ASN A C 1
ATOM 3224 O O . ASN A 1 398 ? 23.680 -13.373 -7.516 1.00 82.44 398 ASN A O 1
ATOM 3228 N N . ARG A 1 399 ? 24.093 -11.518 -8.712 1.00 93.75 399 ARG A N 1
ATOM 3229 C CA . ARG A 1 399 ? 22.892 -10.783 -8.279 1.00 93.75 399 ARG A CA 1
ATOM 3230 C C . ARG A 1 399 ? 21.659 -11.205 -9.072 1.00 93.75 399 ARG A C 1
ATOM 3232 O O . ARG A 1 399 ? 21.781 -11.661 -10.213 1.00 93.75 399 ARG A O 1
ATOM 3239 N N . LEU A 1 400 ? 20.473 -11.018 -8.501 1.00 97.38 400 LEU A N 1
ATOM 3240 C CA . LEU A 1 400 ? 19.223 -11.125 -9.247 1.00 97.38 400 LEU A CA 1
ATOM 3241 C C . LEU A 1 400 ? 19.024 -9.893 -10.128 1.00 97.38 400 LEU A C 1
ATOM 3243 O O . LEU A 1 400 ? 19.165 -8.753 -9.680 1.00 97.38 400 LEU A O 1
ATOM 3247 N N . LEU A 1 401 ? 18.636 -10.148 -11.375 1.00 98.44 401 LEU A N 1
ATOM 3248 C CA . LEU A 1 401 ? 18.231 -9.126 -12.329 1.00 98.44 401 LEU A CA 1
ATOM 3249 C C . LEU A 1 401 ? 16.738 -9.273 -12.610 1.00 98.44 401 LEU A C 1
ATOM 3251 O O . LEU A 1 401 ? 16.323 -10.174 -13.337 1.00 98.44 401 LEU A O 1
ATOM 3255 N N . TYR A 1 402 ? 15.924 -8.372 -12.072 1.00 98.69 402 TYR A N 1
ATOM 3256 C CA . TYR A 1 402 ? 14.521 -8.273 -12.454 1.00 98.69 402 TYR A CA 1
ATOM 3257 C C . TYR A 1 402 ? 14.429 -7.518 -13.778 1.00 98.69 402 TYR A C 1
ATOM 3259 O O . TYR A 1 402 ? 14.604 -6.298 -13.816 1.00 98.69 402 TYR A O 1
ATOM 3267 N N . LEU A 1 403 ? 14.178 -8.242 -14.867 1.00 98.62 403 LEU A N 1
ATOM 3268 C CA . LEU A 1 403 ? 14.128 -7.684 -16.215 1.00 98.62 403 LEU A CA 1
ATOM 3269 C C . LEU A 1 403 ? 12.672 -7.466 -16.628 1.00 98.62 403 LEU A C 1
ATOM 3271 O O . LEU A 1 403 ? 11.921 -8.418 -16.852 1.00 98.62 403 LEU A O 1
ATOM 3275 N N . LEU A 1 404 ? 12.259 -6.201 -16.667 1.00 98.62 404 LEU A N 1
ATOM 3276 C CA . LEU A 1 404 ? 10.861 -5.814 -16.819 1.00 98.62 404 LEU A CA 1
ATOM 3277 C C . LEU A 1 404 ? 10.589 -5.307 -18.229 1.00 98.62 404 LEU A C 1
ATOM 3279 O O . LEU A 1 404 ? 10.998 -4.195 -18.575 1.00 98.62 404 LEU A O 1
ATOM 3283 N N . GLN A 1 405 ? 9.792 -6.069 -18.981 1.00 98.12 405 GLN A N 1
ATOM 3284 C CA . GLN A 1 405 ? 9.149 -5.548 -20.184 1.00 98.12 405 GLN A CA 1
ATOM 3285 C C . GLN A 1 405 ? 8.221 -4.402 -19.780 1.00 98.12 405 GLN A C 1
ATOM 3287 O O . GLN A 1 405 ? 7.443 -4.522 -18.829 1.00 98.12 405 GLN A O 1
ATOM 3292 N N . CYS A 1 406 ? 8.282 -3.295 -20.508 1.00 96.25 406 CYS A N 1
ATOM 3293 C CA . CYS A 1 406 ? 7.293 -2.233 -20.408 1.00 96.25 406 CYS A CA 1
ATOM 3294 C C . CYS A 1 406 ? 7.198 -1.456 -21.714 1.00 96.25 406 CYS A C 1
ATOM 3296 O O . CYS A 1 406 ? 8.070 -1.532 -22.574 1.00 96.25 406 CYS A O 1
ATOM 3298 N N . THR A 1 407 ? 6.131 -0.680 -21.842 1.00 94.19 407 THR A N 1
ATOM 3299 C CA . THR A 1 407 ? 5.902 0.189 -22.997 1.00 94.19 407 THR A CA 1
ATOM 3300 C C . THR A 1 407 ? 5.744 1.603 -22.478 1.00 94.19 407 THR A C 1
ATOM 3302 O O . THR A 1 407 ? 4.849 1.851 -21.675 1.00 94.19 407 THR A O 1
ATOM 3305 N N . SER A 1 408 ? 6.604 2.529 -22.907 1.00 90.88 408 SER A N 1
ATOM 3306 C CA . SER A 1 408 ? 6.605 3.933 -22.459 1.00 90.88 408 SER A CA 1
ATOM 3307 C C . SER A 1 408 ? 5.464 4.742 -23.103 1.00 90.88 408 SER A C 1
ATOM 3309 O O . SER A 1 408 ? 5.696 5.739 -23.781 1.00 90.88 408 SER A O 1
ATOM 3311 N N . SER A 1 409 ? 4.227 4.283 -22.916 1.00 88.56 409 SER A N 1
ATOM 3312 C CA . SER A 1 409 ? 2.975 4.915 -23.337 1.00 88.56 409 SER A CA 1
ATOM 3313 C C . SER A 1 409 ? 1.989 4.847 -22.175 1.00 88.56 409 SER A C 1
ATOM 3315 O O . SER A 1 409 ? 1.904 3.819 -21.511 1.00 88.56 409 SER A O 1
ATOM 3317 N N . TYR A 1 410 ? 1.251 5.929 -21.927 1.00 88.75 410 TYR A N 1
ATOM 3318 C CA . TYR A 1 410 ? 0.422 6.099 -20.730 1.00 88.75 410 TYR A CA 1
ATOM 3319 C C . TYR A 1 410 ? -0.972 6.638 -21.126 1.00 88.75 410 TYR A C 1
ATOM 3321 O O . TYR A 1 410 ? -1.151 7.858 -21.141 1.00 88.75 410 TYR A O 1
ATOM 3329 N N . PRO A 1 411 ? -1.961 5.781 -21.467 1.00 92.00 411 PRO A N 1
ATOM 3330 C CA . PRO A 1 411 ? -1.927 4.314 -21.421 1.00 92.00 411 PRO A CA 1
ATOM 3331 C C . PRO A 1 411 ? -1.170 3.640 -22.562 1.00 92.00 411 PRO A C 1
ATOM 3333 O O . PRO A 1 411 ? -1.054 4.170 -23.669 1.00 92.00 411 PRO A O 1
ATOM 3336 N N . ALA A 1 412 ? -0.694 2.426 -22.297 1.00 92.62 412 ALA A N 1
ATOM 3337 C CA . ALA A 1 412 ? -0.201 1.529 -23.330 1.00 92.62 412 ALA A CA 1
ATOM 3338 C C . ALA A 1 412 ? -1.392 0.823 -24.001 1.00 92.62 412 ALA A C 1
ATOM 3340 O O . ALA A 1 412 ? -2.191 0.194 -23.298 1.00 92.62 412 ALA A O 1
ATOM 3341 N N . PRO A 1 413 ? -1.552 0.925 -25.334 1.00 95.06 413 PRO A N 1
ATOM 3342 C CA . PRO A 1 413 ? -2.601 0.191 -26.026 1.00 95.06 413 PRO A CA 1
ATOM 3343 C C . PRO A 1 413 ? -2.270 -1.316 -26.076 1.00 95.06 413 PRO A C 1
ATOM 3345 O O . PRO A 1 413 ? -1.091 -1.686 -26.020 1.00 95.06 413 PRO A O 1
ATOM 3348 N N . PRO A 1 414 ? -3.279 -2.205 -26.185 1.00 95.12 414 PRO A N 1
ATOM 3349 C CA . PRO A 1 414 ? -3.074 -3.656 -26.111 1.00 95.12 414 PRO A CA 1
ATOM 3350 C C . PRO A 1 414 ? -2.063 -4.226 -27.118 1.00 95.12 414 PRO A C 1
ATOM 3352 O O . PRO A 1 414 ? -1.317 -5.148 -26.792 1.00 95.12 414 PRO A O 1
ATOM 3355 N N . ASP A 1 415 ? -2.013 -3.674 -28.330 1.00 94.75 415 ASP A N 1
ATOM 3356 C CA . ASP A 1 415 ? -1.084 -4.065 -29.396 1.00 94.75 415 ASP A CA 1
ATOM 3357 C C . ASP A 1 415 ? 0.373 -3.673 -29.101 1.00 94.75 415 ASP A C 1
ATOM 3359 O O . ASP A 1 415 ? 1.296 -4.276 -29.648 1.00 94.75 415 ASP A O 1
ATOM 3363 N N . ALA A 1 416 ? 0.592 -2.730 -28.183 1.00 95.62 416 ALA A N 1
ATOM 3364 C CA . ALA A 1 416 ? 1.915 -2.294 -27.762 1.00 95.62 416 ALA A CA 1
ATOM 3365 C C . ALA A 1 416 ? 2.400 -2.948 -26.456 1.00 95.62 416 ALA A C 1
ATOM 3367 O O . ALA A 1 416 ? 3.561 -2.763 -26.100 1.00 95.62 416 ALA A O 1
ATOM 3368 N N . CYS A 1 417 ? 1.574 -3.715 -25.728 1.00 96.00 417 CYS A N 1
ATOM 3369 C CA . CYS A 1 417 ? 1.994 -4.386 -24.484 1.00 96.00 417 CYS A CA 1
ATOM 3370 C C . CYS A 1 417 ? 3.130 -5.403 -24.709 1.00 96.00 417 CYS A C 1
ATOM 3372 O O . CYS A 1 417 ? 4.035 -5.516 -23.883 1.00 96.00 417 CYS A O 1
ATOM 3374 N N . ASN A 1 418 ? 3.067 -6.134 -25.828 1.00 96.50 418 ASN A N 1
ATOM 3375 C CA . ASN A 1 418 ? 4.076 -7.088 -26.298 1.00 96.50 418 ASN A CA 1
ATOM 3376 C C . ASN A 1 418 ? 4.557 -8.118 -25.247 1.00 96.50 418 ASN A C 1
ATOM 3378 O O . ASN A 1 418 ? 5.745 -8.255 -24.956 1.00 96.50 418 ASN A O 1
ATOM 3382 N N . ILE A 1 419 ? 3.615 -8.893 -24.699 1.00 98.12 419 ILE A N 1
ATOM 3383 C CA . ILE A 1 419 ? 3.873 -9.920 -23.669 1.00 98.12 419 ILE A CA 1
ATOM 3384 C C . ILE A 1 419 ? 4.844 -11.023 -24.133 1.00 98.12 419 ILE A C 1
ATOM 3386 O O . ILE A 1 419 ? 5.476 -11.679 -23.306 1.00 98.12 419 ILE A O 1
ATOM 3390 N N . ALA A 1 420 ? 5.023 -11.214 -25.444 1.00 98.31 420 ALA A N 1
ATOM 3391 C CA . ALA A 1 420 ? 5.987 -12.172 -25.984 1.00 98.31 420 ALA A CA 1
ATOM 3392 C C . ALA A 1 420 ? 7.432 -11.893 -25.524 1.00 98.31 420 ALA A C 1
ATOM 3394 O O . ALA A 1 420 ? 8.195 -12.835 -25.337 1.00 98.31 420 ALA A O 1
ATOM 3395 N N . VAL A 1 421 ? 7.787 -10.631 -25.254 1.00 98.44 421 VAL A N 1
ATOM 3396 C CA . VAL A 1 421 ? 9.116 -10.262 -24.737 1.00 98.44 421 VAL A CA 1
ATOM 3397 C C . VAL A 1 421 ? 9.363 -10.843 -23.340 1.00 98.44 421 VAL A C 1
ATOM 3399 O O . VAL A 1 421 ? 10.463 -11.285 -23.033 1.00 98.44 421 VAL A O 1
ATOM 3402 N N . ILE A 1 422 ? 8.327 -10.937 -22.504 1.00 98.62 422 ILE A N 1
ATOM 3403 C CA . ILE A 1 422 ? 8.435 -11.553 -21.171 1.00 98.62 422 ILE A CA 1
ATOM 3404 C C . ILE A 1 422 ? 8.711 -13.050 -21.297 1.00 98.62 422 ILE A C 1
ATOM 3406 O O . ILE A 1 422 ? 9.523 -13.594 -20.551 1.00 98.62 422 ILE A O 1
ATOM 3410 N N . ARG A 1 423 ? 8.063 -13.712 -22.264 1.00 98.38 423 ARG A N 1
ATOM 3411 C CA . ARG A 1 423 ? 8.309 -15.129 -22.546 1.00 98.38 423 ARG A CA 1
ATOM 3412 C C . ARG A 1 423 ? 9.757 -15.352 -22.973 1.00 98.38 423 ARG A C 1
ATOM 3414 O O . ARG A 1 423 ? 10.403 -16.236 -22.425 1.00 98.38 423 ARG A O 1
ATOM 3421 N N . HIS A 1 424 ? 10.268 -14.494 -23.852 1.00 98.38 424 HIS A N 1
ATOM 3422 C CA . HIS A 1 424 ? 11.676 -14.473 -24.254 1.00 98.38 424 HIS A CA 1
ATOM 3423 C C . HIS A 1 424 ? 12.622 -14.281 -23.053 1.00 98.38 424 HIS A C 1
ATOM 3425 O O . HIS A 1 424 ? 13.572 -15.041 -22.889 1.00 98.38 424 HIS A O 1
ATOM 3431 N N . TYR A 1 425 ? 12.326 -13.361 -22.125 1.00 98.44 425 TYR A N 1
ATOM 3432 C CA . TYR A 1 425 ? 13.115 -13.216 -20.889 1.00 98.44 425 TYR A CA 1
ATOM 3433 C C . TYR A 1 425 ? 13.084 -14.475 -20.013 1.00 98.44 425 TYR A C 1
ATOM 3435 O O . TYR A 1 425 ? 14.098 -14.847 -19.419 1.00 98.44 425 TYR A O 1
ATOM 3443 N N . ASN A 1 426 ? 11.939 -15.157 -19.940 1.00 97.81 426 ASN A N 1
ATOM 3444 C CA . ASN A 1 426 ? 11.812 -16.416 -19.211 1.00 97.81 426 ASN A CA 1
ATOM 3445 C C . ASN A 1 426 ? 12.568 -17.576 -19.890 1.00 97.81 426 ASN A C 1
ATOM 3447 O O . ASN A 1 426 ? 13.130 -18.424 -19.199 1.00 97.81 426 ASN A O 1
ATOM 3451 N N . GLU A 1 427 ? 12.619 -17.610 -21.221 1.00 98.06 427 GLU A N 1
ATOM 3452 C CA . GLU A 1 427 ? 13.421 -18.568 -21.995 1.00 98.06 427 GLU A CA 1
ATOM 3453 C C . GLU A 1 427 ? 14.919 -18.337 -21.755 1.00 98.06 427 GLU A C 1
ATOM 3455 O O . GLU A 1 427 ? 15.612 -19.246 -21.295 1.00 98.06 427 GLU A O 1
ATOM 3460 N N . ILE A 1 428 ? 15.401 -17.096 -21.906 1.00 96.88 428 ILE A N 1
ATOM 3461 C CA . ILE A 1 428 ? 16.800 -16.728 -21.626 1.00 96.88 428 ILE A CA 1
ATOM 3462 C C . ILE A 1 428 ? 17.206 -17.107 -20.199 1.00 96.88 428 ILE A C 1
ATOM 3464 O O . ILE A 1 428 ? 18.320 -17.592 -19.976 1.00 96.88 428 ILE A O 1
ATOM 3468 N N . ARG A 1 429 ? 16.316 -16.895 -19.222 1.00 95.88 429 ARG A N 1
ATOM 3469 C CA . ARG A 1 429 ? 16.562 -17.292 -17.834 1.00 95.88 429 ARG A CA 1
ATOM 3470 C C . ARG A 1 429 ? 16.881 -18.782 -17.722 1.00 95.88 429 ARG A C 1
ATOM 3472 O O . ARG A 1 429 ? 17.804 -19.162 -17.008 1.00 95.88 429 ARG A O 1
ATOM 3479 N N . HIS A 1 430 ? 16.104 -19.625 -18.393 1.00 94.75 430 HIS A N 1
ATOM 3480 C CA . HIS A 1 430 ? 16.270 -21.074 -18.329 1.00 94.75 430 HIS A CA 1
ATOM 3481 C C . HIS A 1 430 ? 17.468 -21.582 -19.141 1.00 94.75 430 HIS A C 1
ATOM 3483 O O . HIS A 1 430 ? 18.052 -22.597 -18.772 1.00 94.75 430 HIS A O 1
ATOM 3489 N N . GLU A 1 431 ? 17.842 -20.885 -20.213 1.00 96.06 431 GLU A N 1
ATOM 3490 C CA . GLU A 1 431 ? 18.894 -21.327 -21.134 1.00 96.06 431 GLU A CA 1
ATOM 3491 C C . GLU A 1 431 ? 20.287 -20.796 -20.784 1.00 96.06 431 GLU A C 1
ATOM 3493 O O . GLU A 1 431 ? 21.278 -21.507 -20.953 1.00 96.06 431 GLU A O 1
ATOM 3498 N N . ARG A 1 432 ? 20.382 -19.543 -20.321 1.00 95.25 432 ARG A N 1
ATOM 3499 C CA . ARG A 1 432 ? 21.662 -18.823 -20.221 1.00 95.25 432 ARG A CA 1
ATOM 3500 C C . ARG A 1 432 ? 21.877 -18.110 -18.890 1.00 95.25 432 ARG A C 1
ATOM 3502 O O . ARG A 1 432 ? 22.992 -18.146 -18.376 1.00 95.25 432 ARG A O 1
ATOM 3509 N N . PHE A 1 433 ? 20.851 -17.462 -18.337 1.00 96.19 433 PHE A N 1
ATOM 3510 C CA . PHE A 1 433 ? 21.004 -16.560 -17.188 1.00 96.19 433 PHE A CA 1
ATOM 3511 C C . PHE A 1 433 ? 19.995 -16.863 -16.064 1.00 96.19 433 PHE A C 1
ATOM 3513 O O . PHE A 1 433 ? 18.997 -16.153 -15.916 1.00 96.19 433 PHE A O 1
ATOM 3520 N N . PRO A 1 434 ? 20.237 -17.891 -15.227 1.00 94.62 434 PRO A N 1
ATOM 3521 C CA . PRO A 1 434 ? 19.275 -18.351 -14.214 1.00 94.62 434 PRO A CA 1
ATOM 3522 C C . PRO A 1 434 ? 18.930 -17.311 -13.136 1.00 94.62 434 PRO A C 1
ATOM 3524 O O . PRO A 1 434 ? 17.916 -17.452 -12.450 1.00 94.62 434 PRO A O 1
ATOM 3527 N N . ASN A 1 435 ? 19.751 -16.269 -12.993 1.00 95.50 435 ASN A N 1
ATOM 3528 C CA . ASN A 1 435 ? 19.556 -15.145 -12.081 1.00 95.50 435 ASN A CA 1
ATOM 3529 C C . ASN A 1 435 ? 18.598 -14.059 -12.607 1.00 95.50 435 ASN A C 1
ATOM 3531 O O . ASN A 1 435 ? 18.275 -13.130 -11.865 1.00 95.50 435 ASN A O 1
ATOM 3535 N N . ILE A 1 436 ? 18.121 -14.163 -13.851 1.00 98.00 436 ILE A N 1
ATOM 3536 C CA . ILE A 1 436 ? 17.079 -13.273 -14.369 1.00 98.00 436 ILE A CA 1
ATOM 3537 C C . ILE A 1 436 ? 15.728 -13.639 -13.757 1.00 98.00 436 ILE A C 1
ATOM 3539 O O . ILE A 1 436 ? 15.337 -14.804 -13.714 1.00 98.00 436 ILE A O 1
ATOM 3543 N N . ILE A 1 437 ? 14.982 -12.624 -13.336 1.00 98.38 437 ILE A N 1
ATOM 3544 C CA . ILE A 1 437 ? 13.589 -12.718 -12.916 1.00 98.38 437 ILE A CA 1
ATOM 3545 C C . ILE A 1 437 ? 12.747 -11.908 -13.915 1.00 98.38 437 ILE A C 1
ATOM 3547 O O . ILE A 1 437 ? 12.796 -10.677 -13.893 1.00 98.38 437 ILE A O 1
ATOM 3551 N N . PRO A 1 438 ? 11.985 -12.557 -14.813 1.00 98.56 438 PRO A N 1
ATOM 3552 C CA . PRO A 1 438 ? 11.125 -11.849 -15.752 1.00 98.56 438 PRO A CA 1
ATOM 3553 C C . PRO A 1 438 ? 10.062 -11.040 -15.005 1.00 98.56 438 PRO A C 1
ATOM 3555 O O . PRO A 1 438 ? 9.491 -11.501 -14.012 1.00 98.56 438 PRO A O 1
ATOM 3558 N N . GLY A 1 439 ? 9.761 -9.843 -15.493 1.00 98.62 439 GLY A N 1
ATOM 3559 C CA . GLY A 1 439 ? 8.725 -8.993 -14.922 1.00 98.62 439 GLY A CA 1
ATOM 3560 C C . GLY A 1 439 ? 7.999 -8.152 -15.963 1.00 98.62 439 GLY A C 1
ATOM 3561 O O . GLY A 1 439 ? 8.361 -8.120 -17.141 1.00 98.62 439 GLY A O 1
ATOM 3562 N N . TYR A 1 440 ? 6.970 -7.447 -15.507 1.00 98.75 440 TYR A N 1
ATOM 3563 C CA . TYR A 1 440 ? 6.190 -6.521 -16.316 1.00 98.75 440 TYR A CA 1
ATOM 3564 C C . TYR A 1 440 ? 5.947 -5.223 -15.554 1.00 98.75 440 TYR A C 1
ATOM 3566 O O . TYR A 1 440 ? 5.402 -5.244 -14.453 1.00 98.75 440 TYR A O 1
ATOM 3574 N N . SER A 1 441 ? 6.328 -4.094 -16.148 1.00 98.00 441 SER A N 1
ATOM 3575 C CA . SER A 1 441 ? 5.933 -2.766 -15.674 1.00 98.00 441 SER A CA 1
ATOM 3576 C C . SER A 1 441 ? 4.795 -2.261 -16.559 1.00 98.00 441 SER A C 1
ATOM 3578 O O . SER A 1 441 ? 4.953 -2.015 -17.755 1.00 98.00 441 SER A O 1
ATOM 3580 N N . SER A 1 442 ? 3.607 -2.223 -15.959 1.00 95.56 442 SER A N 1
ATOM 3581 C CA . SER A 1 442 ? 2.327 -2.048 -16.632 1.00 95.56 442 SER A CA 1
ATOM 3582 C C . SER A 1 442 ? 1.924 -0.577 -16.681 1.00 95.56 442 SER A C 1
ATOM 3584 O O . SER A 1 442 ? 1.829 0.098 -15.653 1.00 95.56 442 SER A O 1
ATOM 3586 N N . HIS A 1 443 ? 1.611 -0.116 -17.891 1.00 95.19 443 HIS A N 1
ATOM 3587 C CA . HIS A 1 443 ? 0.987 1.184 -18.161 1.00 95.19 443 HIS A CA 1
ATOM 3588 C C . HIS A 1 443 ? -0.316 1.038 -18.968 1.00 95.19 443 HIS A C 1
ATOM 3590 O O . HIS A 1 443 ? -0.897 2.027 -19.405 1.00 95.19 443 HIS A O 1
ATOM 3596 N N . ASP A 1 444 ? -0.769 -0.194 -19.211 1.00 94.06 444 ASP A N 1
ATOM 3597 C CA . ASP A 1 444 ? -2.053 -0.517 -19.833 1.00 94.06 444 ASP A CA 1
ATOM 3598 C C . ASP A 1 444 ? -3.224 -0.333 -18.853 1.00 94.06 444 ASP A C 1
ATOM 3600 O O . ASP A 1 444 ? -3.035 -0.142 -17.651 1.00 94.06 444 ASP A O 1
ATOM 3604 N N . VAL A 1 445 ? -4.454 -0.378 -19.358 1.00 93.06 445 VAL A N 1
ATOM 3605 C CA . VAL A 1 445 ? -5.664 -0.261 -18.530 1.00 93.06 445 VAL A CA 1
ATOM 3606 C C . VAL A 1 445 ? -6.079 -1.635 -17.999 1.00 93.06 445 VAL A C 1
ATOM 3608 O O . VAL A 1 445 ? -6.163 -2.602 -18.753 1.00 93.06 445 VAL A O 1
ATOM 3611 N N . GLY A 1 446 ? -6.408 -1.708 -16.706 1.00 92.00 446 GLY A N 1
ATOM 3612 C CA . GLY A 1 446 ? -6.825 -2.948 -16.044 1.00 92.00 446 GLY A CA 1
ATOM 3613 C C . GLY A 1 446 ? -5.656 -3.892 -15.737 1.00 92.00 446 GLY A C 1
ATOM 3614 O O . GLY A 1 446 ? -4.508 -3.450 -15.625 1.00 92.00 446 GLY A O 1
ATOM 3615 N N . ALA A 1 447 ? -5.959 -5.183 -15.556 1.00 96.44 447 ALA A N 1
ATOM 3616 C CA . ALA A 1 447 ? -4.968 -6.209 -15.220 1.00 96.44 447 ALA A CA 1
ATOM 3617 C C . ALA A 1 447 ? -4.688 -7.219 -16.340 1.00 96.44 447 ALA A C 1
ATOM 3619 O O . ALA A 1 447 ? -3.821 -8.071 -16.163 1.00 96.44 447 ALA A O 1
ATOM 3620 N N . LEU A 1 448 ? -5.386 -7.162 -17.480 1.00 97.44 448 LEU A N 1
ATOM 3621 C CA . LEU A 1 448 ? -5.313 -8.219 -18.495 1.00 97.44 448 LEU A CA 1
ATOM 3622 C C . LEU A 1 448 ? -3.876 -8.471 -18.975 1.00 97.44 448 LEU A C 1
ATOM 3624 O O . LEU A 1 448 ? -3.438 -9.621 -19.004 1.00 97.44 448 LEU A O 1
ATOM 3628 N N . ALA A 1 449 ? -3.116 -7.423 -19.309 1.00 97.62 449 ALA A N 1
ATOM 3629 C CA . ALA A 1 449 ? -1.734 -7.599 -19.750 1.00 97.62 449 ALA A CA 1
ATOM 3630 C C . ALA A 1 449 ? -0.849 -8.148 -18.620 1.00 97.62 449 ALA A C 1
ATOM 3632 O O . ALA A 1 449 ? -0.016 -9.016 -18.866 1.00 97.62 449 ALA A O 1
ATOM 3633 N N . SER A 1 450 ? -1.077 -7.729 -17.372 1.00 98.25 450 SER A N 1
ATOM 3634 C CA . SER A 1 450 ? -0.395 -8.278 -16.195 1.00 98.25 450 SER A CA 1
ATOM 3635 C C . SER A 1 450 ? -0.723 -9.756 -15.957 1.00 98.25 450 SER A C 1
ATOM 3637 O O . SER A 1 450 ? 0.176 -10.535 -15.661 1.00 98.25 450 SER A O 1
ATOM 3639 N N . GLN A 1 451 ? -1.972 -10.185 -16.146 1.00 98.44 451 GLN A N 1
ATOM 3640 C CA . GLN A 1 451 ? -2.360 -11.598 -16.071 1.00 98.44 451 GLN A CA 1
ATOM 3641 C C . GLN A 1 451 ? -1.672 -12.422 -17.167 1.00 98.44 451 GLN A C 1
ATOM 3643 O O . GLN A 1 451 ? -1.154 -13.509 -16.907 1.00 98.44 451 GLN A O 1
ATOM 3648 N N . MET A 1 452 ? -1.615 -11.887 -18.390 1.00 98.44 452 MET A N 1
ATOM 3649 C CA . MET A 1 452 ? -0.889 -12.518 -19.493 1.00 98.44 452 MET A CA 1
ATOM 3650 C C . MET A 1 452 ? 0.622 -12.552 -19.226 1.00 98.44 452 MET A C 1
ATOM 3652 O O . MET A 1 452 ? 1.267 -13.552 -19.537 1.00 98.44 452 MET A O 1
ATOM 3656 N N . ALA A 1 453 ? 1.189 -11.522 -18.595 1.00 98.56 453 ALA A N 1
ATOM 3657 C CA . ALA A 1 453 ? 2.581 -11.508 -18.160 1.00 98.56 453 ALA A CA 1
ATOM 3658 C C . ALA A 1 453 ? 2.886 -12.646 -17.176 1.00 98.56 453 ALA A C 1
ATOM 3660 O O . ALA A 1 453 ? 3.899 -13.323 -17.346 1.00 98.56 453 ALA A O 1
ATOM 3661 N N . ILE A 1 454 ? 1.992 -12.923 -16.214 1.00 98.31 454 ILE A N 1
ATOM 3662 C CA . ILE A 1 454 ? 2.125 -14.094 -15.328 1.00 98.31 454 ILE A CA 1
ATOM 3663 C C . ILE A 1 454 ? 2.199 -15.385 -16.146 1.00 98.31 454 ILE A C 1
ATOM 3665 O O . ILE A 1 454 ? 3.113 -16.182 -15.950 1.00 98.31 454 ILE A O 1
ATOM 3669 N N . SER A 1 455 ? 1.307 -15.560 -17.128 1.00 97.38 455 SER A N 1
ATOM 3670 C CA . SER A 1 455 ? 1.331 -16.744 -18.003 1.00 97.38 455 SER A CA 1
ATOM 3671 C C . SER A 1 455 ? 2.610 -16.870 -18.841 1.00 97.38 455 SER A C 1
ATOM 3673 O O . SER A 1 455 ? 2.989 -17.969 -19.240 1.00 97.38 455 SER A O 1
ATOM 3675 N N . ALA A 1 456 ? 3.295 -15.752 -19.098 1.00 98.06 456 ALA A N 1
ATOM 3676 C CA . ALA A 1 456 ? 4.569 -15.705 -19.808 1.00 98.06 456 ALA A CA 1
ATOM 3677 C C . ALA A 1 456 ? 5.791 -15.924 -18.894 1.00 98.06 456 ALA A C 1
ATOM 3679 O O . ALA A 1 456 ? 6.908 -15.999 -19.400 1.00 98.06 456 ALA A O 1
ATOM 3680 N N . GLY A 1 457 ? 5.589 -16.062 -17.579 1.00 97.19 457 GLY A N 1
ATOM 3681 C CA . GLY A 1 457 ? 6.647 -16.317 -16.598 1.00 97.19 457 GLY A CA 1
ATOM 3682 C C . GLY A 1 457 ? 7.069 -15.102 -15.770 1.00 97.19 457 GLY A C 1
ATOM 3683 O O . GLY A 1 457 ? 8.088 -15.177 -15.086 1.00 97.19 457 GLY A O 1
ATOM 3684 N N . ALA A 1 458 ? 6.324 -13.990 -15.810 1.00 98.50 458 ALA A N 1
ATOM 3685 C CA . ALA A 1 458 ? 6.610 -12.844 -14.950 1.00 98.50 458 ALA A CA 1
ATOM 3686 C C . ALA A 1 458 ? 6.412 -13.182 -13.464 1.00 98.50 458 ALA A C 1
ATOM 3688 O O . ALA A 1 458 ? 5.388 -13.740 -13.071 1.00 98.50 458 ALA A O 1
ATOM 3689 N N . LEU A 1 459 ? 7.368 -12.768 -12.632 1.00 98.38 459 LEU A N 1
ATOM 3690 C CA . LEU A 1 459 ? 7.337 -12.907 -11.171 1.00 98.38 459 LEU A CA 1
ATOM 3691 C C . LEU A 1 459 ? 7.355 -11.554 -10.443 1.00 98.38 459 LEU A C 1
ATOM 3693 O O . LEU A 1 459 ? 7.223 -11.510 -9.224 1.00 98.38 459 LEU A O 1
ATOM 3697 N N . MET A 1 460 ? 7.474 -10.447 -11.177 1.00 98.75 460 MET A N 1
ATOM 3698 C CA . MET A 1 460 ? 7.313 -9.090 -10.656 1.00 98.75 460 MET A CA 1
ATOM 3699 C C . MET A 1 460 ? 6.375 -8.300 -11.568 1.00 98.75 460 MET A C 1
ATOM 3701 O O . MET A 1 460 ? 6.659 -8.134 -12.754 1.00 98.75 460 MET A O 1
ATOM 3705 N N . ILE A 1 461 ? 5.269 -7.811 -11.012 1.00 98.75 461 ILE A N 1
ATOM 3706 C CA . ILE A 1 461 ? 4.285 -6.970 -11.696 1.00 98.75 461 ILE A CA 1
ATOM 3707 C C . ILE A 1 461 ? 4.286 -5.593 -11.040 1.00 98.75 461 ILE A C 1
ATOM 3709 O O . ILE A 1 461 ? 3.924 -5.459 -9.877 1.00 98.75 461 ILE A O 1
ATOM 3713 N N . GLU A 1 462 ? 4.673 -4.566 -11.785 1.00 98.62 462 GLU A N 1
ATOM 3714 C CA . GLU A 1 462 ? 4.697 -3.176 -11.328 1.00 98.62 462 GLU A CA 1
ATOM 3715 C C . GLU A 1 462 ? 3.524 -2.398 -11.927 1.00 98.62 462 GLU A C 1
ATOM 3717 O O . GLU A 1 462 ? 3.322 -2.420 -13.143 1.00 98.62 462 GLU A O 1
ATOM 3722 N N . LYS A 1 463 ? 2.755 -1.706 -11.076 1.00 97.56 463 LYS A N 1
ATOM 3723 C CA . LYS A 1 463 ? 1.602 -0.892 -11.481 1.00 97.56 463 LYS A CA 1
ATOM 3724 C C . LYS A 1 463 ? 1.572 0.422 -10.706 1.00 97.56 463 LYS A C 1
ATOM 3726 O O . LYS A 1 463 ? 1.758 0.438 -9.490 1.00 97.56 463 LYS A O 1
ATOM 3731 N N . HIS A 1 464 ? 1.313 1.520 -11.411 1.00 96.44 464 HIS A N 1
ATOM 3732 C CA . HIS A 1 464 ? 1.160 2.839 -10.802 1.00 96.44 464 HIS A CA 1
ATOM 3733 C C . HIS A 1 464 ? -0.092 2.905 -9.927 1.00 96.44 464 HIS A C 1
ATOM 3735 O O . HIS A 1 464 ? -1.148 2.402 -10.314 1.00 96.44 464 HIS A O 1
ATOM 3741 N N . VAL A 1 465 ? 0.012 3.576 -8.781 1.00 96.38 465 VAL A N 1
ATOM 3742 C CA . VAL A 1 465 ? -1.111 3.799 -7.862 1.00 96.38 465 VAL A CA 1
ATOM 3743 C C . VAL A 1 465 ? -1.232 5.269 -7.477 1.00 96.38 465 VAL A C 1
ATOM 3745 O O . VAL A 1 465 ? -0.241 6.001 -7.419 1.00 96.38 465 VAL A O 1
ATOM 3748 N N . LYS A 1 466 ? -2.456 5.711 -7.201 1.00 94.00 466 LYS A N 1
ATOM 3749 C CA . LYS A 1 466 ? -2.799 7.085 -6.817 1.00 94.00 466 LYS A CA 1
ATOM 3750 C C . LYS A 1 466 ? -3.836 7.098 -5.700 1.00 94.00 466 LYS A C 1
ATOM 3752 O O . LYS A 1 466 ? -4.436 6.072 -5.399 1.00 94.00 466 LYS A O 1
ATOM 3757 N N . LEU A 1 467 ? -4.062 8.274 -5.116 1.00 91.50 467 LEU A N 1
ATOM 3758 C CA . LEU A 1 467 ? -5.090 8.499 -4.100 1.00 91.50 467 LEU A CA 1
ATOM 3759 C C . LEU A 1 467 ? -6.034 9.625 -4.541 1.00 91.50 467 LEU A C 1
ATOM 3761 O O . LEU A 1 467 ? -5.753 10.805 -4.318 1.00 91.50 467 LEU A O 1
ATOM 3765 N N . GLY A 1 468 ? -7.143 9.266 -5.183 1.00 87.38 468 GLY A N 1
ATOM 3766 C CA . GLY A 1 468 ? -8.022 10.228 -5.843 1.00 87.38 468 GLY A CA 1
ATOM 3767 C C . GLY A 1 468 ? -7.380 10.885 -7.069 1.00 87.38 468 GLY A C 1
ATOM 3768 O O . GLY A 1 468 ? -6.174 10.774 -7.303 1.00 87.38 468 GLY A O 1
ATOM 3769 N N . ASN A 1 469 ? -8.203 11.583 -7.850 1.00 80.38 469 ASN A N 1
ATOM 3770 C CA . ASN A 1 469 ? -7.763 12.264 -9.066 1.00 80.38 469 ASN A CA 1
ATOM 3771 C C . ASN A 1 469 ? -7.304 13.692 -8.761 1.00 80.38 469 ASN A C 1
ATOM 3773 O O . ASN A 1 469 ? -7.950 14.412 -7.997 1.00 80.38 469 ASN A O 1
ATOM 3777 N N . LEU A 1 470 ? -6.223 14.111 -9.415 1.00 79.62 470 LEU A N 1
ATOM 3778 C CA . LEU A 1 470 ? -5.727 15.483 -9.396 1.00 79.62 470 LEU A CA 1
ATOM 3779 C C . LEU A 1 470 ? -5.485 15.927 -10.842 1.00 79.62 470 LEU A C 1
ATOM 3781 O O . LEU A 1 470 ? -4.546 15.460 -11.480 1.00 79.62 470 LEU A O 1
ATOM 3785 N N . ASP A 1 471 ? -6.303 16.852 -11.351 1.00 76.00 471 ASP A N 1
ATOM 3786 C CA . ASP A 1 471 ? -6.322 17.240 -12.778 1.00 76.00 471 ASP A CA 1
ATOM 3787 C C . ASP A 1 471 ? -4.985 17.792 -13.314 1.00 76.00 471 ASP A C 1
ATOM 3789 O O . ASP A 1 471 ? -4.763 17.858 -14.521 1.00 76.00 471 ASP A O 1
ATOM 3793 N N . TRP A 1 472 ? -4.090 18.216 -12.421 1.00 76.94 472 TRP A N 1
ATOM 3794 C CA . TRP A 1 472 ? -2.779 18.790 -12.734 1.00 76.94 472 TRP A CA 1
ATOM 3795 C C . TRP A 1 472 ? -1.620 17.796 -12.583 1.00 76.94 472 TRP A C 1
ATOM 3797 O O . TRP A 1 472 ? -0.468 18.176 -12.797 1.00 76.94 472 TRP A O 1
ATOM 3807 N N . VAL A 1 473 ? -1.878 16.549 -12.181 1.00 77.69 473 VAL A N 1
ATOM 3808 C CA . VAL A 1 473 ? -0.841 15.519 -12.034 1.00 77.69 473 VAL A CA 1
ATOM 3809 C C . VAL A 1 473 ? -0.670 14.758 -13.348 1.00 77.69 473 VAL A C 1
ATOM 3811 O O . VAL A 1 473 ? -1.631 14.354 -14.000 1.00 77.69 473 VAL A O 1
ATOM 3814 N N . HIS A 1 474 ? 0.584 14.549 -13.745 1.00 67.31 474 HIS A N 1
ATOM 3815 C CA . HIS A 1 474 ? 0.916 13.755 -14.923 1.00 67.31 474 HIS A CA 1
ATOM 3816 C C . HIS A 1 474 ? 0.486 12.290 -14.779 1.00 67.31 474 HIS A C 1
ATOM 3818 O O . HIS A 1 474 ? 0.658 11.685 -13.727 1.00 67.31 474 HIS A O 1
ATOM 3824 N N . PHE A 1 475 ? 0.029 11.697 -15.887 1.00 64.88 475 PHE A N 1
ATOM 3825 C CA . PHE A 1 475 ? -0.222 10.253 -16.021 1.00 64.88 475 PHE A CA 1
ATOM 3826 C C . PHE A 1 475 ? -1.238 9.668 -15.026 1.00 64.88 475 PHE A C 1
ATOM 3828 O O . PHE A 1 475 ? -1.286 8.457 -14.822 1.00 64.88 475 PHE A O 1
ATOM 3835 N N . ASP A 1 476 ? -2.117 10.512 -14.479 1.00 69.75 476 ASP A N 1
ATOM 3836 C CA . ASP A 1 476 ? -3.144 10.107 -13.517 1.00 69.75 476 ASP A CA 1
ATOM 3837 C C . ASP A 1 476 ? -4.110 9.050 -14.088 1.00 69.75 476 ASP A C 1
ATOM 3839 O O . ASP A 1 476 ? -4.589 8.180 -13.368 1.00 69.75 476 ASP A O 1
ATOM 3843 N N . SER A 1 477 ? -4.370 9.074 -15.400 1.00 73.44 477 SER A N 1
ATOM 3844 C CA . SER A 1 477 ? -5.378 8.219 -16.053 1.00 73.44 477 SER A CA 1
ATOM 3845 C C . SER A 1 477 ? -5.086 6.712 -16.043 1.00 73.44 477 SER A C 1
ATOM 3847 O O . SER A 1 477 ? -6.008 5.929 -16.259 1.00 73.44 477 SER A O 1
ATOM 3849 N N . VAL A 1 478 ? -3.840 6.296 -15.791 1.00 81.50 478 VAL A N 1
ATOM 3850 C CA . VAL A 1 478 ? -3.431 4.876 -15.831 1.00 81.50 478 VAL A CA 1
ATOM 3851 C C . VAL A 1 478 ? -3.116 4.290 -14.459 1.00 81.50 478 VAL A C 1
ATOM 3853 O O . VAL A 1 478 ? -2.953 3.077 -14.325 1.00 81.50 478 VAL A O 1
ATOM 3856 N N . ALA A 1 479 ? -2.992 5.149 -13.448 1.00 91.62 479 ALA A N 1
ATOM 3857 C CA . ALA A 1 479 ? -2.724 4.736 -12.084 1.00 91.62 479 ALA A CA 1
ATOM 3858 C C . ALA A 1 479 ? -4.013 4.241 -11.416 1.00 91.62 479 ALA A C 1
ATOM 3860 O O . ALA A 1 479 ? -5.069 4.857 -11.566 1.00 91.62 479 ALA A O 1
ATOM 3861 N N . LEU A 1 480 ? -3.907 3.158 -10.649 1.00 94.25 480 LEU A N 1
ATOM 3862 C CA . LEU A 1 480 ? -5.024 2.601 -9.891 1.00 94.25 480 LEU A CA 1
ATOM 3863 C C . LEU A 1 480 ? -5.328 3.480 -8.676 1.00 94.25 480 LEU A C 1
ATOM 3865 O O . LEU A 1 480 ? -4.437 3.790 -7.882 1.00 94.25 480 LEU A O 1
ATOM 3869 N N . ASP A 1 481 ? -6.586 3.872 -8.519 1.00 93.69 481 ASP A N 1
ATOM 3870 C CA . ASP A 1 481 ? -7.059 4.661 -7.390 1.00 93.69 481 ASP A CA 1
ATOM 3871 C C . ASP A 1 481 ? -7.330 3.767 -6.176 1.00 93.69 481 ASP A C 1
ATOM 3873 O O . ASP A 1 481 ? -8.367 3.104 -6.054 1.00 93.69 481 ASP A O 1
ATOM 3877 N N . ILE A 1 482 ? -6.393 3.783 -5.230 1.00 93.38 482 ILE A N 1
ATOM 3878 C CA . ILE A 1 482 ? -6.479 2.983 -4.004 1.00 93.38 482 ILE A CA 1
ATOM 3879 C C . ILE A 1 482 ? -7.665 3.430 -3.131 1.00 93.38 482 ILE A C 1
ATOM 3881 O O . ILE A 1 482 ? -8.279 2.625 -2.435 1.00 93.38 482 ILE A O 1
ATOM 3885 N N . SER A 1 483 ? -8.124 4.687 -3.223 1.00 87.94 483 SER A N 1
ATOM 3886 C CA . SER A 1 483 ? -9.338 5.109 -2.497 1.00 87.94 483 SER A CA 1
ATOM 3887 C C . SER A 1 483 ? -10.588 4.337 -2.915 1.00 87.94 483 SER A C 1
ATOM 3889 O O . SER A 1 483 ? -11.472 4.113 -2.090 1.00 87.94 483 SER A O 1
ATOM 3891 N N . LYS A 1 484 ? -10.610 3.822 -4.148 1.00 90.25 484 LYS A N 1
ATOM 3892 C CA . LYS A 1 484 ? -11.721 3.051 -4.713 1.00 90.25 484 LYS A CA 1
ATOM 3893 C C . LYS A 1 484 ? -11.525 1.538 -4.615 1.00 90.25 484 LYS A C 1
ATOM 3895 O O . LYS A 1 484 ? -12.424 0.787 -4.980 1.00 90.25 484 LYS A O 1
ATOM 3900 N N . GLY A 1 485 ? -10.387 1.076 -4.092 1.00 91.12 485 GLY A N 1
ATOM 3901 C CA . GLY A 1 485 ? -10.062 -0.350 -4.013 1.00 91.12 485 GLY A CA 1
ATOM 3902 C C . GLY A 1 485 ? -9.622 -0.966 -5.347 1.00 91.12 485 GLY A C 1
ATOM 3903 O O . GLY A 1 485 ? -9.683 -2.186 -5.495 1.00 91.12 485 GLY A O 1
ATOM 3904 N N . GLU A 1 486 ? -9.203 -0.149 -6.320 1.00 95.50 486 GLU A N 1
ATOM 3905 C CA . GLU A 1 486 ? -8.787 -0.623 -7.648 1.00 95.50 486 GLU A CA 1
ATOM 3906 C C . GLU A 1 486 ? -7.508 -1.473 -7.588 1.00 95.50 486 GLU A C 1
ATOM 3908 O O . GLU A 1 486 ? -7.370 -2.436 -8.344 1.00 95.50 486 GLU A O 1
ATOM 3913 N N . LEU A 1 487 ? -6.589 -1.178 -6.659 1.00 97.38 487 LEU A N 1
ATOM 3914 C CA . LEU A 1 487 ? -5.395 -2.000 -6.456 1.00 97.38 487 LEU A CA 1
ATOM 3915 C C . LEU A 1 487 ? -5.759 -3.361 -5.857 1.00 97.38 487 LEU A C 1
ATOM 3917 O O . LEU A 1 487 ? -5.207 -4.366 -6.299 1.00 97.38 487 LEU A O 1
ATOM 3921 N N . ARG A 1 488 ? -6.718 -3.427 -4.923 1.00 96.38 488 ARG A N 1
ATOM 3922 C CA . ARG A 1 488 ? -7.215 -4.717 -4.409 1.00 96.38 488 ARG A CA 1
ATOM 3923 C C . ARG A 1 488 ? -7.750 -5.592 -5.534 1.00 96.38 488 ARG A C 1
ATOM 3925 O O . ARG A 1 488 ? -7.351 -6.750 -5.635 1.00 96.38 488 ARG A O 1
ATOM 3932 N N . GLN A 1 489 ? -8.604 -5.034 -6.391 1.00 97.56 489 GLN A N 1
ATOM 3933 C CA . GLN A 1 489 ? -9.138 -5.764 -7.539 1.00 97.56 489 GLN A CA 1
ATOM 3934 C C . GLN A 1 489 ? -8.008 -6.254 -8.457 1.00 97.56 489 GLN A C 1
ATOM 3936 O O . GLN A 1 489 ? -7.975 -7.426 -8.828 1.00 97.56 489 GLN A O 1
ATOM 3941 N N . PHE A 1 490 ? -7.043 -5.388 -8.774 1.00 98.25 490 PHE A N 1
ATOM 3942 C CA . PHE A 1 490 ? -5.889 -5.749 -9.597 1.00 98.25 490 PHE A CA 1
ATOM 3943 C C . PHE A 1 490 ? -5.059 -6.889 -8.981 1.00 98.25 490 PHE A C 1
ATOM 3945 O O . PHE A 1 490 ? -4.709 -7.850 -9.666 1.00 98.25 490 PHE A O 1
ATOM 3952 N N . VAL A 1 491 ? -4.770 -6.824 -7.678 1.00 98.19 491 VAL A N 1
ATOM 3953 C CA . VAL A 1 491 ? -4.031 -7.866 -6.946 1.00 98.19 491 VAL A CA 1
ATOM 3954 C C . VAL A 1 491 ? -4.788 -9.196 -6.967 1.00 98.19 491 VAL A C 1
ATOM 3956 O O . VAL A 1 491 ? -4.180 -10.245 -7.185 1.00 98.19 491 VAL A O 1
ATOM 3959 N N . GLU A 1 492 ? -6.105 -9.180 -6.757 1.00 97.88 492 GLU A N 1
ATOM 3960 C CA . GLU A 1 492 ? -6.953 -10.375 -6.834 1.00 97.88 492 GLU A CA 1
ATOM 3961 C C . GLU A 1 492 ? -6.940 -10.990 -8.241 1.00 97.88 492 GLU A C 1
ATOM 3963 O O . GLU A 1 492 ? -6.807 -12.208 -8.388 1.00 97.88 492 GLU A O 1
ATOM 3968 N N . GLU A 1 493 ? -7.003 -10.158 -9.281 1.00 97.75 493 GLU A N 1
ATOM 3969 C CA . GLU A 1 493 ? -6.934 -10.576 -10.682 1.00 97.75 493 GLU A CA 1
ATOM 3970 C C . GLU A 1 493 ? -5.577 -11.201 -11.043 1.00 97.75 493 GLU A C 1
ATOM 3972 O O . GLU A 1 493 ? -5.548 -12.237 -11.719 1.00 97.75 493 GLU A O 1
ATOM 3977 N N . VAL A 1 494 ? -4.466 -10.633 -10.560 1.00 97.00 494 VAL A N 1
ATOM 3978 C CA . VAL A 1 494 ? -3.112 -11.189 -10.734 1.00 97.00 494 VAL A CA 1
ATOM 3979 C C . VAL A 1 494 ? -2.965 -12.517 -9.987 1.00 97.00 494 VAL A C 1
ATOM 3981 O O . VAL A 1 494 ? -2.535 -13.508 -10.577 1.00 97.00 494 VAL A O 1
ATOM 3984 N N . LYS A 1 495 ? -3.395 -12.594 -8.719 1.00 96.06 495 LYS A N 1
ATOM 3985 C CA . LYS A 1 495 ? -3.356 -13.839 -7.927 1.00 96.06 495 LYS A CA 1
ATOM 3986 C C . LYS A 1 495 ? -4.190 -14.948 -8.563 1.00 96.06 495 LYS A C 1
ATOM 3988 O O . LYS A 1 495 ? -3.769 -16.104 -8.598 1.00 96.06 495 LYS A O 1
ATOM 3993 N N . LYS A 1 496 ? -5.360 -14.603 -9.105 1.00 97.31 496 LYS A N 1
ATOM 3994 C CA . LYS A 1 496 ? -6.209 -15.543 -9.841 1.00 97.31 496 LYS A CA 1
ATOM 3995 C C . LYS A 1 496 ? -5.504 -16.074 -11.089 1.00 97.31 496 LYS A C 1
ATOM 3997 O O . LYS A 1 496 ? -5.583 -17.273 -11.345 1.00 97.31 496 LYS A O 1
ATOM 4002 N N . ALA A 1 497 ? -4.794 -15.225 -11.833 1.00 97.44 497 ALA A N 1
ATOM 4003 C CA . ALA A 1 497 ? -4.010 -15.666 -12.985 1.00 97.44 497 ALA A CA 1
ATOM 4004 C C . ALA A 1 497 ? -2.902 -16.652 -12.587 1.00 97.44 497 ALA A C 1
ATOM 4006 O O . ALA A 1 497 ? -2.750 -17.671 -13.257 1.00 97.44 497 ALA A O 1
ATOM 4007 N N . THR A 1 498 ? -2.206 -16.425 -11.468 1.00 95.38 498 THR A N 1
ATOM 4008 C CA . THR A 1 498 ? -1.214 -17.375 -10.929 1.00 95.38 498 THR A CA 1
ATOM 4009 C C . THR A 1 498 ? -1.824 -18.755 -10.677 1.00 95.38 498 THR A C 1
ATOM 4011 O O . THR A 1 498 ? -1.267 -19.763 -11.105 1.00 95.38 498 THR A O 1
ATOM 4014 N N . ILE A 1 499 ? -3.005 -18.812 -10.048 1.00 95.00 499 ILE A N 1
ATOM 4015 C CA . ILE A 1 499 ? -3.723 -20.074 -9.798 1.00 95.00 499 ILE A CA 1
ATOM 4016 C C . ILE A 1 499 ? -4.105 -20.765 -11.115 1.00 95.00 499 ILE A C 1
ATOM 4018 O O . ILE A 1 499 ? -3.992 -21.983 -11.221 1.00 95.00 499 ILE A O 1
ATOM 4022 N N . ILE A 1 500 ? -4.561 -19.999 -12.112 1.00 95.44 500 ILE A N 1
ATOM 4023 C CA . ILE A 1 500 ? -4.959 -20.529 -13.425 1.00 95.44 500 ILE A CA 1
ATOM 4024 C C . ILE A 1 500 ? -3.756 -21.097 -14.190 1.00 95.44 500 ILE A C 1
ATOM 4026 O O . ILE A 1 500 ? -3.900 -22.129 -14.839 1.00 95.44 500 ILE A O 1
ATOM 4030 N N . CYS A 1 501 ? -2.591 -20.446 -14.118 1.00 94.44 501 CYS A N 1
ATOM 4031 C CA . CYS A 1 501 ? -1.384 -20.901 -14.814 1.00 94.44 501 CYS A CA 1
ATOM 4032 C C . CYS A 1 501 ? -0.892 -22.261 -14.297 1.00 94.44 501 CYS A C 1
ATOM 4034 O O . CYS A 1 501 ? -0.443 -23.081 -15.094 1.00 94.44 501 CYS A O 1
ATOM 4036 N N . GLY A 1 502 ? -1.025 -22.518 -12.991 1.00 90.62 502 GLY A N 1
ATOM 4037 C CA . GLY A 1 502 ? -0.766 -23.827 -12.393 1.00 90.62 502 GLY A CA 1
ATOM 4038 C C . GLY A 1 502 ? 0.678 -24.325 -12.543 1.00 90.62 502 GLY A C 1
ATOM 4039 O O . GLY A 1 502 ? 1.629 -23.548 -12.610 1.00 90.62 502 GLY A O 1
ATOM 4040 N N . GLU A 1 503 ? 0.838 -25.649 -12.556 1.00 87.62 503 GLU A N 1
ATOM 4041 C CA . GLU A 1 503 ? 2.132 -26.332 -12.670 1.00 87.62 503 GLU A CA 1
ATOM 4042 C C . GLU A 1 503 ? 2.400 -26.813 -14.105 1.00 87.62 503 GLU A C 1
ATOM 4044 O O . GLU A 1 503 ? 1.478 -27.100 -14.867 1.00 87.62 503 GLU A O 1
ATOM 4049 N N . LYS A 1 504 ? 3.683 -26.983 -14.460 1.00 87.31 504 LYS A N 1
ATOM 4050 C CA . LYS A 1 504 ? 4.095 -27.514 -15.775 1.00 87.31 504 LYS A CA 1
ATOM 4051 C C . LYS A 1 504 ? 3.797 -29.014 -15.950 1.00 87.31 504 LYS A C 1
ATOM 4053 O O . LYS A 1 504 ? 3.722 -29.491 -17.079 1.00 87.31 504 LYS A O 1
ATOM 4058 N N . GLU A 1 505 ? 3.672 -29.773 -14.860 1.00 92.06 505 GLU A N 1
ATOM 4059 C CA . GLU A 1 505 ? 3.479 -31.227 -14.895 1.00 92.06 505 GLU A CA 1
ATOM 4060 C C . GLU A 1 505 ? 1.989 -31.586 -15.026 1.00 92.06 505 GLU A C 1
ATOM 4062 O O . GLU A 1 505 ? 1.184 -31.269 -14.148 1.00 92.06 505 GLU A O 1
ATOM 4067 N N . LYS A 1 506 ? 1.602 -32.282 -16.107 1.00 92.94 506 LYS A N 1
ATOM 4068 C CA . LYS A 1 506 ? 0.210 -32.716 -16.295 1.00 92.94 506 LYS A CA 1
ATOM 4069 C C . LYS A 1 506 ? -0.132 -33.841 -15.319 1.00 92.94 506 LYS A C 1
ATOM 4071 O O . LYS A 1 506 ? 0.380 -34.950 -15.423 1.00 92.94 506 LYS A O 1
ATOM 4076 N N . LYS A 1 507 ? -1.077 -33.555 -14.426 1.00 93.19 507 LYS A N 1
ATOM 4077 C CA . LYS A 1 507 ? -1.657 -34.502 -13.466 1.00 93.19 507 LYS A CA 1
ATOM 4078 C C . LYS A 1 507 ? -3.177 -34.557 -13.634 1.00 93.19 507 LYS A C 1
ATOM 4080 O O . LYS A 1 507 ? -3.775 -33.672 -14.254 1.00 93.19 507 LYS A O 1
ATOM 4085 N N . VAL A 1 508 ? -3.789 -35.612 -13.100 1.00 91.94 508 VAL A N 1
ATOM 4086 C CA . VAL A 1 508 ? -5.245 -35.684 -12.912 1.00 91.94 508 VAL A CA 1
ATOM 4087 C C . VAL A 1 508 ? -5.571 -34.971 -11.603 1.00 91.94 508 VAL A C 1
ATOM 4089 O O . VAL A 1 508 ? -5.097 -35.373 -10.541 1.00 91.94 508 VAL A O 1
ATOM 4092 N N . HIS A 1 509 ? -6.353 -33.899 -11.661 1.00 89.69 509 HIS A N 1
ATOM 4093 C CA . HIS A 1 509 ? -6.784 -33.181 -10.467 1.00 89.69 509 HIS A CA 1
ATOM 4094 C C . HIS A 1 50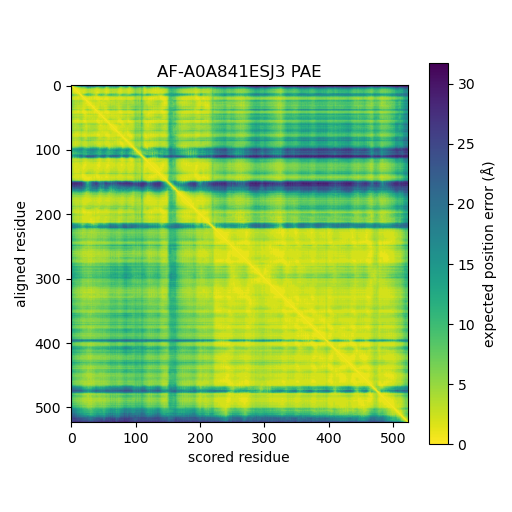9 ? -7.931 -33.914 -9.765 1.00 89.69 509 HIS A C 1
ATOM 4096 O O . HIS A 1 509 ? -8.797 -34.492 -10.409 1.00 89.69 509 HIS A O 1
ATOM 4102 N N . ALA A 1 510 ? -8.032 -33.783 -8.440 1.00 91.94 510 ALA A N 1
ATOM 4103 C CA . ALA A 1 510 ? -9.137 -34.357 -7.657 1.00 91.94 510 ALA A CA 1
ATOM 4104 C C . ALA A 1 510 ? -10.538 -33.841 -8.062 1.00 91.94 510 ALA A C 1
ATOM 4106 O O . ALA A 1 510 ? -11.550 -34.416 -7.677 1.00 91.94 510 ALA A O 1
ATOM 4107 N N . LYS A 1 511 ? -10.600 -32.737 -8.820 1.00 91.38 511 LYS A N 1
ATOM 4108 C CA . LYS A 1 511 ? -11.836 -32.171 -9.382 1.00 91.38 511 LYS A CA 1
ATOM 4109 C C . LYS A 1 511 ? -12.185 -32.751 -10.762 1.00 91.38 511 LYS A C 1
ATOM 4111 O O . LYS A 1 511 ? -13.303 -32.551 -11.233 1.00 91.38 511 LYS A O 1
ATOM 4116 N N . GLU A 1 512 ? -11.245 -33.435 -11.416 1.00 89.62 512 GLU A N 1
ATOM 4117 C CA . GLU A 1 512 ? -11.483 -34.133 -12.678 1.00 89.62 512 GLU A CA 1
ATOM 4118 C C . GLU A 1 512 ? -12.256 -35.426 -12.405 1.00 89.62 512 GLU A C 1
ATOM 4120 O O . GLU A 1 512 ? -11.926 -36.204 -11.514 1.00 89.62 512 GLU A O 1
ATOM 4125 N N . HIS A 1 513 ? -13.294 -35.662 -13.194 1.00 86.00 513 HIS A N 1
ATOM 4126 C CA . HIS A 1 513 ? -14.024 -36.920 -13.224 1.00 86.00 513 HIS A CA 1
ATOM 4127 C C . HIS A 1 513 ? -14.313 -37.247 -14.682 1.00 86.00 513 HIS A C 1
ATOM 4129 O O . HIS A 1 513 ? -14.646 -36.365 -15.479 1.00 86.00 513 HIS A O 1
ATOM 4135 N N . HIS A 1 514 ? -14.156 -38.515 -15.053 1.00 84.00 514 HIS A N 1
ATOM 4136 C CA . HIS A 1 514 ? -14.503 -38.927 -16.402 1.00 84.00 514 HIS A CA 1
ATOM 4137 C C . HIS A 1 514 ? -16.026 -38.814 -16.571 1.00 84.00 514 HIS A C 1
ATOM 4139 O O . HIS A 1 514 ? -16.785 -39.223 -15.693 1.00 84.00 514 HIS A O 1
ATOM 4145 N N . LYS A 1 515 ? -16.488 -38.259 -17.701 1.00 85.62 515 LYS A N 1
ATOM 4146 C CA . LYS A 1 515 ? -17.928 -38.081 -17.979 1.00 85.62 515 LYS A CA 1
ATOM 4147 C C . LYS A 1 515 ? -18.698 -39.411 -17.965 1.00 85.62 515 LYS A C 1
ATOM 4149 O O . LYS A 1 515 ? -19.896 -39.438 -17.705 1.00 85.62 515 LYS A O 1
ATOM 4154 N N . TYR A 1 516 ? -17.996 -40.500 -18.258 1.00 82.69 516 TYR A N 1
ATOM 4155 C CA . TYR A 1 516 ? -18.520 -41.862 -18.325 1.00 82.69 516 TYR A CA 1
ATOM 4156 C C . TYR A 1 516 ? -17.587 -42.832 -17.595 1.00 82.69 516 TYR A C 1
ATOM 4158 O O . TYR A 1 516 ? -16.439 -42.502 -17.328 1.00 82.69 516 TYR A O 1
ATOM 4166 N N . VAL A 1 517 ? -18.023 -44.054 -17.323 1.00 79.50 517 VAL A N 1
ATOM 4167 C CA . VAL A 1 517 ? -17.074 -45.125 -16.993 1.00 79.50 517 VAL A CA 1
ATOM 4168 C C . VAL A 1 517 ? -16.497 -45.631 -18.321 1.00 79.50 517 VAL A C 1
ATOM 4170 O O . VAL A 1 517 ? -17.294 -45.941 -19.213 1.00 79.50 517 VAL A O 1
ATOM 4173 N N . PRO A 1 518 ? -15.164 -45.653 -18.522 1.00 76.44 518 PRO A N 1
ATOM 4174 C CA . PRO A 1 518 ? -14.573 -46.224 -19.730 1.00 76.44 518 PRO A CA 1
ATOM 4175 C C . PRO A 1 518 ? -15.089 -47.650 -19.960 1.00 76.44 518 PRO A C 1
ATOM 4177 O O . PRO A 1 518 ? -15.198 -48.432 -19.021 1.00 76.44 518 PRO A O 1
ATOM 4180 N N . ASN A 1 519 ? -15.456 -47.981 -21.199 1.00 80.56 519 ASN A N 1
ATOM 4181 C CA . ASN A 1 519 ? -15.873 -49.337 -21.543 1.00 80.56 519 ASN A CA 1
ATOM 4182 C C . ASN A 1 519 ? -14.620 -50.196 -21.736 1.00 80.56 519 ASN A C 1
ATOM 4184 O O . ASN A 1 519 ? -13.884 -49.978 -22.697 1.00 80.56 519 ASN A O 1
ATOM 4188 N N . ASP A 1 520 ? -14.410 -51.203 -20.892 1.00 78.31 520 ASP A N 1
ATOM 4189 C CA . ASP A 1 520 ? -13.239 -52.091 -20.973 1.00 78.31 520 ASP A CA 1
ATOM 4190 C C . ASP A 1 520 ? -13.106 -52.819 -22.327 1.00 78.31 520 ASP A C 1
ATOM 4192 O O . AS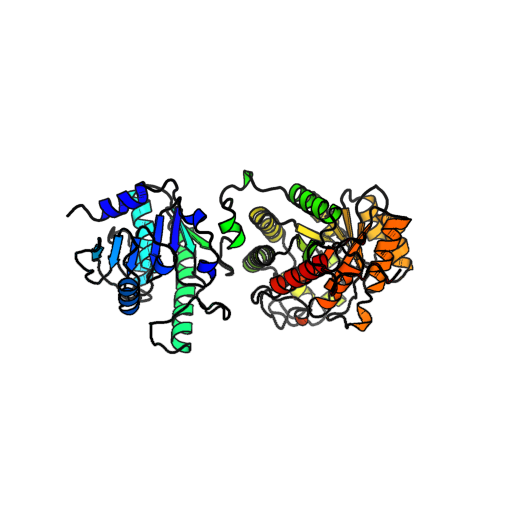P A 1 520 ? -12.038 -53.319 -22.656 1.00 78.31 520 ASP A O 1
ATOM 4196 N N . LYS A 1 521 ? -14.172 -52.857 -23.144 1.00 80.00 521 LYS A N 1
ATOM 4197 C CA . LYS A 1 521 ? -14.165 -53.427 -24.505 1.00 80.00 521 LYS A CA 1
ATOM 4198 C C . LYS A 1 521 ? -13.756 -52.447 -25.612 1.00 80.00 521 LYS A C 1
ATOM 4200 O O . LYS A 1 521 ? -13.830 -52.813 -26.780 1.00 80.00 521 LYS A O 1
ATOM 4205 N N . SER A 1 522 ? -13.448 -51.192 -25.281 1.00 75.38 522 SER A N 1
ATOM 4206 C CA . SER A 1 522 ? -13.130 -50.147 -26.271 1.00 75.38 522 SER A CA 1
ATOM 4207 C C . SER A 1 522 ? -11.636 -49.994 -26.590 1.00 75.38 522 SER A C 1
ATOM 4209 O O . SER A 1 522 ? -11.296 -49.113 -27.376 1.00 75.38 522 SER A O 1
ATOM 4211 N N . ASN A 1 523 ? -10.787 -50.877 -26.046 1.00 54.41 523 ASN A N 1
ATOM 4212 C CA . ASN A 1 523 ? -9.375 -51.033 -26.411 1.00 54.41 523 ASN A CA 1
ATOM 4213 C C . ASN A 1 523 ? -9.129 -52.356 -27.132 1.00 54.41 523 ASN A C 1
ATOM 4215 O O . ASN A 1 523 ? -9.567 -53.399 -26.593 1.00 54.41 523 ASN A O 1
#

Secondary structure (DSSP, 8-state):
---HHHHHHHHHHH-SSSEEEEE--SGGGGGS-GGGGTTSEEEEETTGGGTS--SEEEE-SHHHHHHHHHH---SSEEEESSPPPTTS-EEE-EEE---HHHHHHHHH-TT----EEESSHHHHHHHHHHHHHHHHTS-EEEEEES---S--TT-TT----S---HHHHHHHHHHHHHHHHHHHHHHHHH-TTEEEEEBSSSTT-SB-HHHHHHS-SS-TTSSPPHHHHHHHHHHHHHTTPPEEEEE-TTTTTT-HHHHHHHHHHHHHTT-SEEEEEE--HHHHS-HHHHTSEEEETTEEEHHHHHHHHSPPHHHHHHHHHHHHHTT-EEEEEE-SHHHHHHHHTT--SEEEE-GGGTT-HHHHHHHHHH--SEEEEE-TT--HHHHHHHHHHHS-TT--EEEEEE-S-SSPPGGGS-THHHHHHHHHHHHT-TTEEEEEEE-SSSSHHHHHHHHTT--EEEEEEESS--TTSTTGGGSEEGGGTHHHHHHHHHHHHHHHH--SS----TT---SS---TT--

Mean predicted aligned error: 7.28 Å

Solvent-accessible surface area (backbone atoms only — not comparable to full-atom values): 28829 Å² total; per-residue (Å²): 129,78,58,66,66,57,58,54,48,53,57,56,68,68,34,86,44,55,39,33,39,40,34,40,67,24,64,63,42,83,68,57,51,68,80,72,53,75,51,29,42,32,35,20,35,55,48,27,41,80,82,52,64,21,52,33,28,40,43,77,53,70,52,32,53,50,52,30,66,74,73,50,86,62,45,67,30,36,40,20,56,56,90,73,62,89,93,51,59,67,45,75,37,54,69,48,77,75,40,87,73,46,51,59,52,63,69,65,44,91,82,55,94,69,72,49,39,36,77,58,48,67,56,30,51,50,41,52,50,54,50,47,17,61,76,69,72,41,63,31,43,38,35,36,34,11,74,62,58,66,83,67,91,85,52,91,72,67,81,80,72,80,84,68,56,68,70,56,51,54,51,52,30,45,55,50,44,55,50,49,53,52,49,45,58,47,35,74,76,75,37,84,47,45,44,79,36,34,44,40,89,50,64,81,35,73,38,33,54,58,44,55,58,69,68,67,76,82,56,74,86,77,46,58,50,63,60,56,38,44,50,56,52,49,53,38,41,75,72,71,41,62,42,39,32,40,29,35,61,53,62,38,53,53,38,64,49,49,40,52,39,51,55,46,48,41,48,66,32,58,39,56,28,43,32,39,53,38,67,48,65,78,80,72,44,54,71,75,58,32,64,36,80,30,74,44,100,66,34,61,19,40,41,40,41,51,71,51,23,47,72,46,76,69,48,48,50,52,50,53,53,47,30,37,70,64,71,38,24,69,39,37,31,40,68,39,71,66,27,43,63,60,49,56,81,70,68,59,57,45,43,28,41,55,33,92,49,65,86,45,52,73,58,55,48,50,48,50,78,68,53,91,44,30,40,33,42,40,51,21,89,60,55,69,73,54,51,53,47,49,51,68,56,46,63,47,90,87,30,46,25,36,46,19,45,31,42,84,38,83,59,28,54,81,89,59,59,54,54,67,58,27,32,51,46,37,49,45,16,76,75,78,40,74,49,46,40,19,14,34,44,55,28,37,78,83,45,65,69,59,29,50,28,41,71,29,51,29,37,36,41,35,37,42,35,33,73,65,91,54,98,66,51,84,68,55,91,45,32,32,34,51,80,78,44,45,44,29,53,40,43,50,50,40,53,50,36,55,63,70,59,62,70,93,71,93,72,89,51,96,85,65,72,73,96,60,82,83,61,86,82,78,115

Organism: NCBI:txid502909

InterPro domains:
  IPR013132 PseI/NeuA/B-like [PF03102] (262-506)
  IPR013785 Aldolase-type TIM barrel [G3DSA:3.20.20.70] (221-521)
  IPR051690 PseI/Nans/NeuA/B acid synthases [PTHR42966] (242-517)

Sequence (523 aa):
MENFLTQIRNIFSKSKTDRVYILGKGASLGKIAKSQLENGVVININDSERFYAGDIALVHSLWAYQSIKENGFKASLYISDKQMPESVNSLQVSYFPDTYETTESYLFSAHGDELFISDFLFLSAIRLGIVMAKELNKKLDIYFLGFDFGSDSNTTLIEDYSGHSQQFRDAVLRTQEDTFVRIKSYIETEVPSINILHVGRKPYSDISIGLFNQGNFTDFAEHKSNNDLYLGVKEKIFAGIPMVVAELTNNHIGDEKRLRTMIRMAKDEGADIIKVQRRDVDSFYSESELSKPYKSPFGNTLGHYRRAVELTDDLFKVLIDECRKNEIFWFTSVLDKNSYEYILQYNLPLIKLPSTISNHRNYLKHVADTFDGDIVVSTGFTDKEYEEFVLNEFTTNNRLLYLLQCTSSYPAPPDACNIAVIRHYNEIRHERFPNIIPGYSSHDVGALASQMAISAGALMIEKHVKLGNLDWVHFDSVALDISKGELRQFVEEVKKATIICGEKEKKVHAKEHHKYVPNDKSN

Radius of gyration: 27.8 Å; Cα contacts (8 Å, |Δi|>4): 914; chains: 1; bounding box: 65×81×75 Å